Protein AF-A0A0F2M376-F1 (afdb_monomer)

Organism: NCBI:txid1397361

Radius of gyration: 32.99 Å; Cα contacts (8 Å, |Δi|>4): 1024; chains: 1; bounding box: 96×76×88 Å

pLDDT: mean 77.24, std 21.98, range [22.06, 98.31]

Nearest PDB structures (foldseek):
  3h0m-assembly6_Q  TM=8.555E-01  e=2.475E-33  Aquifex aeolicus
  3al0-assembly1_B  TM=8.372E-01  e=6.266E-32  Thermotoga maritima MSB8
  2df4-assembly1_B  TM=8.428E-01  e=8.314E-31  Staphylococcus aureus
  3kfu-assembly1_F  TM=7.538E-01  e=9.041E-30  Thermus thermophilus HB8
  3kfu-assembly1_I  TM=7.671E-01  e=7.296E-29  Thermus thermophilus HB8

InterPro domains:
  IPR004413 Aspartyl/glutamyl-tRNA(Asn/Gln) amidotransferase subunit B [MF_00121] (101-668)
  IPR006075 Aspartyl/Glutamyl-tRNA(Gln) amidotransferase, subunit B/E, catalytic [PF02934] (105-424)
  IPR014746 Glutamine synthetase/guanido kinase, catalytic domain [SSF55931] (103-427)
  IPR017958 Glutamyl-tRNA(Gln) amidotransferase, subunit B, conserved site [PS01234] (254-268)
  IPR017959 Aspartyl/glutamyl-tRNA(Asn/Gln) amidotransferase, subunit B /E [PTHR11659] (98-665)

Foldseek 3Di:
DDADDVVVCVVLVPPPDDDDDDPDDDDDDPDDDDDDPDDQDWDADDDDDDDDDDDDDDDDDDDPPVVVVVVVVVVVVVVVVVVVVPPPDDDFDPLDQDDPQKFKWKKKKKKFFFPDQAFAFDRAGLDDPCVVPDFPDPSLDDCVLQPPPPDFGHGDVSLVLLLLLLCVLQAWDFDQWFFWKWQAADDPQRNNRTKIKGDPGFGTAWGKDKDAVVALVADVVVPGIDIWTWGGKMKIWDTWDWDDDPPRDIDTGSSRTRGIIIMIITARHDGGLRNVLSVQVLSQQSSSRQNTGHDDLQSVSMFMKMKMWMDGDDPPPPDPDSDHDPVVRTAAIEIEGDQSHSVSSSLANSQVRSVLVVQLVVCVVVVNPDSNVSDDHAYWYWDCAPDDPGRIHTGGPDDDPDDPDSPIDTDPSDDMNRHDVVSSVVSSVPGGDRLVRVLCCCCPVLVEDSVLSSQQCPPPVNLLVLLLVLLLVLLQVLLCVVPVDGDDSVLSRLSSCCSRPLVVVQLDVVNVPPPDDPDDDDDDDDPPPPDSDQPRGSNNDGLQDSNQLSVLSNCVVVVQADPVLSSVSSNCSSVVQADPPPPHHHSVRVCVVVVRTQAADDLVVLLVLLLVLCVPVVVLLVVCLDPVCVVPPPVVSLVVSLVSSCVVDDPRRYDSVSNSVSNVVSSVVVSVVVVVVVD

Secondary structure (DSSP, 8-state):
---B-HHHHHHHHT-S------PPP-S--------------PPPPPPPPPPPP-----------HHHHHHHHHHHHHHHHHHHHHSTTSSSS---SS-BTTEEEEEEEEEEEEB--SB-SSSSSB--S-GGGSPTT-TTT--TTTTT-TT------GGGHHHHHHHHHHTTPEEPSEE--EEEE--BTTBTTSEEEE-SSS-SEEEEEEEEETTTT---GGGTTEEEEEEEEEEEEEPPPEEEEETTTEEEEEGGGTT-EEEEEEE-S-B--HHHHHHHHHHHHHHHHHTT-B---TTTTSEEEEEEEEEEE--TT-----SS---GGG----EEEEEE-SHHHHHHHHHHHHHHHHHHHHHHHHTT-S-GGGG----EEEEE--SSBTBPPEEEE----SS------EE-SSS--EEB-HHHHHHHHHHPPPPHHHHHHHHHHTT---HHHHHHHHHGGGGHHHHHHHHHHHHHHHHHHHHHSSPPPHHHHHHHHHIIIIIHHHHTSHHHHTT---S--------------S----TT---SS-HHHHHHHHHHHHTTSS-HHHHHHHHHHHHHTSS-TTTTPPPHHHHHHHTT-S--PPPHHHHHHHHHHHHHT-HHHHHHHTSTTTTTS--HHHHHHHHHHHHHHSPTT---HHHHHHHHHHHHHHHHHHHHHTT-

Structure (mmCIF, N/CA/C/O backbone):
data_AF-A0A0F2M376-F1
#
_entry.id   AF-A0A0F2M376-F1
#
loop_
_atom_site.group_PDB
_atom_site.id
_atom_site.type_symbol
_atom_site.label_atom_id
_atom_site.label_alt_id
_atom_site.label_comp_id
_atom_site.label_asym_id
_atom_site.label_entity_id
_atom_site.label_seq_id
_atom_site.pdbx_PDB_ins_code
_atom_site.Cartn_x
_atom_site.Cartn_y
_atom_site.Cartn_z
_atom_site.occupancy
_atom_site.B_iso_or_equiv
_atom_site.auth_seq_id
_atom_site.auth_comp_id
_atom_site.auth_asym_id
_atom_site.auth_atom_id
_atom_site.pdbx_PDB_model_num
ATOM 1 N N . MET A 1 1 ? 4.614 -34.990 -11.140 1.00 32.25 1 MET A N 1
ATOM 2 C CA . MET A 1 1 ? 5.122 -33.773 -10.477 1.00 32.25 1 MET A CA 1
ATOM 3 C C . MET A 1 1 ? 4.225 -33.508 -9.285 1.00 32.25 1 MET A C 1
ATOM 5 O O . MET A 1 1 ? 3.025 -33.399 -9.486 1.00 32.25 1 MET A O 1
ATOM 9 N N . ALA A 1 2 ? 4.759 -33.521 -8.065 1.00 32.88 2 ALA A N 1
ATOM 10 C CA . ALA A 1 2 ? 3.994 -33.128 -6.885 1.00 32.88 2 ALA A CA 1
ATOM 11 C C . ALA A 1 2 ? 4.082 -31.599 -6.769 1.00 32.88 2 ALA A C 1
ATOM 13 O O . ALA A 1 2 ? 5.190 -31.080 -6.648 1.00 32.88 2 ALA A O 1
ATOM 14 N N . GLY A 1 3 ? 2.953 -30.891 -6.887 1.00 29.53 3 GLY A N 1
ATOM 15 C CA . GLY A 1 3 ? 2.890 -29.444 -6.647 1.00 29.53 3 GLY A CA 1
ATOM 16 C C . GLY A 1 3 ? 3.284 -29.117 -5.207 1.00 29.53 3 GLY A C 1
ATOM 17 O O . GLY A 1 3 ? 3.213 -29.992 -4.343 1.00 29.53 3 GLY A O 1
ATOM 18 N N . LEU A 1 4 ? 3.731 -27.887 -4.944 1.00 43.91 4 LEU A N 1
ATOM 19 C CA . LEU A 1 4 ? 4.092 -27.447 -3.591 1.00 43.91 4 LEU A CA 1
ATOM 20 C C . LEU A 1 4 ? 2.824 -27.402 -2.710 1.00 43.91 4 LEU A C 1
ATOM 22 O O . LEU A 1 4 ? 2.013 -26.490 -2.869 1.00 43.91 4 LEU A O 1
ATOM 26 N N . PRO A 1 5 ? 2.615 -28.354 -1.777 1.00 40.06 5 PRO A N 1
ATOM 27 C CA . PRO A 1 5 ? 1.388 -28.410 -0.994 1.00 40.06 5 PRO A CA 1
ATOM 28 C C . PRO A 1 5 ? 1.414 -27.389 0.154 1.00 40.06 5 PRO A C 1
ATOM 30 O O . PRO A 1 5 ? 2.473 -27.040 0.676 1.00 40.06 5 PRO A O 1
ATOM 33 N N . ALA A 1 6 ? 0.241 -26.982 0.650 1.00 36.16 6 ALA A N 1
ATOM 34 C CA . ALA A 1 6 ? 0.127 -26.051 1.784 1.00 36.16 6 ALA A CA 1
ATOM 35 C C . ALA A 1 6 ? 0.793 -26.562 3.087 1.00 36.16 6 ALA A C 1
ATOM 37 O O . ALA A 1 6 ? 1.250 -25.775 3.915 1.00 36.16 6 ALA A O 1
ATOM 38 N N . ARG A 1 7 ? 0.892 -27.889 3.276 1.00 37.53 7 ARG A N 1
ATOM 39 C CA . ARG A 1 7 ? 1.445 -28.520 4.494 1.00 37.53 7 ARG A CA 1
ATOM 40 C C . ARG A 1 7 ? 2.921 -28.167 4.779 1.00 37.53 7 ARG A C 1
ATOM 42 O O . ARG A 1 7 ? 3.190 -27.729 5.896 1.00 37.53 7 ARG A O 1
ATOM 49 N N . PRO A 1 8 ? 3.882 -28.333 3.847 1.00 37.00 8 PRO A N 1
ATOM 50 C CA . PRO A 1 8 ? 5.279 -27.938 4.074 1.00 37.00 8 PRO A CA 1
ATOM 51 C C . PRO A 1 8 ? 5.488 -26.424 4.244 1.00 37.00 8 PRO A C 1
ATOM 53 O O . PRO A 1 8 ? 6.428 -26.026 4.930 1.00 37.00 8 PRO A O 1
ATOM 56 N N . LEU A 1 9 ? 4.591 -25.584 3.713 1.00 41.12 9 LEU A N 1
ATOM 57 C CA . LEU A 1 9 ? 4.622 -24.124 3.892 1.00 41.12 9 LEU A CA 1
ATOM 58 C C . LEU A 1 9 ? 3.974 -23.653 5.206 1.00 41.12 9 LEU A C 1
ATOM 60 O O . LEU A 1 9 ? 4.101 -22.485 5.567 1.00 41.12 9 LEU A O 1
ATOM 64 N N . GLY A 1 10 ? 3.357 -24.553 5.981 1.00 31.70 10 GLY A N 1
ATOM 65 C CA . GLY A 1 10 ? 2.715 -24.239 7.263 1.00 31.70 10 GLY A CA 1
ATOM 66 C C . GLY A 1 10 ? 3.615 -23.499 8.259 1.00 31.70 10 GLY A C 1
ATOM 67 O O . GLY A 1 10 ? 3.139 -22.666 9.018 1.00 31.70 10 GLY A O 1
ATOM 68 N N . ARG A 1 11 ? 4.935 -23.725 8.234 1.00 32.09 11 ARG A N 1
ATOM 69 C CA . ARG A 1 11 ? 5.882 -22.992 9.100 1.00 32.09 11 ARG A CA 1
ATOM 70 C C . ARG A 1 11 ? 6.089 -21.531 8.686 1.00 32.09 11 ARG A C 1
ATOM 72 O O . ARG A 1 11 ? 6.452 -20.722 9.535 1.00 32.09 11 ARG A O 1
ATOM 79 N N . CYS A 1 12 ? 5.865 -21.210 7.414 1.00 38.41 12 CYS A N 1
ATOM 80 C CA . CYS A 1 12 ? 5.952 -19.861 6.852 1.00 38.41 12 CYS A CA 1
ATOM 81 C C . CYS A 1 12 ? 4.617 -19.113 6.970 1.00 38.41 12 CYS A C 1
ATOM 83 O O . CYS A 1 12 ? 4.620 -17.899 7.102 1.00 38.41 12 CYS A O 1
ATOM 85 N N . LEU A 1 13 ? 3.495 -19.841 7.003 1.00 42.78 13 LEU A N 1
ATOM 86 C CA . LEU A 1 13 ? 2.147 -19.285 7.165 1.00 42.78 13 LEU A CA 1
ATOM 87 C C . LEU A 1 13 ? 1.860 -18.728 8.577 1.00 42.78 13 LEU A C 1
ATOM 89 O O . LEU A 1 13 ? 0.935 -17.940 8.729 1.00 42.78 13 LEU A O 1
ATOM 93 N N . PHE A 1 14 ? 2.632 -19.119 9.604 1.00 37.53 14 PHE A N 1
ATOM 94 C CA . PHE A 1 14 ? 2.336 -18.816 11.020 1.00 37.53 14 PHE A CA 1
ATOM 95 C C . PHE A 1 14 ? 3.455 -18.096 11.798 1.00 37.53 14 PHE A C 1
ATOM 97 O O . PHE A 1 14 ? 3.454 -18.101 13.034 1.00 37.53 14 PHE A O 1
ATOM 104 N N . ARG A 1 15 ? 4.437 -17.467 11.139 1.00 30.20 15 ARG A N 1
ATOM 105 C CA . ARG A 1 15 ? 5.463 -16.688 11.860 1.00 30.20 15 ARG A CA 1
ATOM 106 C C . ARG A 1 15 ? 5.004 -15.255 12.140 1.00 30.20 15 ARG A C 1
ATOM 108 O O . ARG A 1 15 ? 5.454 -14.314 11.512 1.00 30.20 15 ARG A O 1
ATOM 115 N N . GLY A 1 16 ? 4.164 -15.147 13.169 1.00 30.36 16 GLY A N 1
ATOM 116 C CA . GLY A 1 16 ? 3.737 -13.904 13.816 1.00 30.36 16 GLY A CA 1
ATOM 117 C C . GLY A 1 16 ? 2.827 -14.169 15.026 1.00 30.36 16 GLY A C 1
ATOM 118 O O . GLY A 1 16 ? 1.702 -13.717 15.006 1.00 30.36 16 GLY A O 1
ATOM 119 N N . ARG A 1 17 ? 3.298 -14.971 16.012 1.00 32.41 17 ARG A N 1
ATOM 120 C CA . ARG A 1 17 ? 2.766 -15.273 17.386 1.00 32.41 17 ARG A CA 1
ATOM 121 C C . ARG A 1 17 ? 1.228 -15.329 17.594 1.00 32.41 17 ARG A C 1
ATOM 123 O O . ARG A 1 17 ? 0.529 -14.369 17.359 1.00 32.41 17 ARG A O 1
ATOM 130 N N . SER A 1 18 ? 0.608 -16.294 18.279 1.00 25.66 18 SER A N 1
ATOM 131 C CA . SER A 1 18 ? 0.994 -17.509 19.003 1.00 25.66 18 SER A CA 1
ATOM 132 C C . SER A 1 18 ? -0.296 -18.291 19.320 1.00 25.66 18 SER A C 1
ATOM 134 O O . SER A 1 18 ? -1.383 -17.726 19.412 1.00 25.66 18 SER A O 1
ATOM 136 N N . ALA A 1 19 ? -0.145 -19.593 19.533 1.00 27.50 19 ALA A N 1
ATOM 137 C CA . ALA A 1 19 ? -1.163 -20.573 19.880 1.00 27.50 19 ALA A CA 1
ATOM 138 C C . ALA A 1 19 ? -2.209 -20.125 20.922 1.00 27.50 19 ALA A C 1
ATOM 140 O O . ALA A 1 19 ? -1.861 -19.884 22.075 1.00 27.50 19 ALA A O 1
ATOM 141 N N . ARG A 1 20 ? -3.500 -20.234 20.574 1.00 26.28 20 ARG A N 1
ATOM 142 C CA . ARG A 1 20 ? -4.551 -20.718 21.489 1.00 26.28 20 ARG A CA 1
ATOM 143 C C . ARG A 1 20 ? -5.572 -21.577 20.732 1.00 26.28 20 ARG A C 1
ATOM 145 O O . ARG A 1 20 ? -6.373 -21.078 19.961 1.00 26.28 20 ARG A O 1
ATOM 152 N N . ARG A 1 21 ? -5.475 -22.889 20.992 1.00 26.80 21 ARG A N 1
ATOM 153 C CA . ARG A 1 21 ? -6.465 -23.970 20.821 1.00 26.80 21 ARG A CA 1
ATOM 154 C C . ARG A 1 21 ? -7.555 -23.760 19.757 1.00 26.80 21 ARG A C 1
ATOM 156 O O . ARG A 1 21 ? -8.667 -23.362 20.079 1.00 26.80 21 ARG A O 1
ATOM 163 N N . THR A 1 22 ? -7.313 -24.282 18.564 1.00 23.16 22 THR A N 1
ATOM 164 C CA . THR A 1 22 ? -8.368 -24.944 17.790 1.00 23.16 22 THR A CA 1
ATOM 165 C C . THR A 1 22 ? -7.982 -26.406 17.644 1.00 23.16 22 THR A C 1
ATOM 167 O O . THR A 1 22 ? -6.973 -26.767 17.040 1.00 23.16 22 THR A O 1
ATOM 170 N N . LEU A 1 23 ? -8.752 -27.251 18.329 1.00 23.67 23 LEU A N 1
ATOM 171 C CA . LEU A 1 23 ? -8.726 -28.694 18.156 1.00 23.67 23 LEU A CA 1
ATOM 172 C C . LEU A 1 23 ? -8.927 -29.000 16.671 1.00 23.67 23 LEU A C 1
ATOM 174 O O . LEU A 1 23 ? -9.874 -28.521 16.050 1.00 23.67 23 LEU A O 1
ATOM 178 N N . LEU A 1 24 ? -8.006 -29.791 16.128 1.00 25.38 24 LEU A N 1
ATOM 179 C CA . LEU A 1 24 ? -8.124 -30.413 14.820 1.00 25.38 24 LEU A CA 1
ATOM 180 C C . LEU A 1 24 ? -9.473 -31.130 14.723 1.00 25.38 24 LEU A C 1
ATOM 182 O O . LEU A 1 24 ? -9.836 -31.941 15.574 1.00 25.38 24 LEU A O 1
ATOM 186 N N . TRP A 1 25 ? -10.199 -30.790 13.667 1.00 24.20 25 TRP A N 1
ATOM 187 C CA . TRP A 1 25 ? -11.485 -31.355 13.305 1.00 24.20 25 TRP A CA 1
ATOM 188 C C . TRP A 1 25 ? -11.323 -32.846 12.978 1.00 24.20 25 TRP A C 1
ATOM 190 O O . TRP A 1 25 ? -10.594 -33.214 12.055 1.00 24.20 25 TRP A O 1
ATOM 200 N N . ALA A 1 26 ? -12.016 -33.698 13.729 1.00 25.00 26 ALA A N 1
ATOM 201 C CA . ALA A 1 26 ? -12.330 -35.065 13.343 1.00 25.00 26 ALA A CA 1
ATOM 202 C C . ALA A 1 26 ? -13.858 -35.206 13.324 1.00 25.00 26 ALA A C 1
ATOM 204 O O . ALA A 1 26 ? -14.499 -35.018 14.350 1.00 25.00 26 ALA A O 1
ATOM 205 N N . GLY A 1 27 ? -14.405 -35.538 12.152 1.00 25.78 27 GLY A N 1
ATOM 206 C CA . GLY A 1 27 ? -15.657 -36.283 11.987 1.00 25.78 27 GLY A CA 1
ATOM 207 C C . GLY A 1 27 ? -16.980 -35.604 12.366 1.00 25.78 27 GLY A C 1
ATOM 208 O O . GLY A 1 27 ? -17.357 -35.564 13.526 1.00 25.78 27 GLY A O 1
ATOM 209 N N . GLY A 1 28 ? -17.734 -35.210 11.334 1.00 32.03 28 GLY A N 1
ATOM 210 C CA . GLY A 1 28 ? -19.185 -35.413 11.192 1.00 32.03 28 GLY A CA 1
ATOM 211 C C . GLY A 1 28 ? -20.125 -35.068 12.355 1.00 32.03 28 GLY A C 1
ATOM 212 O O . GLY A 1 28 ? -20.374 -35.897 13.221 1.00 32.03 28 GLY A O 1
ATOM 213 N N . CYS A 1 29 ? -20.809 -33.924 12.253 1.00 23.38 29 CYS A N 1
ATOM 214 C CA . CYS A 1 29 ? -22.156 -33.750 12.808 1.00 23.38 29 CYS A CA 1
ATOM 215 C C . CYS A 1 29 ? -22.913 -32.651 12.028 1.00 23.38 29 CYS A C 1
ATOM 217 O O . CYS A 1 29 ? -22.402 -31.532 11.936 1.00 23.38 29 CYS A O 1
ATOM 219 N N . PRO A 1 30 ? -24.098 -32.918 11.445 1.00 29.55 30 PRO A N 1
ATOM 220 C CA . PRO A 1 30 ? -24.852 -31.934 10.681 1.00 29.55 30 PRO A CA 1
ATOM 221 C C . PRO A 1 30 ? -25.911 -31.277 11.573 1.00 29.55 30 PRO A C 1
ATOM 223 O O . PRO A 1 30 ? -27.082 -31.610 11.460 1.00 29.55 30 PRO A O 1
ATOM 226 N N . GLN A 1 31 ? -25.515 -30.385 12.488 1.00 29.27 31 GLN A N 1
ATOM 227 C CA . GLN A 1 31 ? -26.435 -29.459 13.176 1.00 29.27 31 GLN A CA 1
ATOM 228 C C . GLN A 1 31 ? -25.661 -28.465 14.058 1.00 29.27 31 GLN A C 1
ATOM 230 O O . GLN A 1 31 ? -25.578 -28.629 15.266 1.00 29.27 31 GLN A O 1
ATOM 235 N N . CYS A 1 32 ? -25.116 -27.407 13.454 1.00 24.16 32 CYS A N 1
ATOM 236 C CA . CYS A 1 32 ? -24.774 -26.162 14.151 1.00 24.16 32 CYS A CA 1
ATOM 237 C C . CYS A 1 32 ? -24.964 -24.997 13.170 1.00 24.16 32 CYS A C 1
ATOM 239 O O . CYS A 1 32 ? -24.342 -24.962 12.110 1.00 24.16 32 CYS A O 1
ATOM 241 N N . ARG A 1 33 ? -25.862 -24.065 13.509 1.00 23.19 33 ARG A N 1
ATOM 242 C CA . ARG A 1 33 ? -26.045 -22.781 12.811 1.00 23.19 33 ARG A CA 1
ATOM 243 C C . ARG A 1 33 ? -24.772 -21.925 12.940 1.00 23.19 33 ARG A C 1
ATOM 245 O O . ARG A 1 33 ? -24.124 -22.009 13.983 1.00 23.19 33 ARG A O 1
ATOM 252 N N . PRO A 1 34 ? -24.432 -21.071 11.958 1.00 25.67 34 PRO A N 1
ATOM 253 C CA . PRO A 1 34 ? -23.290 -20.180 12.086 1.00 25.67 34 PRO A CA 1
ATOM 254 C C . PRO A 1 34 ? -23.677 -18.975 12.955 1.00 25.67 34 PRO A C 1
ATOM 256 O O . PRO A 1 34 ? -24.588 -18.223 12.618 1.00 25.67 34 PRO A O 1
ATOM 259 N N . LEU A 1 35 ? -22.982 -18.792 14.077 1.00 24.00 35 LEU A N 1
ATOM 260 C CA . LEU A 1 35 ? -22.804 -17.470 14.672 1.00 24.00 35 LEU A CA 1
ATOM 261 C C . LEU A 1 35 ? -21.646 -16.820 13.907 1.00 24.00 35 LEU A C 1
ATOM 263 O O . LEU A 1 35 ? -20.521 -17.317 13.951 1.00 24.00 35 LEU A O 1
ATOM 267 N N . LEU A 1 36 ? -21.949 -15.765 13.150 1.00 26.77 36 LEU A N 1
ATOM 268 C CA . LEU A 1 36 ? -20.971 -14.913 12.474 1.00 26.77 36 LEU A CA 1
ATOM 269 C C . LEU A 1 36 ? -20.134 -14.189 13.537 1.00 26.77 36 LEU A C 1
ATOM 271 O O . LEU A 1 36 ? -20.536 -13.151 14.051 1.00 26.77 36 LEU A O 1
ATOM 275 N N . ALA A 1 37 ? -18.986 -14.761 13.894 1.00 26.88 37 ALA A N 1
ATOM 276 C CA . ALA A 1 37 ? -17.930 -14.033 14.579 1.00 26.88 37 ALA A CA 1
ATOM 277 C C . ALA A 1 37 ? -17.124 -13.288 13.507 1.00 26.88 37 ALA A C 1
ATOM 279 O O . ALA A 1 37 ? -16.341 -13.902 12.781 1.00 26.88 37 ALA A O 1
ATOM 280 N N . PHE A 1 38 ? -17.360 -11.983 13.374 1.00 33.12 38 PHE A N 1
ATOM 281 C CA . PHE A 1 38 ? -16.529 -11.102 12.559 1.00 33.12 38 PHE A CA 1
ATOM 282 C C . PHE A 1 38 ? -15.173 -10.951 13.253 1.00 33.12 38 PHE A C 1
ATOM 284 O O . PHE A 1 38 ? -15.037 -10.206 14.216 1.00 33.12 38 PHE A O 1
ATOM 291 N N . ARG A 1 39 ? -14.169 -11.703 12.798 1.00 33.88 39 ARG A N 1
ATOM 292 C CA . ARG A 1 39 ? -12.764 -11.429 13.111 1.00 33.88 39 ARG A CA 1
ATOM 293 C C . ARG A 1 39 ? -12.077 -10.969 11.838 1.00 33.88 39 ARG A C 1
ATOM 295 O O . ARG A 1 39 ? -11.792 -11.782 10.962 1.00 33.88 39 ARG A O 1
ATOM 302 N N . HIS A 1 40 ? -11.845 -9.665 11.744 1.00 42.78 40 HIS A N 1
ATOM 303 C CA . HIS A 1 40 ? -10.969 -9.079 10.740 1.00 42.78 40 HIS A CA 1
ATOM 304 C C . HIS A 1 40 ? -9.528 -9.207 11.240 1.00 42.78 40 HIS A C 1
ATOM 306 O O . HIS A 1 40 ? -9.008 -8.314 11.898 1.00 42.78 40 HIS A O 1
ATOM 312 N N . ASP A 1 41 ? -8.892 -10.351 10.980 1.00 37.88 41 ASP A N 1
ATOM 313 C CA . ASP A 1 41 ? -7.467 -10.514 11.269 1.00 37.88 41 ASP A CA 1
ATOM 314 C C . ASP A 1 41 ? -6.666 -9.711 10.227 1.00 37.88 41 ASP A C 1
ATOM 316 O O . ASP A 1 41 ? -6.571 -10.098 9.059 1.00 37.88 41 ASP A O 1
ATOM 320 N N . ARG A 1 42 ? -6.101 -8.568 10.638 1.00 43.66 42 ARG A N 1
ATOM 321 C CA . ARG A 1 42 ? -5.106 -7.838 9.836 1.00 43.66 42 ARG A CA 1
ATOM 322 C C . ARG A 1 42 ? -3.747 -8.518 9.941 1.00 43.66 42 ARG A C 1
ATOM 324 O O . ARG A 1 42 ? -3.328 -8.924 11.026 1.00 43.66 42 ARG A O 1
ATOM 331 N N . PHE A 1 43 ? -3.022 -8.585 8.828 1.00 39.38 43 PHE A N 1
ATOM 332 C CA . PHE A 1 43 ? -1.613 -8.959 8.863 1.00 39.38 43 PHE A CA 1
ATOM 333 C C . PHE A 1 43 ? -0.755 -7.747 9.273 1.00 39.38 43 PHE A C 1
ATOM 335 O O . PHE A 1 43 ? -0.961 -6.632 8.800 1.00 39.38 43 PHE A O 1
ATOM 342 N N . SER A 1 44 ? 0.161 -7.967 10.219 1.00 32.28 44 SER A N 1
ATOM 343 C CA . SER A 1 44 ? 0.931 -6.927 10.915 1.00 32.28 44 SER A CA 1
ATOM 344 C C . SER A 1 44 ? 2.247 -6.618 10.200 1.00 32.28 44 SER A C 1
ATOM 346 O O . SER A 1 44 ? 3.026 -7.527 9.926 1.00 32.28 44 SER A O 1
ATOM 348 N N . SER A 1 45 ? 2.532 -5.330 9.980 1.00 31.89 45 SER A N 1
ATOM 349 C CA . SER A 1 45 ? 3.858 -4.841 9.588 1.00 31.89 45 SER A CA 1
ATOM 350 C C . SER A 1 45 ? 4.575 -4.202 10.780 1.00 31.89 45 SER A C 1
ATOM 352 O O . SER A 1 45 ? 4.008 -3.363 11.482 1.00 31.89 45 SER A O 1
ATOM 354 N N . THR A 1 46 ? 5.848 -4.538 10.972 1.00 28.09 46 THR A N 1
ATOM 355 C CA . THR A 1 46 ? 6.726 -3.940 11.987 1.00 28.09 46 THR A CA 1
ATOM 356 C C . THR A 1 46 ? 7.011 -2.463 11.703 1.00 28.09 46 THR A C 1
ATOM 358 O O . THR A 1 46 ? 7.482 -2.115 10.621 1.00 28.09 46 THR A O 1
ATOM 361 N N . SER A 1 47 ? 6.786 -1.600 12.696 1.00 26.80 47 SER A N 1
ATOM 362 C CA . SER A 1 47 ? 7.153 -0.180 12.669 1.00 26.80 47 SER A CA 1
ATOM 363 C C . SER A 1 47 ? 8.627 0.037 13.036 1.00 26.80 47 SER A C 1
ATOM 365 O O . SER A 1 47 ? 9.070 -0.431 14.087 1.00 26.80 47 SER A O 1
ATOM 367 N N . THR A 1 48 ? 9.358 0.810 12.230 1.00 27.70 48 THR A N 1
ATOM 368 C CA . THR A 1 48 ? 10.708 1.307 12.547 1.00 27.70 48 THR A CA 1
ATOM 369 C C . THR A 1 48 ? 10.626 2.743 13.065 1.00 27.70 48 THR A C 1
ATOM 371 O O . THR A 1 48 ? 10.039 3.617 12.431 1.00 27.70 48 THR A O 1
ATOM 374 N N . THR A 1 49 ? 11.215 2.981 14.234 1.00 23.95 49 THR A N 1
ATOM 375 C CA . THR A 1 49 ? 11.387 4.294 14.868 1.00 23.95 49 THR A CA 1
ATOM 376 C C . THR A 1 49 ? 12.441 5.139 14.153 1.00 23.95 49 THR A C 1
ATOM 378 O O . THR A 1 49 ? 13.553 4.677 13.909 1.00 23.95 49 THR A O 1
ATOM 381 N N . SER A 1 50 ? 12.112 6.398 13.868 1.00 23.67 50 SER A N 1
ATOM 382 C CA . SER A 1 50 ? 13.012 7.391 13.270 1.00 23.67 50 SER A CA 1
ATOM 383 C C . SER A 1 50 ? 14.132 7.814 14.241 1.00 23.67 50 SER A C 1
ATOM 385 O O . SER A 1 50 ? 13.842 8.033 15.420 1.00 23.67 50 SER A O 1
ATOM 387 N N . PRO A 1 51 ? 15.387 8.008 13.790 1.00 24.98 51 PRO A N 1
ATOM 388 C CA . PRO A 1 51 ? 16.459 8.504 14.647 1.00 24.98 51 PRO A CA 1
ATOM 389 C C . PRO A 1 51 ? 16.432 10.037 14.773 1.00 24.98 51 PRO A C 1
ATOM 391 O O . PRO A 1 51 ? 16.333 10.766 13.785 1.00 24.98 51 PRO A O 1
ATOM 394 N N . THR A 1 52 ? 16.562 10.525 16.006 1.00 22.06 52 THR A N 1
ATOM 395 C CA . THR A 1 52 ? 16.681 11.948 16.355 1.00 22.06 52 THR A CA 1
ATOM 396 C C . THR A 1 52 ? 18.158 12.342 16.437 1.00 22.06 52 THR A C 1
ATOM 398 O O . THR A 1 52 ? 18.906 11.770 17.228 1.00 22.06 52 TH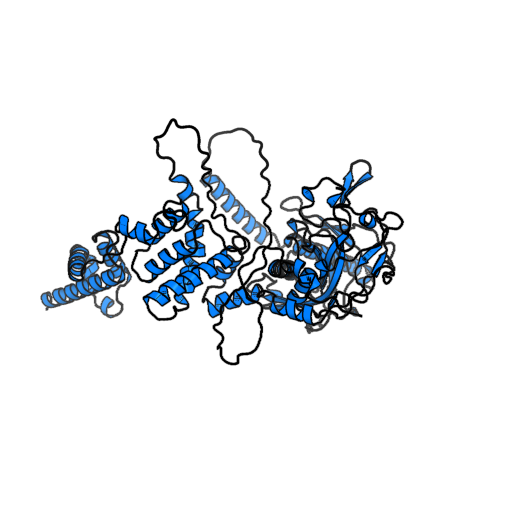R A O 1
ATOM 401 N N . THR A 1 53 ? 18.584 13.345 15.665 1.00 24.92 53 THR A N 1
ATOM 402 C CA . THR A 1 53 ? 19.955 13.883 15.710 1.00 24.92 53 THR A CA 1
ATOM 403 C C . THR A 1 53 ? 19.990 15.200 16.489 1.00 24.92 53 THR A C 1
ATOM 405 O O . THR A 1 53 ? 19.231 16.123 16.195 1.00 24.92 53 THR A O 1
ATOM 408 N N . THR A 1 54 ? 20.894 15.303 17.467 1.00 25.03 54 THR A N 1
ATOM 409 C CA . THR A 1 54 ? 21.027 16.438 18.398 1.00 25.03 54 THR A CA 1
ATOM 410 C C . THR A 1 54 ? 22.356 17.169 18.189 1.00 25.03 54 THR A C 1
ATOM 412 O O . THR A 1 54 ? 23.402 16.541 18.328 1.00 25.03 54 THR A O 1
ATOM 415 N N . THR A 1 55 ? 22.357 18.490 17.950 1.00 26.59 55 THR A N 1
ATOM 416 C CA . THR A 1 55 ? 23.332 19.465 18.523 1.00 26.59 55 THR A CA 1
ATOM 417 C C . THR A 1 55 ? 22.872 20.925 18.279 1.00 26.59 55 THR A C 1
ATOM 419 O O . THR A 1 55 ? 22.178 21.174 17.295 1.00 26.59 55 THR A O 1
ATOM 422 N N . PRO A 1 56 ? 23.182 21.895 19.173 1.00 36.56 56 PRO A N 1
ATOM 423 C CA . PRO A 1 56 ? 22.443 23.160 19.297 1.00 36.56 56 PRO A CA 1
ATOM 424 C C . PRO A 1 56 ? 23.116 24.352 18.585 1.00 36.56 56 PRO A C 1
ATOM 426 O O . PRO A 1 56 ? 24.300 24.289 18.249 1.00 36.56 56 PRO A O 1
ATOM 429 N N . PRO A 1 57 ? 22.413 25.499 18.481 1.00 29.62 57 PRO A N 1
ATOM 430 C CA . PRO A 1 57 ? 23.053 26.722 18.967 1.00 29.62 57 PRO A CA 1
ATOM 431 C C . PRO A 1 57 ? 22.148 27.681 19.768 1.00 29.62 57 PRO A C 1
ATOM 433 O O . PRO A 1 57 ? 20.968 27.881 19.503 1.00 29.62 57 PRO A O 1
ATOM 436 N N . THR A 1 58 ? 22.807 28.260 20.770 1.00 27.59 58 THR A N 1
ATOM 437 C CA . THR A 1 58 ? 22.727 29.573 21.432 1.00 27.59 58 THR A CA 1
ATOM 438 C C . THR A 1 58 ? 21.454 30.436 21.344 1.00 27.59 58 THR A C 1
ATOM 440 O O . THR A 1 58 ? 20.985 30.861 20.295 1.00 27.59 58 THR A O 1
ATOM 443 N N . ARG A 1 59 ? 20.994 30.796 22.547 1.00 28.31 59 ARG A N 1
ATOM 444 C CA . ARG A 1 59 ? 19.815 31.581 22.938 1.00 28.31 59 ARG A CA 1
ATOM 445 C C . ARG A 1 59 ? 19.972 33.097 22.717 1.00 28.31 59 ARG A C 1
ATOM 447 O O . ARG A 1 59 ? 20.947 33.685 23.174 1.00 28.31 59 ARG A O 1
ATOM 454 N N . ALA A 1 60 ? 18.923 33.733 22.186 1.00 30.03 60 ALA A N 1
ATOM 455 C CA . ALA A 1 60 ? 18.599 35.153 22.377 1.00 30.03 60 ALA A CA 1
ATOM 456 C C . ALA A 1 60 ? 17.081 35.311 22.650 1.00 30.03 60 ALA A C 1
ATOM 458 O O . ALA A 1 60 ? 16.267 34.598 22.068 1.00 30.03 60 ALA A O 1
ATOM 459 N N . LEU A 1 61 ? 16.708 36.189 23.590 1.00 33.56 61 LEU A N 1
ATOM 460 C CA . LEU A 1 61 ? 15.336 36.450 24.084 1.00 33.56 61 LEU A CA 1
ATOM 461 C C . LEU A 1 61 ? 14.667 37.629 23.312 1.00 33.56 61 LEU A C 1
ATOM 463 O O . LEU A 1 61 ? 15.343 38.290 22.530 1.00 33.56 61 LEU A O 1
ATOM 467 N N . PRO A 1 62 ? 13.378 37.968 23.527 1.00 40.66 62 PRO A N 1
ATOM 468 C CA . PRO A 1 62 ? 12.231 37.346 22.874 1.00 40.66 62 PRO A CA 1
ATOM 469 C C . PRO A 1 62 ? 11.370 38.386 22.125 1.00 40.66 62 PRO A C 1
ATOM 471 O O . PRO A 1 62 ? 10.996 39.425 22.665 1.00 40.66 62 PRO A O 1
ATOM 474 N N . VAL A 1 63 ? 10.948 38.076 20.900 1.00 44.97 63 VAL A N 1
ATOM 475 C CA . VAL A 1 63 ? 9.839 38.786 20.240 1.00 44.97 63 VAL A CA 1
ATOM 476 C C . VAL A 1 63 ? 8.672 37.810 20.151 1.00 44.97 63 VAL A C 1
ATOM 478 O O . VAL A 1 63 ? 8.861 36.635 19.857 1.00 44.97 63 VAL A O 1
ATOM 481 N N . SER A 1 64 ? 7.461 38.264 20.474 1.00 42.44 64 SER A N 1
ATOM 482 C CA . SER A 1 64 ? 6.287 37.403 20.642 1.00 42.44 64 SER A CA 1
ATOM 483 C C . SER A 1 64 ? 5.989 36.555 19.391 1.00 42.44 64 SER A C 1
ATOM 485 O O . SER A 1 64 ? 5.474 37.073 18.394 1.00 42.44 64 SER A O 1
ATOM 487 N N . LEU A 1 65 ? 6.240 35.244 19.491 1.00 45.66 65 LEU A N 1
ATOM 488 C CA . LEU A 1 65 ? 6.076 34.206 18.457 1.00 45.66 65 LEU A CA 1
ATOM 489 C C . LEU A 1 65 ? 4.713 34.256 17.729 1.00 45.66 65 LEU A C 1
ATOM 491 O O . LEU A 1 65 ? 4.602 33.956 16.544 1.00 45.66 65 LEU A O 1
ATOM 495 N N . ARG A 1 66 ? 3.654 34.711 18.415 1.00 43.62 66 ARG A N 1
ATOM 496 C CA . ARG A 1 66 ? 2.300 34.851 17.847 1.00 43.62 66 ARG A CA 1
ATOM 497 C C . ARG A 1 66 ? 2.186 35.903 16.742 1.00 43.62 66 ARG A C 1
ATOM 499 O O . ARG A 1 66 ? 1.334 35.756 15.869 1.00 43.62 66 ARG A O 1
ATOM 506 N N . LYS A 1 67 ? 3.001 36.962 16.774 1.00 46.59 67 LYS A N 1
ATOM 507 C CA . LYS A 1 67 ? 2.970 38.017 15.748 1.00 46.59 67 LYS A CA 1
ATOM 508 C C . LYS A 1 67 ? 3.683 37.554 14.475 1.00 46.59 67 LYS A C 1
ATOM 510 O O . LYS A 1 67 ? 3.141 37.722 13.393 1.00 46.59 67 LYS A O 1
ATOM 515 N N . GLN A 1 68 ? 4.805 36.851 14.627 1.00 52.22 68 GLN A N 1
ATOM 516 C CA . GLN A 1 68 ? 5.562 36.269 13.515 1.00 52.22 68 GLN A CA 1
ATOM 517 C C . GLN A 1 68 ? 4.751 35.209 12.763 1.00 52.22 68 GLN A C 1
ATOM 519 O O . GLN A 1 68 ? 4.601 35.320 11.555 1.00 52.22 68 GLN A O 1
ATOM 524 N N . ILE A 1 69 ? 4.103 34.275 13.469 1.00 58.16 69 ILE A N 1
ATOM 525 C CA . ILE A 1 69 ? 3.276 33.234 12.831 1.00 58.16 69 ILE A CA 1
ATOM 526 C C . ILE A 1 69 ? 2.092 33.847 12.061 1.00 58.16 69 ILE A C 1
ATOM 528 O O . ILE A 1 69 ? 1.727 33.377 10.980 1.00 58.16 69 ILE A O 1
ATOM 532 N N . LYS A 1 70 ? 1.492 34.922 12.592 1.00 55.03 70 LYS A N 1
ATOM 533 C CA . LYS A 1 70 ? 0.378 35.639 11.953 1.00 55.03 70 LYS A CA 1
ATOM 534 C C . LYS A 1 70 ? 0.832 36.436 10.728 1.00 55.03 70 LYS A C 1
ATOM 536 O O . LYS A 1 70 ? 0.128 36.452 9.719 1.00 55.03 70 LYS A O 1
ATOM 541 N N . ASP A 1 71 ? 2.001 37.063 10.796 1.00 57.09 71 ASP A N 1
ATOM 542 C CA . ASP A 1 71 ? 2.571 37.823 9.684 1.00 57.09 71 ASP A CA 1
ATOM 543 C C . ASP A 1 71 ? 3.093 36.883 8.581 1.00 57.09 71 ASP A C 1
ATOM 545 O O . ASP A 1 71 ? 2.882 37.152 7.399 1.00 57.09 71 ASP A O 1
ATOM 549 N N . GLU A 1 72 ? 3.629 35.711 8.937 1.00 60.38 72 GLU A N 1
ATOM 550 C CA . GLU A 1 72 ? 4.038 34.653 8.002 1.00 60.38 72 GLU A CA 1
ATOM 551 C C . GLU A 1 72 ? 2.849 33.994 7.293 1.00 60.38 72 GLU A C 1
ATOM 553 O O . GLU A 1 72 ? 2.897 33.764 6.082 1.00 60.38 72 GLU A O 1
ATOM 558 N N . THR A 1 73 ? 1.739 33.741 7.997 1.00 61.28 73 THR A N 1
ATOM 559 C CA . THR A 1 73 ? 0.507 33.238 7.357 1.00 61.28 73 THR A CA 1
ATOM 560 C C . THR A 1 73 ? -0.130 34.284 6.445 1.00 61.28 73 THR A C 1
ATOM 562 O O . THR A 1 73 ? -0.640 33.938 5.374 1.00 61.28 73 THR A O 1
ATOM 565 N N . LYS A 1 74 ? -0.067 35.569 6.812 1.00 58.47 74 LYS A N 1
ATOM 566 C CA . LYS A 1 74 ? -0.563 36.672 5.976 1.00 58.47 74 LYS A CA 1
ATOM 567 C C . LYS A 1 74 ? 0.327 36.894 4.747 1.00 58.47 74 LYS A C 1
ATOM 569 O O . LYS A 1 74 ? -0.201 37.088 3.654 1.00 58.47 74 LYS A O 1
ATOM 574 N N . ALA A 1 75 ? 1.646 36.755 4.891 1.00 57.66 75 ALA A N 1
ATOM 575 C CA . ALA A 1 75 ? 2.605 36.789 3.788 1.00 57.66 75 ALA A CA 1
ATOM 576 C C . ALA A 1 75 ? 2.458 35.579 2.846 1.00 57.66 75 ALA A C 1
ATOM 578 O O . ALA A 1 75 ? 2.503 35.749 1.628 1.00 57.66 75 ALA A O 1
ATOM 579 N N . ARG A 1 76 ? 2.199 34.370 3.373 1.00 57.72 76 ARG A N 1
ATOM 580 C CA . ARG A 1 76 ? 1.881 33.176 2.562 1.00 57.72 76 ARG A CA 1
ATOM 581 C C . ARG A 1 76 ? 0.591 33.349 1.760 1.00 57.72 76 ARG A C 1
ATOM 583 O O . ARG A 1 76 ? 0.576 33.029 0.574 1.00 57.72 76 ARG A O 1
ATOM 590 N N . LYS A 1 77 ? -0.468 33.908 2.359 1.00 50.78 77 LYS A N 1
ATOM 591 C CA . LYS A 1 77 ? -1.723 34.210 1.643 1.00 50.78 77 LYS A CA 1
ATOM 592 C C . LYS A 1 77 ? -1.556 35.313 0.592 1.00 50.78 77 LYS A C 1
ATOM 594 O O . LYS A 1 77 ? -2.117 35.190 -0.491 1.00 50.78 77 LYS A O 1
ATOM 599 N N . ALA A 1 78 ? -0.756 36.344 0.870 1.00 52.03 78 ALA A N 1
ATOM 600 C CA . ALA A 1 78 ? -0.459 37.406 -0.094 1.00 52.03 78 ALA A CA 1
ATOM 601 C C . ALA A 1 78 ? 0.347 36.888 -1.302 1.00 52.03 78 ALA A C 1
ATOM 603 O O . ALA A 1 78 ? 0.007 37.203 -2.440 1.00 52.03 78 ALA A O 1
ATOM 604 N N . LYS A 1 79 ? 1.345 36.020 -1.075 1.00 51.53 79 LYS A N 1
ATOM 605 C CA . LYS A 1 79 ? 2.112 35.366 -2.152 1.00 51.53 79 LYS A CA 1
ATOM 606 C C . LYS A 1 79 ? 1.259 34.400 -2.985 1.00 51.53 79 LYS A C 1
ATOM 608 O O . LYS A 1 79 ? 1.384 34.390 -4.206 1.00 51.53 79 LYS A O 1
ATOM 613 N N . ALA A 1 80 ? 0.345 33.654 -2.358 1.00 44.97 80 ALA A N 1
ATOM 614 C CA . ALA A 1 80 ? -0.598 32.781 -3.065 1.00 44.97 80 ALA A CA 1
ATOM 615 C C . ALA A 1 80 ? -1.607 33.564 -3.932 1.00 44.97 80 ALA A C 1
ATOM 617 O O . ALA A 1 80 ? -1.994 33.102 -5.003 1.00 44.97 80 ALA A O 1
ATOM 618 N N . ALA A 1 81 ? -2.008 34.766 -3.501 1.00 41.62 81 ALA A N 1
ATOM 619 C CA . ALA A 1 81 ? -2.856 35.659 -4.292 1.00 41.62 81 ALA A CA 1
ATOM 620 C C . ALA A 1 81 ? -2.092 36.304 -5.466 1.00 41.62 81 ALA A C 1
ATOM 622 O O . ALA A 1 81 ? -2.648 36.429 -6.554 1.00 41.62 81 ALA A O 1
ATOM 623 N N . GLN A 1 82 ? -0.809 36.644 -5.282 1.00 41.91 82 GLN A N 1
ATOM 624 C CA . GLN A 1 82 ? 0.054 37.160 -6.355 1.00 41.91 82 GLN A CA 1
ATOM 625 C C . GLN A 1 82 ? 0.365 36.102 -7.428 1.00 41.91 82 GLN A C 1
ATOM 627 O O . GLN A 1 82 ? 0.334 36.424 -8.612 1.00 41.91 82 GLN A O 1
ATOM 632 N N . GLN A 1 83 ? 0.570 34.834 -7.045 1.00 44.28 83 GLN A N 1
ATOM 633 C CA . GLN A 1 83 ? 0.808 33.733 -7.994 1.00 44.28 83 GLN A CA 1
ATOM 634 C C . GLN A 1 83 ? -0.417 33.381 -8.855 1.00 44.28 83 GLN A C 1
ATOM 636 O O . GLN A 1 83 ? -0.250 32.925 -9.983 1.00 44.28 83 GLN A O 1
ATOM 641 N N . LYS A 1 84 ? -1.646 33.640 -8.380 1.00 39.34 84 LYS A N 1
ATOM 642 C CA . LYS A 1 84 ? -2.864 33.493 -9.202 1.00 39.34 84 LYS A CA 1
ATOM 643 C C . LYS A 1 84 ? -3.038 34.612 -10.238 1.00 39.34 84 LYS A C 1
ATOM 645 O O . LYS A 1 84 ? -3.739 34.404 -11.219 1.00 39.34 84 LYS A O 1
ATOM 650 N N . GLY A 1 85 ? -2.408 35.774 -10.038 1.00 30.06 85 GLY A N 1
ATOM 651 C CA . GLY A 1 85 ? -2.499 36.921 -10.951 1.00 30.06 85 GLY A CA 1
ATOM 652 C C . GLY A 1 85 ? -1.424 36.971 -12.042 1.00 30.06 85 GLY A C 1
ATOM 653 O O . GLY A 1 85 ? -1.635 37.624 -13.058 1.00 30.06 85 GLY A O 1
ATOM 654 N N . SER 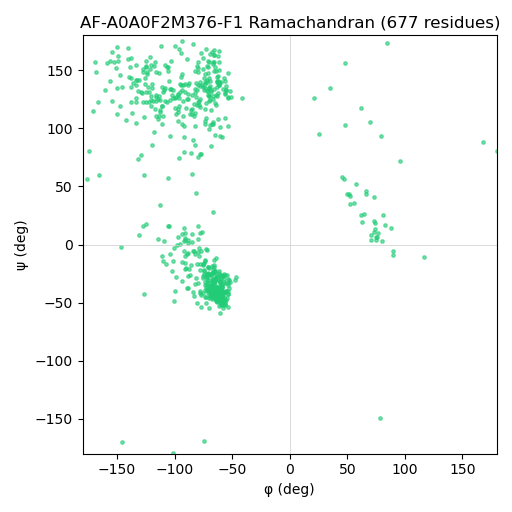A 1 86 ? -0.286 36.286 -11.870 1.00 31.77 86 SER A N 1
ATOM 655 C CA . SER A 1 86 ? 0.863 36.377 -12.791 1.00 31.77 86 SER A CA 1
ATOM 656 C C . SER A 1 86 ? 0.992 35.222 -13.795 1.00 31.77 86 SER A C 1
ATOM 658 O O . SER A 1 86 ? 1.881 35.255 -14.638 1.00 31.77 86 SER A O 1
ATOM 660 N N . ALA A 1 87 ? 0.121 34.209 -13.746 1.00 32.03 87 ALA A N 1
ATOM 661 C CA . ALA A 1 87 ? 0.173 33.043 -14.643 1.00 32.03 87 ALA A CA 1
ATOM 662 C C . ALA A 1 87 ? -0.412 33.293 -16.053 1.00 32.03 87 ALA A C 1
ATOM 664 O O . ALA A 1 87 ? -0.495 32.369 -16.856 1.00 32.03 87 ALA A O 1
ATOM 665 N N . ALA A 1 88 ? -0.810 34.528 -16.374 1.00 29.72 88 ALA A N 1
ATOM 666 C CA . ALA A 1 88 ? -1.375 34.893 -17.676 1.00 29.72 88 ALA A CA 1
ATOM 667 C C . ALA A 1 88 ? -0.327 35.368 -18.708 1.00 29.72 88 ALA A C 1
ATOM 669 O O . ALA A 1 88 ? -0.699 35.878 -19.761 1.00 29.72 88 ALA A O 1
ATOM 670 N N . GLY A 1 89 ? 0.977 35.220 -18.440 1.00 31.14 89 GLY A N 1
ATOM 671 C CA . GLY A 1 89 ? 2.003 35.757 -19.337 1.00 31.14 89 GLY A CA 1
ATOM 672 C C . GLY A 1 89 ? 3.425 35.249 -19.112 1.00 31.14 89 GLY A C 1
ATOM 673 O O . GLY A 1 89 ? 4.316 36.055 -18.879 1.00 31.14 89 GLY A O 1
ATOM 674 N N . SER A 1 90 ? 3.664 33.940 -19.215 1.00 29.31 90 SER A N 1
ATOM 675 C CA . SER A 1 90 ? 4.970 33.399 -19.635 1.00 29.31 90 SER A CA 1
ATOM 676 C C . SER A 1 90 ? 4.812 31.954 -20.110 1.00 29.31 90 SER A C 1
ATOM 678 O O . SER A 1 90 ? 4.134 31.159 -19.463 1.00 29.31 90 SER A O 1
ATOM 680 N N . GLY A 1 91 ? 5.406 31.626 -21.256 1.00 36.41 91 GLY A N 1
ATOM 681 C CA . GLY A 1 91 ? 5.243 30.340 -21.929 1.00 36.41 91 GLY A CA 1
ATOM 682 C C . GLY A 1 91 ? 5.671 29.127 -21.096 1.00 36.41 91 GLY A C 1
ATOM 683 O O . GLY A 1 91 ? 6.704 29.143 -20.440 1.00 36.41 91 GLY A O 1
ATOM 684 N N . LEU A 1 92 ? 4.864 28.069 -21.216 1.00 39.84 92 LEU A N 1
ATOM 685 C CA . LEU A 1 92 ? 5.204 26.658 -21.006 1.00 39.84 92 LEU A CA 1
ATOM 686 C C . LEU A 1 92 ? 5.589 26.173 -19.590 1.00 39.84 92 LEU A C 1
ATOM 688 O O . LEU A 1 92 ? 6.480 25.348 -19.443 1.00 39.84 92 LEU A O 1
ATOM 692 N N . ALA A 1 93 ? 4.835 26.558 -18.557 1.00 43.81 93 ALA A N 1
ATOM 693 C CA . ALA A 1 93 ? 4.860 25.864 -17.259 1.00 43.81 93 ALA A CA 1
ATOM 694 C C . ALA A 1 93 ? 3.443 25.457 -16.813 1.00 43.81 93 ALA A C 1
ATOM 696 O O . ALA A 1 93 ? 2.935 25.882 -15.774 1.00 43.81 93 ALA A O 1
ATOM 697 N N . HIS A 1 94 ? 2.756 24.640 -17.619 1.00 54.44 94 HIS A N 1
ATOM 698 C CA . HIS A 1 94 ? 1.477 24.063 -17.204 1.00 54.44 94 HIS A CA 1
ATOM 699 C C . HIS A 1 94 ? 1.720 22.961 -16.163 1.00 54.44 94 HIS A C 1
ATOM 701 O O . HIS A 1 94 ? 2.085 21.838 -16.506 1.00 54.44 94 HIS A O 1
ATOM 707 N N . ARG A 1 95 ? 1.458 23.277 -14.886 1.00 66.00 95 ARG A N 1
ATOM 708 C CA . ARG A 1 95 ? 1.244 22.295 -13.800 1.00 66.00 95 ARG A CA 1
ATOM 709 C C . ARG A 1 95 ? -0.148 21.637 -13.843 1.00 66.00 95 ARG A C 1
ATOM 711 O O . ARG A 1 95 ? -0.568 21.026 -12.871 1.00 66.00 95 ARG A O 1
ATOM 718 N N . GLY A 1 96 ? -0.902 21.828 -14.926 1.00 80.94 96 GLY A N 1
ATOM 719 C CA . GLY A 1 96 ? -2.232 21.237 -15.091 1.00 80.94 96 GLY A CA 1
ATOM 720 C C . GLY A 1 96 ? -2.163 19.728 -15.326 1.00 80.94 96 GLY A C 1
ATOM 721 O O . GLY A 1 96 ? -1.139 19.220 -15.795 1.00 80.94 96 GLY A O 1
ATOM 722 N N . GLN A 1 97 ? -3.263 19.028 -15.038 1.00 88.75 97 GLN A N 1
ATOM 723 C CA . GLN A 1 97 ? -3.404 17.590 -15.294 1.00 88.75 97 GLN A CA 1
ATOM 724 C C . GLN A 1 97 ? -3.435 17.284 -16.801 1.00 88.75 97 GLN A C 1
ATOM 726 O O . GLN A 1 97 ? -2.878 16.281 -17.238 1.00 88.75 97 GLN A O 1
ATOM 731 N N . THR A 1 98 ? -3.950 18.212 -17.612 1.00 89.25 98 THR A N 1
ATOM 732 C CA . THR A 1 98 ? -4.036 18.107 -19.076 1.00 89.25 98 THR A CA 1
ATOM 733 C C . THR A 1 98 ? -3.294 19.243 -19.787 1.00 89.25 98 THR A C 1
ATOM 735 O O . THR A 1 98 ? -2.999 20.290 -19.201 1.00 89.25 98 THR A O 1
ATOM 738 N N . VAL A 1 99 ? -2.980 19.037 -21.072 1.00 89.50 99 VAL A N 1
ATOM 739 C CA . VAL A 1 99 ? -2.474 20.080 -21.979 1.00 89.50 99 VAL A CA 1
ATOM 740 C C . VAL A 1 99 ? -3.352 20.082 -23.236 1.00 89.50 99 VAL A C 1
ATOM 742 O O . VAL A 1 99 ? -3.457 19.044 -23.886 1.00 89.50 99 VAL A O 1
ATOM 745 N N . PRO A 1 100 ? -3.990 21.209 -23.610 1.00 88.25 100 PRO A N 1
ATOM 746 C CA . PRO A 1 100 ? -4.894 21.249 -24.759 1.00 88.25 100 PRO A CA 1
ATOM 747 C C . PRO A 1 100 ? -4.239 20.763 -26.059 1.00 88.25 100 PRO A C 1
ATOM 749 O O . PRO A 1 100 ? -3.140 21.195 -26.406 1.00 88.25 100 PRO A O 1
ATOM 752 N N . GLY A 1 101 ? -4.931 19.887 -26.792 1.00 86.19 101 GLY A N 1
ATOM 753 C CA . GLY A 1 101 ? -4.448 19.309 -28.053 1.00 86.19 101 GLY A CA 1
ATOM 754 C C . GLY A 1 101 ? -3.454 18.151 -27.899 1.00 86.19 101 GLY A C 1
ATOM 755 O O . GLY A 1 101 ? -2.981 17.633 -28.912 1.00 86.19 101 GLY A O 1
ATOM 756 N N . TRP A 1 102 ? -3.161 17.736 -26.664 1.00 88.62 102 TRP A N 1
ATOM 757 C CA . TRP A 1 102 ? -2.260 16.632 -26.346 1.00 88.62 102 TRP A CA 1
ATOM 758 C C . TRP A 1 102 ? -2.931 15.604 -25.450 1.00 88.62 102 TRP A C 1
ATOM 760 O O . TRP A 1 102 ? -3.669 15.947 -24.529 1.00 88.62 102 TRP A O 1
ATOM 770 N N . GLU A 1 103 ? -2.610 14.344 -25.699 1.00 89.81 103 GLU A N 1
ATOM 771 C CA . GLU A 1 103 ? -2.938 13.229 -24.827 1.00 89.81 103 GLU A CA 1
ATOM 772 C C . GLU A 1 103 ? -1.653 12.702 -24.197 1.00 89.81 103 GLU A C 1
ATOM 774 O O . GLU A 1 103 ? -0.650 12.481 -24.882 1.00 89.81 103 GLU A O 1
ATOM 779 N N . LEU A 1 104 ? -1.700 12.534 -22.880 1.00 93.12 104 LEU A N 1
ATOM 780 C CA . LEU A 1 104 ? -0.681 11.863 -22.092 1.00 93.12 104 LEU A CA 1
ATOM 781 C C . LEU A 1 104 ? -1.102 10.404 -21.918 1.00 93.12 104 LEU A C 1
ATOM 783 O O . LEU A 1 104 ? -2.255 10.134 -21.601 1.00 93.12 104 LEU A O 1
ATOM 787 N N . THR A 1 105 ? -0.157 9.485 -22.064 1.00 93.94 105 THR A N 1
ATOM 788 C CA . THR A 1 105 ? -0.328 8.080 -21.704 1.00 93.94 105 THR A CA 1
ATOM 789 C C . THR A 1 105 ? 0.823 7.652 -20.809 1.00 93.94 105 THR A C 1
ATOM 791 O O . THR A 1 105 ? 1.996 7.876 -21.126 1.00 93.94 105 THR A O 1
ATOM 794 N N . VAL A 1 106 ? 0.480 7.029 -19.687 1.00 95.56 106 VAL A N 1
ATOM 795 C CA . VAL A 1 106 ? 1.416 6.563 -18.672 1.00 95.56 106 VAL A CA 1
ATOM 796 C C . VAL A 1 106 ? 1.210 5.073 -18.420 1.00 95.56 106 VAL A C 1
ATOM 798 O O . VAL A 1 106 ? 0.087 4.611 -18.215 1.00 95.56 106 VAL A O 1
ATOM 801 N N . GLY A 1 107 ? 2.313 4.329 -18.433 1.00 95.75 107 GLY A N 1
ATOM 802 C CA . GLY A 1 107 ? 2.412 2.981 -17.875 1.00 95.75 107 GLY A CA 1
ATOM 803 C C . GLY A 1 107 ? 3.356 2.992 -16.678 1.00 95.75 107 GLY A C 1
ATOM 804 O O . GLY A 1 107 ? 4.298 3.786 -16.642 1.00 95.75 107 GLY A O 1
ATOM 805 N N . ILE A 1 108 ? 3.109 2.139 -15.691 1.00 96.62 108 ILE A N 1
ATOM 806 C CA . ILE A 1 108 ? 3.881 2.105 -14.449 1.00 96.62 108 ILE A CA 1
ATOM 807 C C . ILE A 1 108 ? 4.397 0.687 -14.219 1.00 96.62 108 ILE A C 1
ATOM 809 O O . ILE A 1 108 ? 3.682 -0.293 -14.422 1.00 96.62 108 ILE A O 1
ATOM 813 N N . GLU A 1 109 ? 5.648 0.604 -13.789 1.00 96.38 109 GLU A N 1
ATOM 814 C CA . GLU A 1 109 ? 6.315 -0.615 -13.353 1.00 96.38 109 GLU A CA 1
ATOM 815 C C . GLU A 1 109 ? 6.678 -0.441 -11.877 1.00 96.38 109 GLU A C 1
ATOM 817 O O . GLU A 1 109 ? 7.412 0.479 -11.507 1.00 96.38 109 GLU A O 1
ATOM 822 N N . ILE A 1 110 ? 6.098 -1.268 -11.009 1.00 95.75 110 ILE A N 1
ATOM 823 C CA . ILE A 1 110 ? 6.300 -1.185 -9.561 1.00 95.75 110 ILE A CA 1
ATOM 824 C C . ILE A 1 110 ? 7.108 -2.388 -9.098 1.00 95.75 110 ILE A C 1
ATOM 826 O O . ILE A 1 110 ? 6.632 -3.514 -9.183 1.00 95.75 110 ILE A O 1
ATOM 830 N N . HIS A 1 111 ? 8.279 -2.141 -8.520 1.00 95.00 111 HIS A N 1
ATOM 831 C CA . HIS A 1 111 ? 9.070 -3.158 -7.835 1.00 95.00 111 HIS A CA 1
ATOM 832 C C . HIS A 1 111 ? 8.800 -3.084 -6.335 1.00 95.00 111 HIS A C 1
ATOM 834 O O . HIS A 1 111 ? 9.135 -2.084 -5.695 1.00 95.00 111 HIS A O 1
ATOM 840 N N . ALA A 1 112 ? 8.240 -4.140 -5.757 1.00 94.38 112 ALA A N 1
ATOM 841 C CA . ALA A 1 112 ? 7.987 -4.243 -4.325 1.00 94.38 112 ALA A CA 1
ATOM 842 C C . ALA A 1 112 ? 8.813 -5.378 -3.713 1.00 94.38 112 ALA A C 1
ATOM 844 O O . ALA A 1 112 ? 8.791 -6.509 -4.193 1.00 94.38 112 ALA A O 1
ATOM 845 N N . GLN A 1 113 ? 9.543 -5.082 -2.642 1.00 94.00 113 GLN A N 1
ATOM 846 C CA . GLN A 1 113 ? 10.374 -6.053 -1.940 1.00 94.00 113 GLN A CA 1
ATOM 847 C C . GLN A 1 113 ? 9.529 -6.920 -1.009 1.00 94.00 113 GLN A C 1
ATOM 849 O O . GLN A 1 113 ? 8.882 -6.401 -0.101 1.00 94.00 113 GLN A O 1
ATOM 854 N N . LEU A 1 114 ? 9.567 -8.238 -1.199 1.00 93.56 114 LEU A N 1
ATOM 855 C CA . LEU A 1 114 ? 8.809 -9.197 -0.401 1.00 93.56 114 LEU A CA 1
ATOM 856 C C . LEU A 1 114 ? 9.352 -9.302 1.034 1.00 93.56 114 LEU A C 1
ATOM 858 O O . LEU A 1 114 ? 10.558 -9.257 1.281 1.00 93.56 114 LEU A O 1
ATOM 862 N N . ASN A 1 115 ? 8.448 -9.473 1.994 1.00 90.38 115 ASN A N 1
ATOM 863 C CA . ASN A 1 115 ? 8.726 -9.542 3.434 1.00 90.38 115 ASN A CA 1
ATOM 864 C C . ASN A 1 115 ? 9.117 -10.960 3.906 1.00 90.38 115 ASN A C 1
ATOM 866 O O . ASN A 1 115 ? 8.463 -11.578 4.747 1.00 90.38 115 ASN A O 1
ATOM 870 N N . THR A 1 116 ? 10.206 -11.508 3.371 1.00 90.69 116 THR A N 1
ATOM 871 C CA . THR A 1 116 ? 10.616 -12.895 3.650 1.00 90.69 116 THR A CA 1
ATOM 872 C C . THR A 1 116 ? 11.858 -12.966 4.532 1.00 90.69 116 THR A C 1
ATOM 874 O O . THR A 1 116 ? 12.692 -12.069 4.561 1.00 90.69 116 THR A O 1
ATOM 877 N N . ALA A 1 117 ? 12.015 -14.076 5.259 1.00 90.31 117 ALA A N 1
ATOM 878 C CA . ALA A 1 117 ? 13.180 -14.281 6.126 1.00 90.31 117 ALA A CA 1
ATOM 879 C C . ALA A 1 117 ? 14.482 -14.540 5.344 1.00 90.31 117 ALA A C 1
ATOM 881 O O . ALA A 1 117 ? 15.569 -14.218 5.823 1.00 90.31 117 ALA A O 1
ATOM 882 N N . HIS A 1 118 ? 14.372 -15.133 4.153 1.00 93.50 118 HIS A N 1
ATOM 883 C CA . HIS A 1 118 ? 15.495 -15.485 3.284 1.00 93.50 118 HIS A CA 1
ATOM 884 C C . HIS A 1 118 ? 15.327 -14.865 1.896 1.00 93.50 118 HIS A C 1
ATOM 886 O O . HIS A 1 118 ? 14.205 -14.534 1.495 1.00 93.50 118 HIS A O 1
ATOM 892 N N . LYS A 1 119 ? 16.449 -14.722 1.187 1.00 95.38 119 LYS A N 1
ATOM 893 C CA . LYS A 1 119 ? 16.528 -14.224 -0.193 1.00 95.38 119 LYS A CA 1
ATOM 894 C C . LYS A 1 119 ? 15.850 -15.159 -1.196 1.00 95.38 119 LYS A C 1
ATOM 896 O O . LYS A 1 119 ? 15.529 -16.293 -0.869 1.00 95.38 119 LYS A O 1
ATOM 901 N N . LEU A 1 120 ? 15.633 -14.707 -2.433 1.00 96.62 120 LEU A N 1
ATOM 902 C CA . LEU A 1 120 ? 14.839 -15.466 -3.410 1.00 96.62 120 LEU A CA 1
ATOM 903 C C . LEU A 1 120 ? 15.482 -16.801 -3.819 1.00 96.62 120 LEU A C 1
ATOM 905 O O . LEU A 1 120 ? 14.794 -17.816 -3.934 1.00 96.62 120 LEU A O 1
ATOM 909 N N . PHE A 1 121 ? 16.805 -16.793 -4.001 1.00 97.19 121 PHE A N 1
ATOM 910 C CA . PHE A 1 121 ? 17.575 -17.921 -4.536 1.00 97.19 121 PHE A CA 1
ATOM 911 C C . PHE A 1 121 ? 18.766 -18.332 -3.660 1.00 97.19 121 PHE A C 1
ATOM 913 O O . PHE A 1 121 ? 19.670 -19.029 -4.121 1.00 97.19 121 PHE A O 1
ATOM 920 N N . SER A 1 122 ? 18.804 -17.898 -2.401 1.00 94.81 122 SER A N 1
ATOM 921 C CA . SER A 1 122 ? 19.866 -18.271 -1.468 1.00 94.81 122 SER A CA 1
ATOM 922 C C . SER A 1 122 ? 19.360 -18.323 -0.027 1.00 94.81 122 SER A C 1
ATOM 924 O O . SER A 1 122 ? 18.301 -17.795 0.305 1.00 94.81 122 SER A O 1
ATOM 926 N N . SER A 1 123 ? 20.114 -18.990 0.849 1.00 92.44 123 SER A N 1
ATOM 927 C CA . SER A 1 123 ? 19.782 -19.105 2.274 1.00 92.44 123 SER A CA 1
ATOM 928 C C . SER A 1 123 ? 20.133 -17.856 3.090 1.00 92.44 123 SER A C 1
ATOM 930 O O . SER A 1 123 ? 19.874 -17.833 4.296 1.00 92.44 123 SER A O 1
ATOM 932 N N . ALA A 1 124 ? 20.746 -16.842 2.469 1.00 94.19 124 ALA A N 1
ATOM 933 C CA . ALA A 1 124 ? 21.089 -15.593 3.135 1.00 94.19 124 ALA A CA 1
ATOM 934 C C . ALA A 1 124 ? 19.830 -14.886 3.653 1.00 94.19 124 ALA A C 1
ATOM 936 O O . ALA A 1 124 ? 18.734 -15.036 3.104 1.00 94.19 124 ALA A O 1
ATOM 937 N N . GLN A 1 125 ? 19.986 -14.143 4.745 1.00 92.44 125 GLN A N 1
ATOM 938 C CA . GLN A 1 125 ? 18.886 -13.438 5.385 1.00 92.44 125 GLN A CA 1
ATOM 939 C C . GLN A 1 125 ? 18.418 -12.265 4.524 1.00 92.44 125 GLN A C 1
ATOM 941 O O . GLN A 1 125 ? 19.227 -11.470 4.043 1.00 92.44 125 GLN A O 1
ATOM 946 N N . ALA A 1 126 ? 17.098 -12.148 4.393 1.00 85.38 126 ALA A N 1
ATOM 947 C CA . ALA A 1 126 ? 16.418 -11.026 3.746 1.00 85.38 126 ALA A CA 1
ATOM 948 C C . ALA A 1 126 ? 15.760 -10.073 4.765 1.00 85.38 126 ALA A C 1
ATOM 950 O O . ALA A 1 126 ? 14.905 -9.263 4.418 1.00 85.38 126 ALA A O 1
ATOM 951 N N . THR A 1 127 ? 16.144 -10.161 6.042 1.00 74.62 127 THR A N 1
ATOM 952 C CA . THR A 1 127 ? 15.609 -9.285 7.090 1.00 74.62 127 THR A CA 1
ATOM 953 C C . THR A 1 127 ? 15.999 -7.826 6.828 1.00 74.62 127 THR A C 1
ATOM 955 O O . THR A 1 127 ? 17.173 -7.518 6.638 1.00 74.62 127 THR A O 1
ATOM 958 N N . SER A 1 128 ? 15.004 -6.941 6.845 1.00 66.19 128 SER A N 1
ATOM 959 C CA . SER A 1 128 ? 15.120 -5.484 6.687 1.00 66.19 128 SER A CA 1
ATOM 960 C C . SER A 1 128 ? 14.920 -4.797 8.057 1.00 66.19 128 SER A C 1
ATOM 962 O O . SER A 1 128 ? 14.209 -5.374 8.885 1.00 66.19 128 SER A O 1
ATOM 964 N N . PRO A 1 129 ? 15.484 -3.601 8.330 1.00 65.50 129 PRO A N 1
ATOM 965 C CA . PRO A 1 129 ? 16.268 -2.748 7.436 1.00 65.50 129 PRO A CA 1
ATOM 966 C C . PRO A 1 129 ? 17.735 -3.175 7.310 1.00 65.50 129 PRO A C 1
ATOM 968 O O . PRO A 1 129 ? 18.473 -3.242 8.287 1.00 65.50 129 PRO A O 1
ATOM 971 N N . LEU A 1 130 ? 18.195 -3.361 6.067 1.00 69.69 130 LEU A N 1
ATOM 972 C CA . LEU A 1 130 ? 19.607 -3.651 5.766 1.00 69.69 130 LEU A CA 1
ATOM 973 C C . LEU A 1 130 ? 20.544 -2.476 6.103 1.00 69.69 130 LEU A C 1
ATOM 975 O O . LEU A 1 130 ? 21.759 -2.646 6.126 1.00 69.69 130 LEU A O 1
ATOM 979 N N . SER A 1 131 ? 20.004 -1.275 6.348 1.00 66.38 131 SER A N 1
ATOM 980 C CA . SER A 1 131 ? 20.789 -0.087 6.710 1.00 66.38 131 SER A CA 1
ATOM 981 C C . SER A 1 131 ? 21.493 -0.203 8.060 1.00 66.38 131 SER A C 1
ATOM 983 O O . SER A 1 131 ? 22.415 0.563 8.320 1.00 66.38 131 SER A O 1
ATOM 985 N N . GLU A 1 132 ? 21.044 -1.119 8.917 1.00 71.69 132 GLU A N 1
ATOM 986 C CA . GLU A 1 132 ? 21.634 -1.366 10.236 1.00 71.69 132 GLU A CA 1
ATOM 987 C C . GLU A 1 132 ? 22.719 -2.454 10.198 1.00 71.69 132 GLU A C 1
ATOM 989 O O . GLU A 1 132 ? 23.395 -2.698 11.197 1.00 71.69 132 GLU A O 1
ATOM 994 N N . SER A 1 133 ? 22.907 -3.105 9.048 1.00 80.94 133 SER A N 1
ATOM 995 C CA . SER A 1 133 ? 23.880 -4.177 8.855 1.00 80.94 133 SER A CA 1
ATOM 996 C C . SER A 1 133 ? 25.207 -3.643 8.314 1.00 80.94 133 SER A C 1
ATOM 998 O O . SER A 1 133 ? 25.242 -2.711 7.509 1.00 80.94 133 SER A O 1
ATOM 1000 N N . GLU A 1 134 ? 26.318 -4.270 8.707 1.00 89.00 134 GLU A N 1
ATOM 1001 C CA . GLU A 1 134 ? 27.617 -4.000 8.081 1.00 89.00 134 GLU A CA 1
ATOM 1002 C C . GLU A 1 134 ? 27.583 -4.373 6.586 1.00 89.00 134 GLU A C 1
ATOM 1004 O O . GLU A 1 134 ? 26.984 -5.397 6.233 1.00 89.00 134 GLU A O 1
ATOM 1009 N N . PRO A 1 135 ? 28.211 -3.588 5.688 1.00 89.44 135 PRO A N 1
ATOM 1010 C CA . PRO A 1 135 ? 28.273 -3.919 4.266 1.00 89.44 135 PRO A CA 1
ATOM 1011 C C . PRO A 1 135 ? 28.862 -5.311 4.027 1.00 89.44 135 PRO A C 1
ATOM 1013 O O . PRO A 1 135 ? 29.894 -5.657 4.603 1.00 89.44 135 PRO A O 1
ATOM 1016 N N . ASN A 1 136 ? 28.245 -6.082 3.130 1.00 91.94 136 ASN A N 1
ATOM 1017 C CA . ASN A 1 136 ? 28.655 -7.454 2.803 1.00 91.94 136 ASN A CA 1
ATOM 1018 C C . ASN A 1 136 ? 28.723 -8.407 4.017 1.00 91.94 136 ASN A C 1
ATOM 1020 O O . ASN A 1 136 ? 29.596 -9.277 4.090 1.00 91.94 136 ASN A O 1
ATOM 1024 N N . ALA A 1 137 ? 27.815 -8.249 4.982 1.00 90.38 137 ALA A N 1
ATOM 1025 C CA . ALA A 1 137 ? 27.772 -9.082 6.175 1.00 90.38 137 ALA A CA 1
ATOM 1026 C C . ALA A 1 137 ? 27.527 -10.566 5.814 1.00 90.38 137 ALA A C 1
ATOM 1028 O O . ALA A 1 137 ? 26.622 -10.864 5.029 1.00 90.38 137 ALA A O 1
ATOM 1029 N N . PRO A 1 138 ? 28.234 -11.531 6.440 1.00 88.69 138 PRO A N 1
ATOM 1030 C CA . PRO A 1 138 ? 28.092 -12.959 6.124 1.00 88.69 138 PRO A CA 1
ATOM 1031 C C . PRO A 1 138 ? 26.669 -13.516 6.281 1.00 88.69 138 PRO A C 1
ATOM 1033 O O . PRO A 1 138 ? 26.302 -14.478 5.613 1.00 88.69 138 PRO A O 1
ATOM 1036 N N . ALA A 1 139 ? 25.849 -12.916 7.152 1.00 90.38 139 ALA A N 1
ATOM 1037 C CA . ALA A 1 139 ? 24.446 -13.299 7.322 1.00 90.38 139 ALA A CA 1
ATOM 1038 C C . ALA A 1 139 ? 23.576 -12.947 6.099 1.00 90.38 139 ALA A C 1
ATOM 1040 O O . ALA A 1 139 ? 22.565 -13.606 5.851 1.00 90.38 139 ALA A O 1
ATOM 1041 N N . HIS A 1 140 ? 23.983 -11.934 5.333 1.00 92.31 140 HIS A N 1
ATOM 1042 C CA . HIS A 1 140 ? 23.251 -11.370 4.204 1.00 92.31 140 HIS A CA 1
ATOM 1043 C C . HIS A 1 140 ? 23.890 -11.687 2.854 1.00 92.31 140 HIS A C 1
ATOM 1045 O O . HIS A 1 140 ? 23.385 -11.207 1.850 1.00 92.31 140 HIS A O 1
ATOM 1051 N N . VAL A 1 141 ? 24.968 -12.470 2.779 1.00 94.12 141 VAL A N 1
ATOM 1052 C CA . VAL A 1 141 ? 25.639 -12.771 1.505 1.00 94.12 141 VAL A CA 1
ATOM 1053 C C . VAL A 1 141 ? 26.007 -14.251 1.428 1.00 94.12 141 VAL A C 1
ATOM 1055 O O . VAL A 1 141 ? 26.864 -14.734 2.162 1.00 94.12 141 VAL A O 1
ATOM 1058 N N . ALA A 1 142 ? 25.364 -14.977 0.514 1.00 95.06 142 ALA A N 1
ATOM 1059 C CA . ALA A 1 142 ? 25.689 -16.364 0.182 1.00 95.06 142 ALA A CA 1
ATOM 1060 C C . ALA A 1 142 ? 26.617 -16.465 -1.043 1.00 95.06 142 ALA A C 1
ATOM 1062 O O . ALA A 1 142 ? 26.785 -15.515 -1.800 1.00 95.06 142 ALA A O 1
ATOM 1063 N N . PHE A 1 143 ? 27.177 -17.651 -1.303 1.00 95.88 143 PHE A N 1
ATOM 1064 C CA . PHE A 1 143 ? 28.060 -17.872 -2.459 1.00 95.88 143 PHE A CA 1
ATOM 1065 C C . PHE A 1 143 ? 27.402 -17.566 -3.811 1.00 95.88 143 PHE A C 1
ATOM 1067 O O . PHE A 1 143 ? 28.062 -17.044 -4.707 1.00 95.88 143 PHE A O 1
ATOM 1074 N N . PHE A 1 144 ? 26.108 -17.863 -3.946 1.00 95.62 144 PHE A N 1
ATOM 1075 C CA . PHE A 1 144 ? 25.344 -17.537 -5.149 1.00 95.62 144 PHE A CA 1
ATOM 1076 C C . PHE A 1 144 ? 25.160 -16.022 -5.328 1.00 95.62 144 PHE A C 1
ATOM 1078 O O . PHE A 1 144 ? 25.291 -15.520 -6.440 1.00 95.62 144 PHE A O 1
ATOM 1085 N N . ASP A 1 145 ? 24.946 -15.286 -4.233 1.00 94.94 145 ASP A N 1
ATOM 1086 C CA . ASP A 1 145 ? 24.704 -13.837 -4.241 1.00 94.94 145 ASP A CA 1
ATOM 1087 C C . ASP A 1 145 ? 25.882 -13.051 -4.842 1.00 94.94 145 ASP A C 1
ATOM 1089 O O . ASP A 1 145 ? 25.679 -12.021 -5.475 1.00 94.94 145 ASP A O 1
ATOM 1093 N N . VAL A 1 146 ? 27.108 -13.556 -4.677 1.00 94.56 146 VAL A N 1
ATOM 1094 C CA . VAL A 1 146 ? 28.349 -12.975 -5.226 1.00 94.56 146 VAL A CA 1
ATOM 1095 C C . VAL A 1 146 ? 28.900 -13.755 -6.424 1.00 94.56 146 VAL A C 1
ATOM 1097 O O . VAL A 1 146 ? 30.057 -13.577 -6.795 1.00 94.56 146 VAL A O 1
ATOM 1100 N N . ALA A 1 147 ? 28.080 -14.621 -7.030 1.00 94.81 147 ALA A N 1
ATOM 1101 C CA . ALA A 1 147 ? 28.405 -15.391 -8.230 1.00 94.81 147 ALA A CA 1
ATOM 1102 C C . ALA A 1 147 ? 29.726 -16.186 -8.144 1.00 94.81 147 ALA A C 1
ATOM 1104 O O . ALA A 1 147 ? 30.499 -16.238 -9.105 1.00 94.81 147 ALA A O 1
ATOM 1105 N N . LEU A 1 148 ? 30.003 -16.827 -6.999 1.00 95.44 148 LEU A N 1
ATOM 1106 C CA . LEU A 1 148 ? 31.178 -17.693 -6.888 1.00 95.44 148 LEU A CA 1
ATOM 1107 C C . LEU A 1 148 ? 31.084 -18.868 -7.878 1.00 95.44 148 LEU A C 1
ATOM 1109 O O . LEU A 1 148 ? 30.022 -19.490 -7.983 1.00 95.44 148 LEU A O 1
ATOM 1113 N N . PRO A 1 149 ? 32.181 -19.221 -8.578 1.00 96.25 149 PRO A N 1
ATOM 1114 C CA . PRO A 1 149 ? 32.173 -20.328 -9.527 1.00 96.25 149 PRO A CA 1
ATOM 1115 C C . PRO A 1 149 ? 31.666 -21.632 -8.899 1.00 96.25 149 PRO A C 1
ATOM 1117 O O . PRO A 1 149 ? 32.176 -22.078 -7.872 1.00 96.25 149 PRO A O 1
ATOM 1120 N N . GLY A 1 150 ? 30.664 -22.244 -9.533 1.00 93.94 150 GLY A N 1
ATOM 1121 C CA . GLY A 1 150 ? 30.017 -23.473 -9.061 1.00 93.94 150 GLY A CA 1
ATOM 1122 C C . GLY A 1 150 ? 28.813 -23.265 -8.134 1.00 93.94 150 GLY A C 1
ATOM 1123 O O . GLY A 1 150 ? 28.148 -24.243 -7.802 1.00 93.94 150 GLY A O 1
ATOM 1124 N N . ALA A 1 151 ? 28.496 -22.030 -7.732 1.00 95.00 151 ALA A N 1
ATOM 1125 C CA . ALA A 1 151 ? 27.263 -21.743 -7.005 1.00 95.00 151 ALA A CA 1
ATOM 1126 C C . ALA A 1 151 ? 26.033 -21.857 -7.927 1.00 95.00 151 ALA A C 1
ATOM 1128 O O . ALA A 1 151 ? 26.075 -21.439 -9.082 1.00 95.00 151 ALA A O 1
ATOM 1129 N N . GLN A 1 152 ? 24.931 -22.393 -7.397 1.00 95.31 152 GLN A N 1
ATOM 1130 C CA . GLN A 1 152 ? 23.650 -22.541 -8.098 1.00 95.31 152 GLN A CA 1
ATOM 1131 C C . GLN A 1 152 ? 22.525 -21.813 -7.347 1.00 95.31 152 GLN A C 1
ATOM 1133 O O . GLN A 1 152 ? 22.592 -21.716 -6.115 1.00 95.31 152 GLN A O 1
ATOM 1138 N N . PRO A 1 153 ? 21.488 -21.325 -8.054 1.00 96.06 153 PRO A N 1
ATOM 1139 C CA . PRO A 1 153 ? 20.321 -20.725 -7.419 1.00 96.06 153 PRO A CA 1
ATOM 1140 C C . PRO A 1 153 ? 19.498 -21.781 -6.669 1.00 96.06 153 PRO A C 1
ATOM 1142 O O . PRO A 1 153 ? 19.163 -22.833 -7.207 1.00 96.06 153 PRO A O 1
ATOM 1145 N N . ILE A 1 154 ? 19.113 -21.481 -5.428 1.00 94.75 154 ILE A N 1
ATOM 1146 C CA . ILE A 1 154 ? 18.236 -22.328 -4.608 1.00 94.75 154 ILE A CA 1
ATOM 1147 C C . ILE A 1 154 ? 16.964 -21.553 -4.286 1.00 94.75 154 ILE A C 1
ATOM 1149 O O . ILE A 1 154 ? 16.930 -20.766 -3.336 1.00 94.75 154 ILE A O 1
ATOM 1153 N N . PHE A 1 155 ? 15.914 -21.790 -5.074 1.00 96.06 155 PHE A N 1
ATOM 1154 C CA . PHE A 1 155 ? 14.617 -21.141 -4.894 1.00 96.06 155 PHE A CA 1
ATOM 1155 C C . PHE A 1 155 ? 14.054 -21.368 -3.486 1.00 96.06 155 PHE A C 1
ATOM 1157 O O . PHE A 1 155 ? 13.993 -22.505 -3.016 1.00 96.06 155 PHE A O 1
ATOM 1164 N N . GLN A 1 156 ? 13.618 -20.292 -2.825 1.00 95.56 156 GLN A N 1
ATOM 1165 C CA . GLN A 1 156 ? 13.025 -20.332 -1.489 1.00 95.56 156 GLN A CA 1
ATOM 1166 C C . GLN A 1 156 ? 11.488 -20.345 -1.567 1.00 95.56 156 GLN A C 1
ATOM 1168 O O . GLN A 1 156 ? 10.885 -19.291 -1.784 1.00 95.56 156 GLN A O 1
ATOM 1173 N N . PRO A 1 157 ? 10.803 -21.480 -1.302 1.00 93.50 157 PRO A N 1
ATOM 1174 C CA . PRO A 1 157 ? 9.347 -21.583 -1.463 1.00 93.50 157 PRO A CA 1
ATOM 1175 C C . PRO A 1 157 ? 8.537 -20.633 -0.574 1.00 93.50 157 PRO A C 1
ATOM 1177 O O . PRO A 1 157 ? 7.411 -20.278 -0.906 1.00 93.50 157 PRO A O 1
ATOM 1180 N N . ALA A 1 158 ? 9.111 -20.199 0.552 1.00 92.06 158 ALA A N 1
ATOM 1181 C CA . ALA A 1 158 ? 8.490 -19.236 1.459 1.00 92.06 158 ALA A CA 1
ATOM 1182 C C . ALA A 1 158 ? 8.175 -17.892 0.778 1.00 92.06 158 ALA A C 1
ATOM 1184 O O . ALA A 1 158 ? 7.241 -17.213 1.191 1.00 92.06 158 ALA A O 1
ATOM 1185 N N . THR A 1 159 ? 8.926 -17.534 -0.268 1.00 94.75 159 THR A N 1
ATOM 1186 C CA . THR A 1 159 ? 8.737 -16.292 -1.032 1.00 94.75 159 THR A CA 1
ATOM 1187 C C . THR A 1 159 ? 7.463 -16.295 -1.879 1.00 94.75 159 THR A C 1
ATOM 1189 O O . THR A 1 159 ? 6.932 -15.228 -2.172 1.00 94.75 159 THR A O 1
ATOM 1192 N N . LEU A 1 160 ? 6.899 -17.472 -2.190 1.00 95.69 160 LEU A N 1
ATOM 1193 C CA . LEU A 1 160 ? 5.638 -17.577 -2.931 1.00 95.69 160 LEU A CA 1
ATOM 1194 C C . LEU A 1 160 ? 4.440 -17.057 -2.145 1.00 95.69 160 LEU A C 1
ATOM 1196 O O . LEU A 1 160 ? 3.501 -16.554 -2.748 1.00 95.69 160 LEU A O 1
ATOM 1200 N N . ILE A 1 161 ? 4.442 -17.187 -0.817 1.00 94.88 161 ILE A N 1
ATOM 1201 C CA . ILE A 1 161 ? 3.296 -16.789 0.008 1.00 94.88 161 ILE A CA 1
ATOM 1202 C C . ILE A 1 161 ? 2.995 -15.290 -0.140 1.00 94.88 161 ILE A C 1
ATOM 1204 O O . ILE A 1 161 ? 1.887 -14.964 -0.572 1.00 94.88 161 ILE A O 1
ATOM 1208 N N . PRO A 1 162 ? 3.935 -14.372 0.159 1.00 95.06 162 PRO A N 1
ATOM 1209 C CA . PRO A 1 162 ? 3.674 -12.950 -0.015 1.00 95.06 162 PRO A CA 1
ATOM 1210 C C . PRO A 1 162 ? 3.505 -12.558 -1.490 1.00 95.06 162 PRO A C 1
ATOM 1212 O O . PRO A 1 162 ? 2.674 -11.707 -1.792 1.00 95.06 162 PRO A O 1
ATOM 1215 N N . ALA A 1 163 ? 4.188 -13.226 -2.427 1.00 97.25 163 ALA A N 1
ATOM 1216 C CA . ALA A 1 163 ? 4.028 -12.957 -3.858 1.00 97.25 163 ALA A CA 1
ATOM 1217 C C . ALA A 1 163 ? 2.617 -13.297 -4.379 1.00 97.25 163 ALA A C 1
ATOM 1219 O O . ALA A 1 163 ? 2.008 -12.506 -5.098 1.00 97.25 163 ALA A O 1
ATOM 1220 N N . ILE A 1 164 ? 2.058 -14.448 -3.982 1.00 97.56 164 ILE A N 1
ATOM 1221 C CA . ILE A 1 164 ? 0.688 -14.841 -4.339 1.00 97.56 164 ILE A CA 1
ATOM 1222 C C . ILE A 1 164 ? -0.323 -13.915 -3.657 1.00 97.56 164 ILE A C 1
ATOM 1224 O O . ILE A 1 164 ? -1.281 -13.500 -4.301 1.00 97.56 164 ILE A O 1
ATOM 1228 N N . ARG A 1 165 ? -0.114 -13.541 -2.386 1.00 96.25 165 ARG A N 1
ATOM 1229 C CA . ARG A 1 165 ? -0.979 -12.562 -1.703 1.00 96.25 165 ARG A CA 1
ATOM 1230 C C . ARG A 1 165 ? -1.006 -11.219 -2.427 1.00 96.25 165 ARG A C 1
ATOM 1232 O O . ARG A 1 165 ? -2.092 -10.696 -2.648 1.00 96.25 165 ARG A O 1
ATOM 1239 N N . ALA A 1 166 ? 0.156 -10.708 -2.839 1.00 96.56 166 ALA A N 1
ATOM 1240 C CA . ALA A 1 166 ? 0.260 -9.496 -3.648 1.00 96.56 166 ALA A CA 1
ATOM 1241 C C . ALA A 1 166 ? -0.554 -9.616 -4.942 1.00 96.56 166 ALA A C 1
ATOM 1243 O O . ALA A 1 166 ? -1.404 -8.775 -5.216 1.00 96.56 166 ALA A O 1
ATOM 1244 N N . ALA A 1 167 ? -0.345 -10.686 -5.710 1.00 97.94 167 ALA A N 1
ATOM 1245 C CA . ALA A 1 167 ? -1.060 -10.902 -6.964 1.00 97.94 167 ALA A CA 1
ATOM 1246 C C . ALA A 1 167 ? -2.586 -11.017 -6.768 1.00 97.94 167 ALA A C 1
ATOM 1248 O O . ALA A 1 167 ? -3.345 -10.415 -7.524 1.00 97.94 167 ALA A O 1
ATOM 1249 N N . LEU A 1 168 ? -3.044 -11.726 -5.730 1.00 97.12 168 LEU A N 1
ATOM 1250 C CA . LEU A 1 168 ? -4.468 -11.837 -5.396 1.00 97.12 168 LEU A CA 1
ATOM 1251 C C . LEU A 1 168 ? -5.075 -10.492 -4.974 1.00 97.12 168 LEU A C 1
ATOM 1253 O O . LEU A 1 168 ? -6.184 -10.173 -5.392 1.00 97.12 168 LEU A O 1
ATOM 1257 N N . ALA A 1 169 ? -4.350 -9.690 -4.187 1.00 95.56 169 ALA A N 1
ATOM 1258 C CA . ALA A 1 169 ? -4.783 -8.352 -3.774 1.00 95.56 169 ALA A CA 1
ATOM 1259 C C . ALA A 1 169 ? -4.933 -7.383 -4.958 1.00 95.56 169 ALA A C 1
ATOM 1261 O O . ALA A 1 169 ? -5.731 -6.454 -4.902 1.00 95.56 169 ALA A O 1
ATOM 1262 N N . LEU A 1 170 ? -4.181 -7.624 -6.034 1.00 97.06 170 LEU A N 1
ATOM 1263 C CA . LEU A 1 170 ? -4.240 -6.895 -7.303 1.00 97.06 170 LEU A CA 1
ATOM 1264 C C . LEU A 1 170 ? -5.214 -7.538 -8.309 1.00 97.06 170 LEU A C 1
ATOM 1266 O O . LEU A 1 170 ? -5.133 -7.278 -9.511 1.00 97.06 170 LEU A O 1
ATOM 1270 N N . GLY A 1 171 ? -6.077 -8.449 -7.848 1.00 96.19 171 GLY A N 1
ATOM 1271 C CA . GLY A 1 171 ? -7.085 -9.115 -8.672 1.00 96.19 171 GLY A CA 1
ATOM 1272 C C . GLY A 1 171 ? -6.520 -9.985 -9.799 1.00 96.19 171 GLY A C 1
ATOM 1273 O O . GLY A 1 171 ? -7.239 -10.257 -10.756 1.00 96.19 171 GLY A O 1
ATOM 1274 N N . CYS A 1 172 ? -5.248 -10.389 -9.733 1.00 98.00 172 CYS A N 1
ATOM 1275 C CA . CYS A 1 172 ? -4.593 -11.155 -10.793 1.00 98.00 172 CYS A CA 1
ATOM 1276 C C . CYS A 1 172 ? -4.955 -12.646 -10.738 1.00 98.00 172 CYS A C 1
ATOM 1278 O O . CYS A 1 172 ? -5.153 -13.237 -9.672 1.00 98.00 172 CYS A O 1
ATOM 1280 N N . THR A 1 173 ? -4.915 -13.292 -11.901 1.00 98.00 173 THR A N 1
ATOM 1281 C CA . THR A 1 173 ? -5.017 -14.746 -12.043 1.00 98.00 173 THR A CA 1
ATOM 1282 C C . THR A 1 173 ? -3.640 -15.393 -11.885 1.00 98.00 173 THR A C 1
ATOM 1284 O O . THR A 1 173 ? -2.737 -15.173 -12.700 1.00 98.00 173 THR A O 1
ATOM 1287 N N . ILE A 1 174 ? -3.478 -16.212 -10.841 1.00 98.19 174 ILE A N 1
ATOM 1288 C CA . ILE A 1 174 ? -2.244 -16.966 -10.572 1.00 98.19 174 ILE A CA 1
ATOM 1289 C C . ILE A 1 174 ? -2.051 -18.050 -11.635 1.00 98.19 174 ILE A C 1
ATOM 1291 O O . ILE A 1 174 ? -2.967 -18.827 -11.910 1.00 98.19 174 ILE A O 1
ATOM 1295 N N . GLN A 1 175 ? -0.855 -18.127 -12.216 1.00 97.38 175 GLN A N 1
ATOM 1296 C CA . GLN A 1 175 ? -0.524 -19.165 -13.188 1.00 97.38 175 GLN A CA 1
ATOM 1297 C C . GLN A 1 175 ? -0.228 -20.498 -12.469 1.00 97.38 175 GLN A C 1
ATOM 1299 O O . GLN A 1 175 ? 0.498 -20.511 -11.475 1.00 97.38 175 GLN A O 1
ATOM 1304 N N . PRO A 1 176 ? -0.733 -21.646 -12.960 1.00 96.44 176 PRO A N 1
ATOM 1305 C CA . PRO A 1 176 ? -0.470 -22.952 -12.340 1.00 96.44 176 PRO A CA 1
ATOM 1306 C C . PRO A 1 176 ? 0.999 -23.384 -12.471 1.00 96.44 176 PRO A C 1
ATOM 1308 O O . PRO A 1 176 ? 1.497 -24.189 -11.681 1.00 96.44 176 PRO A O 1
ATOM 1311 N N . VAL A 1 177 ? 1.694 -22.858 -13.481 1.00 97.31 177 VAL A N 1
ATOM 1312 C CA . VAL A 1 177 ? 3.115 -23.079 -13.733 1.00 97.31 177 VAL A CA 1
ATOM 1313 C C . VAL A 1 177 ? 3.769 -21.730 -13.971 1.00 97.31 177 VAL A C 1
ATOM 1315 O O . VAL A 1 177 ? 3.271 -20.933 -14.761 1.00 97.31 177 VAL A O 1
ATOM 1318 N N . SER A 1 178 ? 4.892 -21.500 -13.301 1.00 97.25 178 SER A N 1
ATOM 1319 C CA . SER A 1 178 ? 5.719 -20.313 -13.482 1.00 97.25 178 SER A CA 1
ATOM 1320 C C . SER A 1 178 ? 7.188 -20.714 -13.624 1.00 97.25 178 SER A C 1
ATOM 1322 O O . SER A 1 178 ? 7.645 -21.660 -12.973 1.00 97.25 178 SER A O 1
ATOM 1324 N N . ARG A 1 179 ? 7.933 -20.035 -14.500 1.00 97.25 179 ARG A N 1
ATOM 1325 C CA . ARG A 1 179 ? 9.347 -20.328 -14.793 1.00 97.25 179 ARG A CA 1
ATOM 1326 C C . ARG A 1 179 ? 10.196 -19.076 -14.643 1.00 97.25 179 ARG A C 1
ATOM 1328 O O . ARG A 1 179 ? 9.721 -17.971 -14.881 1.00 97.25 179 ARG A O 1
ATOM 1335 N N . PHE A 1 180 ? 11.444 -19.278 -14.230 1.00 98.12 180 PHE A N 1
ATOM 1336 C CA . PHE A 1 180 ? 12.436 -18.214 -14.153 1.00 98.12 180 PHE A CA 1
ATOM 1337 C C . PHE A 1 180 ? 13.283 -18.173 -15.422 1.00 98.12 180 PHE A C 1
ATOM 1339 O O . PHE A 1 180 ? 13.631 -19.204 -15.996 1.00 98.12 180 PHE A O 1
ATOM 1346 N N . ASP A 1 181 ? 13.633 -16.959 -15.815 1.00 97.94 181 ASP A N 1
ATOM 1347 C CA . ASP A 1 181 ? 14.387 -16.607 -17.002 1.00 97.94 181 ASP A CA 1
ATOM 1348 C C . ASP A 1 181 ? 15.577 -15.723 -16.606 1.00 97.94 181 ASP A C 1
ATOM 1350 O O . ASP A 1 181 ? 15.525 -14.954 -15.643 1.00 97.94 181 ASP A O 1
ATOM 1354 N N . ARG A 1 182 ? 16.660 -15.799 -17.378 1.00 97.31 182 ARG A N 1
ATOM 1355 C CA . ARG A 1 182 ? 17.830 -14.929 -17.249 1.00 97.31 182 ARG A CA 1
ATOM 1356 C C . ARG A 1 182 ? 17.662 -13.689 -18.110 1.00 97.31 182 ARG A C 1
ATOM 1358 O O . ARG A 1 182 ? 17.646 -13.783 -19.336 1.00 97.31 182 ARG A O 1
ATOM 1365 N N . LYS A 1 183 ? 17.628 -12.523 -17.472 1.00 95.88 183 LYS A N 1
ATOM 1366 C CA . LYS A 1 183 ? 17.757 -11.206 -18.104 1.00 95.88 183 LYS A CA 1
ATOM 1367 C C . LYS A 1 183 ? 19.229 -10.803 -18.090 1.00 95.88 183 LYS A C 1
ATOM 1369 O O . LYS A 1 183 ? 19.757 -10.418 -17.048 1.00 95.88 183 LYS A O 1
ATOM 1374 N N . HIS A 1 184 ? 19.921 -10.930 -19.219 1.00 95.06 184 HIS A N 1
ATOM 1375 C CA . HIS A 1 184 ? 21.369 -10.729 -19.298 1.00 95.06 184 HIS A CA 1
ATOM 1376 C C . HIS A 1 184 ? 21.729 -9.248 -19.437 1.00 95.06 184 HIS A C 1
ATOM 1378 O O . HIS A 1 184 ? 21.368 -8.594 -20.414 1.00 95.06 184 HIS A O 1
ATOM 1384 N N . TYR A 1 185 ? 22.513 -8.731 -18.494 1.00 90.75 185 TYR A N 1
ATOM 1385 C CA . TYR A 1 185 ? 23.157 -7.427 -18.599 1.00 90.75 185 TYR A CA 1
ATOM 1386 C C . TYR A 1 185 ? 24.392 -7.379 -17.701 1.00 90.75 185 TYR A C 1
ATOM 1388 O O . TYR A 1 185 ? 24.398 -7.884 -16.581 1.00 90.75 185 TYR A O 1
ATOM 1396 N N . PHE A 1 186 ? 25.452 -6.743 -18.196 1.00 91.00 186 PHE A N 1
ATOM 1397 C CA . PHE A 1 186 ? 26.681 -6.571 -17.435 1.00 91.00 186 PHE A CA 1
ATOM 1398 C C . PHE A 1 186 ? 26.635 -5.243 -16.695 1.00 91.00 186 PHE A C 1
ATOM 1400 O O . PHE A 1 186 ? 26.699 -4.175 -17.306 1.00 91.00 186 PHE A O 1
ATOM 1407 N N . HIS A 1 187 ? 26.526 -5.323 -15.377 1.00 89.38 187 HIS A N 1
ATOM 1408 C CA . HIS A 1 187 ? 26.674 -4.188 -14.486 1.00 89.38 187 HIS A CA 1
ATOM 1409 C C . HIS A 1 187 ? 27.279 -4.681 -13.169 1.00 89.38 187 HIS A C 1
ATOM 1411 O O . HIS A 1 187 ? 27.044 -5.814 -12.759 1.00 89.38 187 HIS A O 1
ATOM 1417 N N . TRP A 1 188 ? 28.106 -3.862 -12.522 1.00 88.56 188 TRP A N 1
ATOM 1418 C CA . TRP A 1 188 ? 28.873 -4.281 -11.341 1.00 88.56 188 TRP A CA 1
ATOM 1419 C C . TRP A 1 188 ? 28.005 -4.579 -10.112 1.00 88.56 188 TRP A C 1
ATOM 1421 O O . TRP A 1 188 ? 28.463 -5.255 -9.200 1.00 88.56 188 TRP A O 1
ATOM 1431 N N . ASP A 1 189 ? 26.759 -4.102 -10.078 1.00 90.25 189 ASP A N 1
ATOM 1432 C CA . ASP A 1 189 ? 25.796 -4.425 -9.020 1.00 90.25 189 ASP A CA 1
ATOM 1433 C C . ASP A 1 189 ? 25.076 -5.769 -9.229 1.00 90.25 189 ASP A C 1
ATOM 1435 O O . ASP A 1 189 ? 24.382 -6.229 -8.319 1.00 90.25 189 ASP A O 1
ATOM 1439 N N . GLN A 1 190 ? 25.263 -6.401 -10.394 1.00 94.00 190 GLN A N 1
ATOM 1440 C CA . GLN A 1 190 ? 24.719 -7.705 -10.749 1.00 94.00 190 GLN A CA 1
ATOM 1441 C C . GLN A 1 190 ? 25.871 -8.683 -11.045 1.00 94.00 190 GLN A C 1
ATOM 1443 O O . GLN A 1 190 ? 26.265 -8.861 -12.202 1.00 94.00 190 GLN A O 1
ATOM 1448 N N . PRO A 1 191 ? 26.429 -9.349 -10.016 1.00 92.50 191 PRO A N 1
ATOM 1449 C CA . PRO A 1 191 ? 27.690 -10.086 -10.127 1.00 92.50 191 PRO A CA 1
ATOM 1450 C C . PRO A 1 191 ? 27.620 -11.277 -11.091 1.00 92.50 191 PRO A C 1
ATOM 1452 O O . PRO A 1 191 ? 28.619 -11.620 -11.717 1.00 92.50 191 PRO A O 1
ATOM 1455 N N . ALA A 1 192 ? 26.440 -11.879 -11.268 1.00 92.81 192 ALA A N 1
ATOM 1456 C CA . ALA A 1 192 ? 26.239 -12.996 -12.191 1.00 92.81 192 ALA A CA 1
ATOM 1457 C C . ALA A 1 192 ? 26.233 -12.583 -13.681 1.00 92.81 192 ALA A C 1
ATOM 1459 O O . ALA A 1 192 ? 26.286 -13.448 -14.553 1.00 92.81 192 ALA A O 1
ATOM 1460 N N . GLY A 1 193 ? 26.137 -11.283 -13.997 1.00 93.31 193 GLY A N 1
ATOM 1461 C CA . GLY A 1 193 ? 25.962 -10.792 -15.374 1.00 93.31 193 GLY A CA 1
ATOM 1462 C C . GLY A 1 193 ? 24.574 -11.073 -15.976 1.00 93.31 193 GLY A C 1
ATOM 1463 O O . GLY A 1 193 ? 24.345 -10.856 -17.168 1.00 93.31 193 GLY A O 1
ATOM 1464 N N . TYR A 1 194 ? 23.646 -11.567 -15.158 1.00 95.06 194 TYR A N 1
ATOM 1465 C CA . TYR A 1 194 ? 22.228 -11.712 -15.462 1.00 95.06 194 TYR A CA 1
ATOM 1466 C C . TYR A 1 194 ? 21.407 -11.611 -14.176 1.00 95.06 194 TYR A C 1
ATOM 1468 O O . TYR A 1 194 ? 21.896 -11.960 -13.101 1.00 95.06 194 TYR A O 1
ATOM 1476 N N . GLN A 1 195 ? 20.164 -11.156 -14.291 1.00 96.31 195 GLN A N 1
ATOM 1477 C CA . GLN A 1 195 ? 19.161 -11.146 -13.225 1.00 96.31 195 GLN A CA 1
ATOM 1478 C C . GLN A 1 195 ? 18.167 -12.284 -13.478 1.00 96.31 195 GLN A C 1
ATOM 1480 O O . GLN A 1 195 ? 17.722 -12.465 -14.614 1.00 96.31 195 GLN A O 1
ATOM 1485 N N . LEU A 1 196 ? 17.829 -13.058 -12.445 1.00 97.19 196 LEU A N 1
ATOM 1486 C CA . LEU A 1 196 ? 16.720 -14.010 -12.519 1.00 97.19 196 LEU A CA 1
ATOM 1487 C C . LEU A 1 196 ? 15.394 -13.261 -12.353 1.00 97.19 196 LEU A C 1
ATOM 1489 O O . LEU A 1 196 ? 15.190 -12.576 -11.349 1.00 97.19 196 LEU A O 1
ATOM 1493 N N . THR A 1 197 ? 14.514 -13.408 -13.337 1.00 97.25 197 THR A N 1
ATOM 1494 C CA . THR A 1 197 ? 13.182 -12.784 -13.421 1.00 97.25 197 THR A CA 1
ATOM 1495 C C . THR A 1 197 ? 12.210 -13.747 -14.119 1.00 97.25 197 THR A C 1
ATOM 1497 O O . THR A 1 197 ? 12.558 -14.912 -14.307 1.00 97.25 197 THR A O 1
ATOM 1500 N N . GLN A 1 198 ? 11.001 -13.327 -14.495 1.00 97.62 198 GLN A N 1
ATOM 1501 C CA . GLN A 1 198 ? 10.032 -14.178 -15.201 1.00 97.62 198 GLN A CA 1
ATOM 1502 C C . GLN A 1 198 ? 9.427 -13.424 -16.381 1.00 97.62 198 GLN A C 1
ATOM 1504 O O . GLN A 1 198 ? 8.577 -12.559 -16.207 1.00 97.62 198 GLN A O 1
ATOM 1509 N N . TYR A 1 199 ? 9.857 -13.764 -17.591 1.00 93.94 199 TYR A N 1
ATOM 1510 C CA . TYR A 1 199 ? 9.424 -13.098 -18.814 1.00 93.94 199 TYR A CA 1
ATOM 1511 C C . TYR A 1 199 ? 8.349 -13.907 -19.550 1.00 93.94 199 TYR A C 1
ATOM 1513 O O . TYR A 1 199 ? 7.304 -13.368 -19.914 1.00 93.94 199 TYR A O 1
ATOM 1521 N N . TYR A 1 200 ? 8.568 -15.212 -19.752 1.00 94.81 200 TYR A N 1
ATOM 1522 C CA . TYR A 1 200 ? 7.651 -16.035 -20.555 1.00 94.81 200 TYR A CA 1
ATOM 1523 C C . TYR A 1 200 ? 6.449 -16.558 -19.754 1.00 94.81 200 TYR A C 1
ATOM 1525 O O . TYR A 1 200 ? 5.319 -16.571 -20.255 1.00 94.81 200 TYR A O 1
ATOM 1533 N N . GLU A 1 201 ? 6.678 -16.979 -18.508 1.00 96.44 201 GLU A N 1
ATOM 1534 C CA . GLU A 1 201 ? 5.670 -17.569 -17.614 1.00 96.44 201 GLU A CA 1
ATOM 1535 C C . GLU A 1 201 ? 5.714 -16.904 -16.223 1.00 96.44 201 GLU A C 1
ATOM 1537 O O . GLU A 1 201 ? 6.214 -17.497 -15.256 1.00 96.44 201 GLU A O 1
ATOM 1542 N N . PRO A 1 202 ? 5.211 -15.657 -16.116 1.00 97.62 202 PRO A N 1
ATOM 1543 C CA . PRO A 1 202 ? 5.184 -14.899 -14.872 1.00 97.62 202 PRO A CA 1
ATOM 1544 C C . PRO A 1 202 ? 4.261 -15.557 -13.844 1.00 97.62 202 PRO A C 1
ATOM 1546 O O . PRO A 1 202 ? 3.412 -16.386 -14.179 1.00 97.62 202 PRO A O 1
ATOM 1549 N N . LEU A 1 203 ? 4.412 -15.164 -12.581 1.00 98.19 203 LEU A N 1
ATOM 1550 C CA . LEU A 1 203 ? 3.618 -15.683 -11.471 1.00 98.19 203 LEU A CA 1
ATOM 1551 C C . LEU A 1 203 ? 2.105 -15.474 -11.666 1.00 98.19 203 LEU A C 1
ATOM 1553 O O . LEU A 1 203 ? 1.316 -16.376 -11.371 1.00 98.19 203 LEU A O 1
ATOM 1557 N N . ALA A 1 204 ? 1.690 -14.294 -12.135 1.00 98.31 204 ALA A N 1
ATOM 1558 C CA . ALA A 1 204 ? 0.280 -13.956 -12.325 1.00 98.31 204 ALA A CA 1
ATOM 1559 C C . ALA A 1 204 ? 0.056 -12.974 -13.485 1.00 98.31 204 ALA A C 1
ATOM 1561 O O . ALA A 1 204 ? 0.966 -12.240 -13.873 1.00 98.31 204 ALA A O 1
ATOM 1562 N N . ARG A 1 205 ? -1.165 -12.959 -14.032 1.00 97.88 205 ARG A N 1
ATOM 1563 C CA . ARG A 1 205 ? -1.593 -12.106 -15.158 1.00 97.88 205 ARG A CA 1
ATOM 1564 C C . ARG A 1 205 ? -3.011 -11.576 -14.965 1.00 97.88 205 ARG A C 1
ATOM 1566 O O . ARG A 1 205 ? -3.730 -12.070 -14.099 1.00 97.88 205 ARG A O 1
ATOM 1573 N N . ASP A 1 206 ? -3.403 -10.624 -15.806 1.00 96.94 206 ASP A N 1
ATOM 1574 C CA . ASP A 1 206 ? -4.794 -10.186 -15.988 1.00 96.94 206 ASP A CA 1
ATOM 1575 C C . ASP A 1 206 ? -5.459 -9.699 -14.688 1.00 96.94 206 ASP A C 1
ATOM 1577 O O . ASP A 1 206 ? -6.526 -10.170 -14.294 1.00 96.94 206 ASP A O 1
ATOM 1581 N N . GLY A 1 207 ? -4.792 -8.777 -13.993 1.00 97.38 207 GLY A N 1
ATOM 1582 C CA . GLY A 1 207 ? -5.311 -8.137 -12.785 1.00 97.38 207 GLY A CA 1
ATOM 1583 C C . GLY A 1 207 ? -5.863 -6.739 -13.021 1.00 97.38 207 GLY A C 1
ATOM 1584 O O . GLY A 1 207 ? -5.852 -6.210 -14.135 1.00 97.38 207 GLY A O 1
ATOM 1585 N N . HIS A 1 208 ? -6.328 -6.112 -11.946 1.00 97.38 208 HIS A N 1
ATOM 1586 C CA . HIS A 1 208 ? -6.799 -4.732 -11.964 1.00 97.38 208 HIS A CA 1
ATOM 1587 C C . HIS A 1 208 ? -6.776 -4.108 -10.568 1.00 97.38 208 HIS A C 1
ATOM 1589 O O . HIS A 1 208 ? -6.857 -4.800 -9.556 1.00 97.38 208 HIS A O 1
ATOM 1595 N N . VAL A 1 209 ? -6.701 -2.781 -10.529 1.00 96.88 209 VAL A N 1
ATOM 1596 C CA . VAL A 1 209 ? -6.883 -1.976 -9.320 1.00 96.88 209 VAL A CA 1
ATOM 1597 C C . VAL A 1 209 ? -7.899 -0.886 -9.617 1.00 96.88 209 VAL A C 1
ATOM 1599 O O . VAL A 1 209 ? -7.787 -0.191 -10.628 1.00 96.88 209 VAL A O 1
ATOM 1602 N N . ASP A 1 210 ? -8.876 -0.742 -8.731 1.00 95.69 210 ASP A N 1
ATOM 1603 C CA . ASP A 1 210 ? -9.870 0.324 -8.781 1.00 95.69 210 ASP A CA 1
ATOM 1604 C C . ASP A 1 210 ? -9.413 1.524 -7.942 1.00 95.69 210 ASP A C 1
ATOM 1606 O O . ASP A 1 210 ? -8.877 1.366 -6.842 1.00 95.69 210 ASP A O 1
ATOM 1610 N N . LEU A 1 211 ? -9.613 2.721 -8.487 1.00 95.19 211 LEU A N 1
ATOM 1611 C CA . LEU A 1 211 ? -9.384 4.002 -7.830 1.00 95.19 211 LEU A CA 1
ATOM 1612 C C . LEU A 1 211 ? -10.694 4.778 -7.771 1.00 95.19 211 LEU A C 1
ATOM 1614 O O . LEU A 1 211 ? -11.414 4.833 -8.768 1.00 95.19 211 LEU A O 1
ATOM 1618 N N . TYR A 1 212 ? -10.958 5.424 -6.640 1.00 92.69 212 TYR A N 1
ATOM 1619 C CA . TYR A 1 212 ? -12.187 6.177 -6.396 1.00 92.69 212 TYR A CA 1
ATOM 1620 C C . TYR A 1 212 ? -11.905 7.661 -6.119 1.00 92.69 212 TYR A C 1
ATOM 1622 O O . TYR A 1 212 ? -11.004 8.015 -5.351 1.00 92.69 212 TYR A O 1
ATOM 1630 N N . GLY A 1 213 ? -12.683 8.548 -6.745 1.00 88.38 213 GLY A N 1
ATOM 1631 C CA . GLY A 1 213 ? -12.540 10.010 -6.682 1.00 88.38 213 GLY A CA 1
ATOM 1632 C C . GLY A 1 213 ? -12.663 10.597 -5.280 1.00 88.38 213 GLY A C 1
ATOM 1633 O O . GLY A 1 213 ? -11.919 11.508 -4.911 1.00 88.38 213 GLY A O 1
ATOM 1634 N N . ASP A 1 214 ? -13.561 10.042 -4.475 1.00 83.50 214 ASP A N 1
ATOM 1635 C CA . ASP A 1 214 ? -13.865 10.483 -3.115 1.00 83.50 214 ASP A CA 1
ATOM 1636 C C . ASP A 1 214 ? -12.792 10.091 -2.082 1.00 83.50 214 ASP A C 1
ATOM 1638 O O . ASP A 1 214 ? -12.741 10.685 -1.002 1.00 83.50 214 ASP A O 1
ATOM 1642 N N . ARG A 1 215 ? -11.923 9.122 -2.405 1.00 84.88 215 ARG A N 1
ATOM 1643 C CA . ARG A 1 215 ? -11.014 8.476 -1.438 1.00 84.88 215 ARG A CA 1
ATOM 1644 C C . ARG A 1 215 ? -9.542 8.495 -1.847 1.00 84.88 215 ARG A C 1
ATOM 1646 O O . ARG A 1 215 ? -8.682 8.772 -1.011 1.00 84.88 215 ARG A O 1
ATOM 1653 N N . ASP A 1 216 ? -9.235 8.235 -3.116 1.00 89.62 216 ASP A N 1
ATOM 1654 C CA . ASP A 1 216 ? -7.858 7.989 -3.573 1.00 89.62 216 ASP A CA 1
ATOM 1655 C C . ASP A 1 216 ? -7.148 9.255 -4.086 1.00 89.62 216 ASP A C 1
ATOM 1657 O O . ASP A 1 216 ? -5.917 9.291 -4.192 1.00 89.62 216 ASP A O 1
ATOM 1661 N N . GLY A 1 217 ? -7.901 10.329 -4.347 1.00 87.81 217 GLY A N 1
ATOM 1662 C CA . GLY A 1 217 ? -7.354 11.607 -4.810 1.00 87.81 217 GLY A CA 1
ATOM 1663 C C . GLY A 1 217 ? -6.884 11.574 -6.266 1.00 87.81 217 GLY A C 1
ATOM 1664 O O . GLY A 1 217 ? -5.829 12.130 -6.581 1.00 87.81 217 GLY A O 1
ATOM 1665 N N . ILE A 1 218 ? -7.651 10.909 -7.134 1.00 93.31 218 ILE A N 1
ATOM 1666 C CA . ILE A 1 218 ? -7.459 10.933 -8.591 1.00 93.31 218 ILE A CA 1
ATOM 1667 C C . ILE A 1 218 ? -7.758 12.322 -9.179 1.00 93.31 218 ILE A C 1
ATOM 1669 O O . ILE A 1 218 ? -8.314 13.201 -8.514 1.00 93.31 218 ILE A O 1
ATOM 1673 N N . ALA A 1 219 ? -7.346 12.546 -10.427 1.00 92.00 219 ALA A N 1
ATOM 1674 C CA . ALA A 1 219 ? -7.628 13.790 -11.134 1.00 92.00 219 ALA A CA 1
ATOM 1675 C C . ALA A 1 219 ? -9.142 13.982 -11.322 1.00 92.00 219 ALA A C 1
ATOM 1677 O O . ALA A 1 219 ? -9.854 13.041 -11.660 1.00 92.00 219 ALA A O 1
ATOM 1678 N N . ALA A 1 220 ? -9.638 15.211 -11.153 1.00 91.00 220 ALA A N 1
ATOM 1679 C CA . ALA A 1 220 ? -11.067 15.506 -11.303 1.00 91.00 220 ALA A CA 1
ATOM 1680 C C . ALA A 1 220 ? -11.578 15.217 -12.727 1.00 91.00 220 ALA A C 1
ATOM 1682 O O . ALA A 1 220 ? -12.759 14.951 -12.931 1.00 91.00 220 ALA A O 1
ATOM 1683 N N . GLU A 1 221 ? -10.683 15.273 -13.713 1.00 91.00 221 GLU A N 1
ATOM 1684 C CA . GLU A 1 221 ? -10.936 14.956 -15.115 1.00 91.00 221 GLU A CA 1
ATOM 1685 C C . GLU A 1 221 ? -11.252 13.475 -15.373 1.00 91.00 221 GLU A C 1
ATOM 1687 O O . GLU A 1 221 ? -11.860 13.168 -16.399 1.00 91.00 221 GLU A O 1
ATOM 1692 N N . ASP A 1 222 ? -10.862 12.581 -14.461 1.00 89.50 222 ASP A N 1
ATOM 1693 C CA . ASP A 1 222 ? -11.123 11.141 -14.547 1.00 89.50 222 ASP A CA 1
ATOM 1694 C C . ASP A 1 222 ? -12.474 10.727 -13.926 1.00 89.50 222 ASP A C 1
ATOM 1696 O O . ASP A 1 222 ? -12.903 9.587 -14.086 1.00 89.50 222 ASP A O 1
ATOM 1700 N N . GLY A 1 223 ? -13.179 11.646 -13.259 1.00 91.19 223 GLY A N 1
ATOM 1701 C CA . GLY A 1 223 ? -14.472 11.374 -12.628 1.00 91.19 223 GLY A CA 1
ATOM 1702 C C . GLY A 1 223 ? -14.357 10.648 -11.285 1.00 91.19 223 GLY A C 1
ATOM 1703 O O . GLY A 1 223 ? -13.403 10.850 -10.535 1.00 91.19 223 GLY A O 1
ATOM 1704 N N . ASP A 1 224 ? -15.367 9.836 -10.964 1.00 91.62 224 ASP A N 1
ATOM 1705 C CA . ASP A 1 224 ? -15.505 9.212 -9.640 1.00 91.62 224 ASP A CA 1
ATOM 1706 C C . ASP A 1 224 ? -14.829 7.837 -9.538 1.00 91.62 224 ASP A C 1
ATOM 1708 O O . ASP A 1 224 ? -14.618 7.344 -8.431 1.00 91.62 224 ASP A O 1
ATOM 1712 N N . HIS A 1 225 ? -14.482 7.204 -10.663 1.00 93.94 225 HIS A N 1
ATOM 1713 C CA . HIS A 1 225 ? -13.911 5.857 -10.688 1.00 93.94 225 HIS A CA 1
ATOM 1714 C C . HIS A 1 225 ? -12.969 5.664 -11.877 1.00 93.94 225 HIS A C 1
ATOM 1716 O O . HIS A 1 225 ? -13.297 6.020 -13.006 1.00 93.94 225 HIS A O 1
ATOM 1722 N N . VAL A 1 226 ? -11.806 5.065 -11.619 1.00 95.12 226 VAL A N 1
ATOM 1723 C CA . VAL A 1 226 ? -10.841 4.648 -12.643 1.00 95.12 226 VAL A CA 1
ATOM 1724 C C . VAL A 1 226 ? -10.379 3.237 -12.342 1.00 95.12 226 VAL A C 1
ATOM 1726 O O . VAL A 1 226 ? -9.835 2.969 -11.273 1.00 95.12 226 VAL A O 1
ATOM 1729 N N . ARG A 1 227 ? -10.498 2.344 -13.323 1.00 96.00 227 ARG A N 1
ATOM 1730 C CA . ARG A 1 227 ? -9.887 1.016 -13.265 1.00 96.00 227 ARG A CA 1
ATOM 1731 C C . ARG A 1 227 ? -8.557 1.009 -14.007 1.00 96.00 227 ARG A C 1
ATOM 1733 O O . ARG A 1 227 ? -8.484 1.401 -15.170 1.00 96.00 227 ARG A O 1
ATOM 1740 N N . VAL A 1 228 ? -7.506 0.515 -13.359 1.00 96.56 228 VAL A N 1
ATOM 1741 C CA . VAL A 1 228 ? -6.170 0.356 -13.947 1.00 96.56 228 VAL A CA 1
ATOM 1742 C C . VAL A 1 228 ? -5.856 -1.126 -14.111 1.00 96.56 228 VAL A C 1
ATOM 1744 O O . VAL A 1 228 ? -5.806 -1.859 -13.126 1.00 96.56 228 VAL A O 1
ATOM 1747 N N . ALA A 1 229 ? -5.637 -1.575 -15.347 1.00 97.06 229 ALA A N 1
ATOM 1748 C CA . ALA A 1 229 ? -5.307 -2.967 -15.635 1.00 97.06 229 ALA A CA 1
ATOM 1749 C C . ALA A 1 229 ? -3.850 -3.302 -15.268 1.00 97.06 229 ALA A C 1
ATOM 1751 O O . ALA A 1 229 ? -2.917 -2.567 -15.610 1.00 97.06 229 ALA A O 1
ATOM 1752 N N . ILE A 1 230 ? -3.662 -4.450 -14.618 1.00 97.75 230 ILE A N 1
ATOM 1753 C CA . ILE A 1 230 ? -2.361 -5.061 -14.337 1.00 97.75 230 ILE A CA 1
ATOM 1754 C C . ILE A 1 230 ? -2.128 -6.152 -15.378 1.00 97.75 230 ILE A C 1
ATOM 1756 O O . ILE A 1 230 ? -2.878 -7.124 -15.447 1.00 97.75 230 ILE A O 1
ATOM 1760 N N . VAL A 1 231 ? -1.085 -5.999 -16.189 1.00 97.19 231 VAL A N 1
ATOM 1761 C CA . VAL A 1 231 ? -0.750 -6.965 -17.242 1.00 97.19 231 VAL A CA 1
ATOM 1762 C C . VAL A 1 231 ? -0.178 -8.230 -16.616 1.00 97.19 231 VAL A C 1
ATOM 1764 O O . VAL A 1 231 ? -0.637 -9.334 -16.911 1.00 97.19 231 VAL A O 1
ATOM 1767 N N . GLN A 1 232 ? 0.812 -8.072 -15.736 1.00 97.06 232 GLN A N 1
ATOM 1768 C CA . GLN A 1 232 ? 1.440 -9.196 -15.056 1.00 97.06 232 GLN A CA 1
ATOM 1769 C C . GLN A 1 232 ? 2.101 -8.802 -13.739 1.00 97.06 232 GLN A C 1
ATOM 1771 O O . GLN A 1 232 ? 2.474 -7.646 -13.526 1.00 97.06 232 GLN A O 1
ATOM 1776 N N . VAL A 1 233 ? 2.259 -9.811 -12.885 1.00 98.31 233 VAL A N 1
ATOM 1777 C CA . VAL A 1 233 ? 3.091 -9.779 -11.682 1.00 98.31 233 VAL A CA 1
ATOM 1778 C C . VAL A 1 233 ? 4.133 -10.882 -11.825 1.00 98.31 233 VAL A C 1
ATOM 1780 O O . VAL A 1 233 ? 3.778 -12.048 -12.019 1.00 98.31 233 VAL A O 1
ATOM 1783 N N . GLN A 1 234 ? 5.408 -10.522 -11.721 1.00 98.00 234 GLN A N 1
ATOM 1784 C CA . GLN A 1 234 ? 6.540 -11.443 -11.834 1.00 98.00 234 GLN A CA 1
ATOM 1785 C C . GLN A 1 234 ? 7.439 -11.369 -10.605 1.00 98.00 234 GLN A C 1
ATOM 1787 O O . GLN A 1 234 ? 7.493 -10.343 -9.936 1.00 98.00 234 GLN A O 1
ATOM 1792 N N . MET A 1 235 ? 8.132 -12.461 -10.295 1.00 98.12 235 MET A N 1
ATOM 1793 C CA . MET A 1 235 ? 9.130 -12.502 -9.227 1.00 98.12 235 MET A CA 1
ATOM 1794 C C . MET A 1 235 ? 10.531 -12.273 -9.785 1.00 98.12 235 MET A C 1
ATOM 1796 O O . MET A 1 235 ? 10.902 -12.883 -10.786 1.00 98.12 235 MET A O 1
ATOM 1800 N N . GLU A 1 236 ? 11.346 -11.476 -9.101 1.00 96.56 236 GLU A N 1
ATOM 1801 C CA . GLU A 1 236 ? 12.728 -11.240 -9.520 1.00 96.56 236 GLU A CA 1
ATOM 1802 C C . GLU A 1 236 ? 13.692 -10.955 -8.362 1.00 96.56 236 GLU A C 1
ATOM 1804 O O . GLU A 1 236 ? 13.296 -10.805 -7.203 1.00 96.56 236 GLU A O 1
ATOM 1809 N N . GLN A 1 237 ? 14.986 -10.934 -8.681 1.00 94.31 237 GLN A N 1
ATOM 1810 C CA . GLN A 1 237 ? 16.062 -10.590 -7.750 1.00 94.31 237 GLN A CA 1
ATOM 1811 C C . GLN A 1 237 ? 16.346 -9.093 -7.734 1.00 94.31 237 GLN A C 1
ATOM 1813 O O . GLN A 1 237 ? 16.522 -8.503 -8.792 1.00 94.31 237 GLN A O 1
ATOM 1818 N N . ASP A 1 238 ? 16.547 -8.503 -6.558 1.00 93.44 238 ASP A N 1
ATOM 1819 C CA . ASP A 1 238 ? 17.122 -7.156 -6.475 1.00 93.44 238 ASP A CA 1
ATOM 1820 C C . ASP A 1 238 ? 18.637 -7.140 -6.746 1.00 93.44 238 ASP A C 1
ATOM 1822 O O . ASP A 1 238 ? 19.330 -8.154 -6.594 1.00 93.44 238 ASP A O 1
ATOM 1826 N N . THR A 1 239 ? 19.165 -5.962 -7.088 1.00 92.31 239 THR A N 1
ATOM 1827 C CA . THR A 1 239 ? 20.597 -5.739 -7.337 1.00 92.31 239 THR A CA 1
ATOM 1828 C C . THR A 1 239 ? 21.336 -5.239 -6.093 1.00 92.31 239 THR A C 1
ATOM 1830 O O . THR A 1 239 ? 20.744 -4.778 -5.107 1.00 92.31 239 THR A O 1
ATOM 1833 N N . ALA A 1 240 ? 22.670 -5.297 -6.122 1.00 92.06 240 ALA A N 1
ATOM 1834 C CA . ALA A 1 240 ? 23.504 -4.724 -5.070 1.00 92.06 240 ALA A CA 1
ATOM 1835 C C . ALA A 1 240 ? 23.323 -3.197 -4.954 1.00 92.06 240 ALA A C 1
ATOM 1837 O O . ALA A 1 240 ? 22.839 -2.515 -5.861 1.00 92.06 240 ALA A O 1
ATOM 1838 N N . LYS A 1 241 ? 23.728 -2.625 -3.820 1.00 90.12 241 LYS A N 1
ATOM 1839 C CA . LYS A 1 241 ? 23.781 -1.171 -3.647 1.00 90.12 241 LYS A CA 1
ATOM 1840 C C . LYS A 1 241 ? 25.153 -0.666 -4.091 1.00 90.12 241 LYS A C 1
ATOM 1842 O O . LYS A 1 241 ? 26.178 -1.105 -3.578 1.00 90.12 241 LYS A O 1
ATOM 1847 N N . THR A 1 242 ? 25.166 0.294 -5.015 1.00 90.00 242 THR A N 1
ATOM 1848 C CA . THR A 1 242 ? 26.391 0.992 -5.431 1.00 90.00 242 THR A CA 1
ATOM 1849 C C . THR A 1 242 ? 26.526 2.307 -4.665 1.00 90.00 242 THR A C 1
ATOM 1851 O O . THR A 1 242 ? 25.623 3.142 -4.696 1.00 90.00 242 THR A O 1
ATOM 1854 N N . VAL A 1 243 ? 27.666 2.520 -4.008 1.00 89.81 243 VAL A N 1
ATOM 1855 C CA . VAL A 1 243 ? 28.024 3.779 -3.343 1.00 89.81 243 VAL A CA 1
ATOM 1856 C C . VAL A 1 243 ? 29.158 4.432 -4.124 1.00 89.81 243 VAL A C 1
ATOM 1858 O O . VAL A 1 243 ? 30.281 3.929 -4.156 1.00 89.81 243 VAL A O 1
ATOM 1861 N N . ALA A 1 244 ? 28.860 5.549 -4.784 1.00 89.12 244 ALA A N 1
ATOM 1862 C CA . ALA A 1 244 ? 29.868 6.319 -5.500 1.00 89.12 244 ALA A CA 1
ATOM 1863 C C . ALA A 1 244 ? 30.822 7.014 -4.517 1.00 89.12 244 ALA A C 1
ATOM 1865 O O . ALA A 1 244 ? 30.386 7.629 -3.544 1.00 89.12 244 ALA A O 1
ATOM 1866 N N . GLN A 1 245 ? 32.118 6.932 -4.800 1.00 90.25 245 GLN A N 1
ATOM 1867 C CA . GLN A 1 245 ? 33.191 7.600 -4.074 1.00 90.25 245 GLN A CA 1
ATOM 1868 C C . GLN A 1 245 ? 33.914 8.597 -4.993 1.00 90.25 245 GLN A C 1
ATOM 1870 O O . GLN A 1 245 ? 33.880 8.458 -6.223 1.00 90.25 245 GLN A O 1
ATOM 1875 N N . PRO A 1 246 ? 34.592 9.613 -4.428 1.00 90.12 246 PRO A N 1
ATOM 1876 C CA . PRO A 1 246 ? 35.446 10.503 -5.206 1.00 90.12 246 PRO A CA 1
ATOM 1877 C C . PRO A 1 246 ? 36.491 9.730 -6.026 1.00 90.12 246 PRO A C 1
ATOM 1879 O O . PRO A 1 246 ? 36.982 8.684 -5.609 1.00 90.12 246 PRO A O 1
ATOM 1882 N N . GLY A 1 247 ? 36.850 10.264 -7.196 1.00 89.50 247 GLY A N 1
ATOM 1883 C CA . GLY A 1 247 ? 37.855 9.651 -8.073 1.00 89.50 247 GLY A CA 1
ATOM 1884 C C . GLY A 1 247 ? 37.334 8.524 -8.972 1.00 89.50 247 GLY A C 1
ATOM 1885 O O . GLY A 1 247 ? 38.140 7.768 -9.501 1.00 89.50 247 GLY A O 1
ATOM 1886 N N . GLY A 1 248 ? 36.013 8.404 -9.156 1.00 87.44 248 GLY A N 1
ATOM 1887 C CA . GLY A 1 248 ? 35.417 7.383 -10.033 1.00 87.44 248 GLY A CA 1
ATOM 1888 C C . GLY A 1 248 ? 35.457 5.970 -9.447 1.00 87.44 248 GLY A C 1
ATOM 1889 O O . GLY A 1 248 ? 35.336 4.988 -10.173 1.00 87.44 248 GLY A O 1
ATOM 1890 N N . VAL A 1 249 ? 35.654 5.864 -8.132 1.00 92.00 249 VAL A N 1
ATOM 1891 C CA . VAL A 1 249 ? 35.616 4.598 -7.403 1.00 92.00 249 VAL A CA 1
ATOM 1892 C C . VAL A 1 249 ? 34.175 4.309 -6.991 1.00 92.00 249 VAL A C 1
ATOM 1894 O O . VAL A 1 249 ? 33.452 5.198 -6.546 1.00 92.00 249 VAL A O 1
ATOM 1897 N N . HIS A 1 250 ? 33.760 3.052 -7.106 1.00 91.31 250 HIS A N 1
ATOM 1898 C CA . HIS A 1 250 ? 32.438 2.594 -6.693 1.00 91.31 250 HIS A CA 1
ATOM 1899 C C . HIS A 1 250 ? 32.591 1.479 -5.660 1.00 91.31 250 HIS A C 1
ATOM 1901 O O . HIS A 1 250 ? 33.243 0.470 -5.921 1.00 91.31 250 HIS A O 1
ATOM 1907 N N . TRP A 1 251 ? 32.013 1.666 -4.476 1.00 93.44 251 TRP A N 1
ATOM 1908 C CA . TRP A 1 251 ? 31.918 0.619 -3.462 1.00 93.44 251 TRP A CA 1
ATOM 1909 C C . TRP A 1 251 ? 30.617 -0.152 -3.641 1.00 93.44 251 TRP A C 1
ATOM 1911 O O . TRP A 1 251 ? 29.569 0.445 -3.893 1.00 93.44 251 TRP A O 1
ATOM 1921 N N . LEU A 1 252 ? 30.695 -1.474 -3.511 1.00 92.94 252 LEU A N 1
ATOM 1922 C CA . LEU A 1 252 ? 29.573 -2.381 -3.720 1.00 92.94 252 LEU A CA 1
ATOM 1923 C C . LEU A 1 252 ? 29.190 -3.037 -2.399 1.00 92.94 252 LEU A C 1
ATOM 1925 O O . LEU A 1 252 ? 30.035 -3.617 -1.711 1.00 92.94 252 LEU A O 1
ATOM 1929 N N . ASP A 1 253 ? 27.909 -2.937 -2.070 1.00 93.62 253 ASP A N 1
ATOM 1930 C CA . ASP A 1 253 ? 27.295 -3.628 -0.947 1.00 93.62 253 ASP A CA 1
ATOM 1931 C C . ASP A 1 253 ? 26.275 -4.651 -1.465 1.00 93.62 253 ASP A C 1
ATOM 1933 O O . ASP A 1 253 ? 25.201 -4.306 -1.973 1.00 93.62 253 ASP A O 1
ATOM 1937 N N . TYR A 1 254 ? 26.642 -5.924 -1.344 1.00 93.56 254 TYR A N 1
ATOM 1938 C CA . TYR A 1 254 ? 25.884 -7.088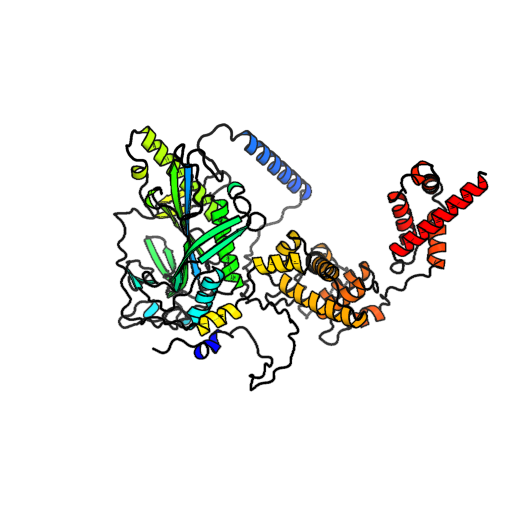 -1.783 1.00 93.56 254 TYR A CA 1
ATOM 1939 C C . TYR A 1 254 ? 24.843 -7.554 -0.762 1.00 93.56 254 TYR A C 1
ATOM 1941 O O . TYR A 1 254 ? 24.132 -8.517 -1.037 1.00 93.56 254 TYR A O 1
ATOM 1949 N N . ASN A 1 255 ? 24.664 -6.880 0.379 1.00 93.00 255 ASN A N 1
ATOM 195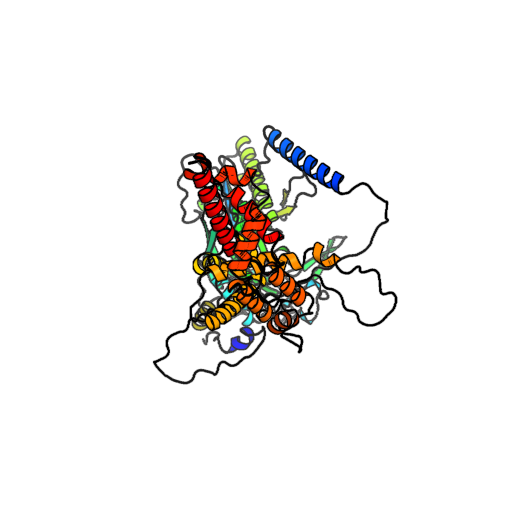0 C CA . ASN A 1 255 ? 23.617 -7.252 1.339 1.00 93.00 255 ASN A CA 1
ATOM 1951 C C . ASN A 1 255 ? 22.227 -7.348 0.676 1.00 93.00 255 ASN A C 1
ATOM 1953 O O . ASN A 1 255 ? 21.451 -8.255 0.975 1.00 93.00 255 ASN A O 1
ATOM 1957 N N . ARG A 1 256 ? 21.944 -6.452 -0.282 1.00 91.88 256 ARG A N 1
ATOM 1958 C CA . ARG A 1 256 ? 20.668 -6.371 -1.012 1.00 91.88 256 ARG A CA 1
ATOM 1959 C C . ARG A 1 256 ? 20.567 -7.286 -2.241 1.00 91.88 256 ARG A C 1
ATOM 1961 O O . ARG A 1 256 ? 19.467 -7.538 -2.719 1.00 91.88 256 ARG A O 1
ATOM 1968 N N . VAL A 1 257 ? 21.674 -7.796 -2.778 1.00 93.44 257 VAL A N 1
ATOM 1969 C CA . VAL A 1 257 ? 21.612 -8.585 -4.022 1.00 93.44 257 VAL A CA 1
ATOM 1970 C C . VAL A 1 257 ? 20.797 -9.860 -3.799 1.00 93.44 257 VAL A C 1
ATOM 1972 O O . VAL A 1 257 ? 20.954 -10.513 -2.771 1.00 93.44 257 VAL A O 1
ATOM 1975 N N . GLY A 1 258 ? 19.906 -10.224 -4.717 1.00 93.75 258 GLY A N 1
ATOM 1976 C CA . GLY A 1 258 ? 19.076 -11.425 -4.576 1.00 93.75 258 GLY A CA 1
ATOM 1977 C C . GLY A 1 258 ? 17.913 -11.298 -3.588 1.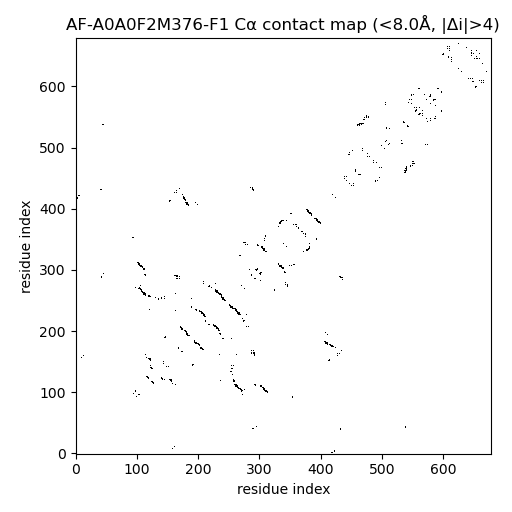00 93.75 258 GLY A C 1
ATOM 1978 O O . GLY A 1 258 ? 17.231 -12.299 -3.338 1.00 93.75 258 GLY A O 1
ATOM 1979 N N . MET A 1 259 ? 17.661 -10.104 -3.037 1.00 94.06 259 MET A N 1
ATOM 1980 C CA . MET A 1 259 ? 16.435 -9.843 -2.282 1.00 94.06 259 MET A CA 1
ATOM 1981 C C . MET A 1 259 ? 15.209 -10.153 -3.154 1.00 94.06 259 MET A C 1
ATOM 1983 O O . MET A 1 259 ? 15.243 -9.886 -4.356 1.00 94.06 259 MET A O 1
ATOM 1987 N N . PRO A 1 260 ? 14.151 -10.749 -2.584 1.00 95.31 260 PRO A N 1
ATOM 1988 C CA . PRO A 1 260 ? 12.990 -11.156 -3.355 1.00 95.31 260 PRO A CA 1
ATOM 1989 C C . PRO A 1 260 ? 12.113 -9.948 -3.666 1.00 95.31 260 PRO A C 1
ATOM 1991 O O . PRO A 1 260 ? 11.679 -9.246 -2.754 1.00 95.31 260 PRO A O 1
ATOM 1994 N N . LEU A 1 261 ? 11.829 -9.728 -4.945 1.00 95.19 261 LEU A N 1
ATOM 1995 C CA . LEU A 1 261 ? 10.930 -8.685 -5.419 1.00 95.19 261 LEU A CA 1
ATOM 1996 C C . LEU A 1 261 ? 9.735 -9.300 -6.146 1.00 95.19 261 LEU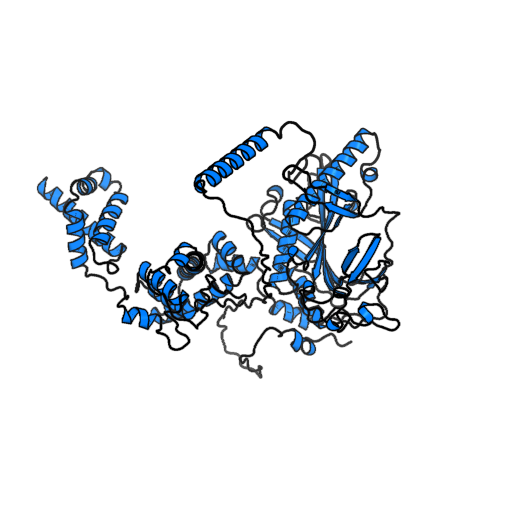 A C 1
ATOM 1998 O O . LEU A 1 261 ? 9.842 -10.377 -6.737 1.00 95.19 261 LEU A O 1
ATOM 2002 N N . VAL A 1 262 ? 8.624 -8.571 -6.147 1.00 97.19 262 VAL A N 1
ATOM 2003 C CA . VAL A 1 262 ? 7.626 -8.657 -7.211 1.00 97.19 262 VAL A CA 1
ATOM 2004 C C . VAL A 1 262 ? 7.673 -7.397 -8.058 1.00 97.19 262 VAL A C 1
ATOM 2006 O O . VAL A 1 262 ? 7.720 -6.290 -7.523 1.00 97.19 262 VAL A O 1
ATOM 2009 N N . GLU A 1 263 ? 7.649 -7.572 -9.370 1.00 97.56 263 GLU A N 1
ATOM 2010 C CA . GLU A 1 263 ? 7.479 -6.501 -10.343 1.00 97.56 263 GLU A CA 1
ATOM 2011 C C . GLU A 1 263 ? 6.042 -6.556 -10.876 1.00 97.56 263 GLU A C 1
ATOM 2013 O O . GLU A 1 263 ? 5.569 -7.600 -11.329 1.00 97.56 263 GLU A O 1
ATOM 2018 N N . ILE A 1 264 ? 5.332 -5.437 -10.757 1.00 97.94 264 ILE A N 1
ATOM 2019 C CA . ILE A 1 264 ? 3.929 -5.260 -11.135 1.00 97.94 264 ILE A CA 1
ATOM 2020 C C . ILE A 1 264 ? 3.896 -4.306 -12.324 1.00 97.94 264 ILE A C 1
ATOM 2022 O O . ILE A 1 264 ? 4.247 -3.132 -12.189 1.00 97.94 264 ILE A O 1
ATOM 2026 N N . ILE A 1 265 ? 3.452 -4.800 -13.476 1.00 97.38 265 ILE A N 1
ATOM 2027 C CA . ILE A 1 265 ? 3.441 -4.046 -14.732 1.00 97.38 265 ILE A CA 1
ATOM 2028 C C . ILE A 1 265 ? 2.001 -3.685 -15.084 1.00 97.38 265 ILE A C 1
ATOM 2030 O O . ILE A 1 265 ? 1.145 -4.565 -15.218 1.00 97.38 265 ILE A O 1
ATOM 2034 N N . THR A 1 266 ? 1.724 -2.394 -15.268 1.00 97.00 266 THR A N 1
ATOM 2035 C CA . THR A 1 266 ? 0.400 -1.920 -15.690 1.00 97.00 266 THR A CA 1
ATOM 2036 C C . THR A 1 266 ? 0.261 -1.865 -17.205 1.00 97.00 266 THR A C 1
ATOM 2038 O O . THR A 1 266 ? 1.237 -1.729 -17.947 1.00 97.00 266 THR A O 1
ATOM 2041 N N . ALA A 1 267 ? -0.983 -1.865 -17.679 1.00 93.00 267 ALA A N 1
ATOM 2042 C CA . ALA A 1 267 ? -1.278 -1.387 -19.023 1.00 93.00 267 ALA A CA 1
ATOM 2043 C C . ALA A 1 267 ? -0.987 0.130 -19.124 1.00 93.00 267 ALA A C 1
ATOM 2045 O O . ALA A 1 267 ? -1.124 0.853 -18.127 1.00 93.00 267 ALA A O 1
ATOM 2046 N N . PRO A 1 268 ? -0.589 0.643 -20.303 1.00 90.50 268 PRO A N 1
ATOM 2047 C CA . PRO A 1 268 ? -0.353 2.068 -20.510 1.00 90.50 268 PRO A CA 1
ATOM 2048 C C . PRO A 1 268 ? -1.687 2.801 -20.735 1.00 90.50 268 PRO A C 1
ATOM 2050 O O . PRO A 1 268 ? -2.029 3.123 -21.867 1.00 90.50 268 PRO A O 1
ATOM 2053 N N . GLN A 1 269 ? -2.461 3.024 -19.669 1.00 89.50 269 GLN A N 1
ATOM 2054 C CA . GLN A 1 269 ? -3.817 3.605 -19.742 1.00 89.50 269 GLN A CA 1
ATOM 2055 C C . GLN A 1 269 ? -4.070 4.760 -18.762 1.00 89.50 269 GLN A C 1
ATOM 2057 O O . GLN A 1 269 ? -5.198 5.208 -18.592 1.00 89.50 269 GLN A O 1
ATOM 2062 N N . LEU A 1 270 ? -3.031 5.241 -18.076 1.00 93.88 270 LEU A N 1
ATOM 2063 C CA . LEU A 1 270 ? -3.152 6.378 -17.166 1.00 93.88 270 LEU A CA 1
ATOM 2064 C C . LEU A 1 270 ? -2.927 7.683 -17.932 1.00 93.88 270 LEU A C 1
ATOM 2066 O O . LEU A 1 270 ? -1.887 7.860 -18.564 1.00 93.88 270 LEU A O 1
ATOM 2070 N N . HIS A 1 271 ? -3.881 8.609 -17.850 1.00 93.62 271 HIS A N 1
ATOM 2071 C CA . HIS A 1 271 ? -3.862 9.838 -18.653 1.00 93.62 271 HIS A CA 1
ATOM 2072 C C . HIS A 1 271 ? -3.600 11.115 -17.850 1.00 93.62 271 HIS A C 1
ATOM 2074 O O . HIS A 1 271 ? -3.244 12.144 -18.426 1.00 93.62 271 HIS A O 1
ATOM 2080 N N . HIS A 1 272 ? -3.706 11.044 -16.521 1.00 95.12 272 HIS A N 1
ATOM 2081 C CA . HIS A 1 272 ? -3.519 12.188 -15.635 1.00 95.12 272 HIS A CA 1
ATOM 2082 C C . HIS A 1 272 ? -2.409 11.924 -14.603 1.00 95.12 272 HIS A C 1
ATOM 2084 O O . HIS A 1 272 ? -2.409 10.872 -13.953 1.00 95.12 272 HIS A O 1
ATOM 2090 N N . PRO A 1 273 ? -1.457 12.863 -14.420 1.00 95.56 273 PRO A N 1
ATOM 2091 C CA . PRO A 1 273 ? -0.346 12.705 -13.478 1.00 95.56 273 PRO A CA 1
ATOM 2092 C C . PRO A 1 273 ? -0.771 12.418 -12.029 1.00 95.56 273 PRO A C 1
ATOM 2094 O O . PRO A 1 273 ? -0.160 11.570 -11.376 1.00 95.56 273 PRO A O 1
ATOM 2097 N N . ALA A 1 274 ? -1.820 13.082 -11.527 1.00 94.94 274 ALA A N 1
ATOM 2098 C CA . ALA A 1 274 ? -2.324 12.859 -10.170 1.00 94.94 274 ALA A CA 1
ATOM 2099 C C . ALA A 1 274 ? -2.880 11.438 -9.999 1.00 94.94 274 ALA A C 1
ATOM 2101 O O . ALA A 1 274 ? -2.555 10.762 -9.024 1.00 94.94 274 ALA A O 1
ATOM 2102 N N . THR A 1 275 ? -3.639 10.949 -10.983 1.00 96.31 275 THR A N 1
ATOM 2103 C CA . THR A 1 275 ? -4.187 9.583 -11.007 1.00 96.31 275 THR A CA 1
ATOM 2104 C C . THR A 1 275 ? -3.075 8.534 -11.033 1.00 96.31 275 THR A C 1
ATOM 2106 O O . THR A 1 275 ? -3.148 7.543 -10.311 1.00 96.31 275 THR A O 1
ATOM 2109 N N . ALA A 1 276 ? -1.985 8.776 -11.770 1.00 96.38 276 ALA A N 1
ATOM 2110 C CA . ALA A 1 276 ? -0.809 7.905 -11.754 1.00 96.38 276 ALA A CA 1
ATOM 2111 C C . ALA A 1 276 ? -0.142 7.830 -10.366 1.00 96.38 276 ALA A C 1
ATOM 2113 O O . ALA A 1 276 ? 0.205 6.747 -9.897 1.00 96.38 276 ALA A O 1
ATOM 2114 N N . ALA A 1 277 ? -0.003 8.959 -9.666 1.00 95.19 277 ALA A N 1
ATOM 2115 C CA . ALA A 1 277 ? 0.522 8.971 -8.301 1.00 95.19 277 ALA A CA 1
ATOM 2116 C C . ALA A 1 277 ? -0.443 8.332 -7.281 1.00 95.19 277 ALA A C 1
ATOM 2118 O O . ALA A 1 277 ? 0.009 7.672 -6.338 1.00 95.19 277 ALA A O 1
ATOM 2119 N N . ALA A 1 278 ? -1.756 8.511 -7.460 1.00 95.62 278 ALA A N 1
ATOM 2120 C CA . ALA A 1 278 ? -2.792 7.854 -6.663 1.00 95.62 278 ALA A CA 1
ATOM 2121 C C . ALA A 1 278 ? -2.745 6.328 -6.839 1.00 95.62 278 ALA A C 1
ATOM 2123 O O . ALA A 1 278 ? -2.751 5.603 -5.846 1.00 95.62 278 ALA A O 1
ATOM 2124 N N . PHE A 1 279 ? -2.563 5.842 -8.070 1.00 97.00 279 PHE A N 1
ATOM 2125 C CA . PHE A 1 279 ? -2.396 4.419 -8.367 1.00 97.00 279 PHE A CA 1
ATOM 2126 C C . PHE A 1 279 ? -1.228 3.784 -7.597 1.00 97.00 279 PHE A C 1
ATOM 2128 O O . PHE A 1 279 ? -1.416 2.780 -6.912 1.00 97.00 279 PHE A O 1
ATOM 2135 N N . VAL A 1 280 ? -0.029 4.382 -7.642 1.00 95.81 280 VAL A N 1
ATOM 2136 C CA . VAL A 1 280 ? 1.145 3.838 -6.925 1.00 95.81 280 VAL A CA 1
ATOM 2137 C C . VAL A 1 280 ? 0.884 3.774 -5.416 1.00 95.81 280 VAL A C 1
ATOM 2139 O O . VAL A 1 280 ? 1.277 2.817 -4.746 1.00 95.81 280 VAL A O 1
ATOM 2142 N N . ARG A 1 281 ? 0.179 4.772 -4.870 1.00 93.25 281 ARG A N 1
ATOM 2143 C CA . ARG A 1 281 ? -0.216 4.803 -3.457 1.00 93.25 281 ARG A CA 1
ATOM 2144 C C . ARG A 1 281 ? -1.211 3.700 -3.116 1.00 93.25 281 ARG A C 1
ATOM 2146 O O . ARG A 1 281 ? -1.027 3.035 -2.099 1.00 93.25 281 ARG A O 1
ATOM 2153 N N . LYS A 1 282 ? -2.211 3.483 -3.971 1.00 94.31 282 LYS A N 1
ATOM 2154 C CA . LYS A 1 282 ? -3.204 2.419 -3.816 1.00 94.31 282 LYS A CA 1
ATOM 2155 C C . LYS A 1 282 ? -2.557 1.040 -3.831 1.00 94.31 282 LYS A C 1
ATOM 2157 O O . LYS A 1 282 ? -2.809 0.240 -2.936 1.00 94.31 282 LYS A O 1
ATOM 2162 N N . VAL A 1 283 ? -1.653 0.788 -4.780 1.00 95.62 283 VAL A N 1
ATOM 2163 C CA . VAL A 1 283 ? -0.880 -0.463 -4.832 1.00 95.62 283 VAL A CA 1
ATOM 2164 C C . VAL A 1 283 ? -0.096 -0.662 -3.537 1.00 95.62 283 VAL A C 1
ATOM 2166 O O . VAL A 1 283 ? -0.190 -1.727 -2.936 1.00 95.62 283 VAL A O 1
ATOM 2169 N N . GLN A 1 284 ? 0.608 0.362 -3.043 1.00 92.81 284 GLN A N 1
ATOM 2170 C CA . GLN A 1 284 ? 1.310 0.261 -1.760 1.00 92.81 284 GLN A CA 1
ATOM 2171 C C . GLN A 1 284 ? 0.356 -0.099 -0.608 1.00 92.81 284 GLN A C 1
ATOM 2173 O O . GLN A 1 284 ? 0.683 -0.963 0.202 1.00 92.81 284 GLN A O 1
ATOM 2178 N N . GLN A 1 285 ? -0.814 0.541 -0.528 1.00 88.19 285 GLN A N 1
ATOM 2179 C CA . GLN A 1 285 ? -1.813 0.250 0.507 1.00 88.19 285 GLN A CA 1
ATOM 2180 C C . GLN A 1 285 ? -2.313 -1.197 0.429 1.00 88.19 285 GLN A C 1
ATOM 2182 O O . GLN A 1 285 ? -2.384 -1.861 1.460 1.00 88.19 285 GLN A O 1
ATOM 2187 N N . LEU A 1 286 ? -2.597 -1.703 -0.775 1.00 92.12 286 LEU A N 1
ATOM 2188 C CA . LEU A 1 286 ? -3.028 -3.086 -0.987 1.00 92.12 286 LEU A CA 1
ATOM 2189 C C . LEU A 1 286 ? -1.950 -4.088 -0.563 1.00 92.12 286 LEU A C 1
ATOM 2191 O O . LEU A 1 286 ? -2.246 -5.025 0.175 1.00 92.12 286 LEU A O 1
ATOM 2195 N N . LEU A 1 287 ? -0.696 -3.875 -0.976 1.00 92.19 287 LEU A N 1
ATOM 2196 C CA . LEU A 1 287 ? 0.414 -4.773 -0.641 1.00 92.19 287 LEU A CA 1
ATOM 2197 C C . LEU A 1 287 ? 0.724 -4.799 0.861 1.00 92.19 287 LEU A C 1
ATOM 2199 O O . LEU A 1 287 ? 1.049 -5.857 1.402 1.00 92.19 287 LEU A O 1
ATOM 2203 N N . VAL A 1 288 ? 0.605 -3.650 1.532 1.00 85.62 288 VAL A N 1
ATOM 2204 C CA . VAL A 1 288 ? 0.748 -3.552 2.991 1.00 85.62 288 VAL A CA 1
ATOM 2205 C C . VAL A 1 288 ? -0.413 -4.252 3.695 1.00 85.62 288 VAL A C 1
ATOM 2207 O O . VAL A 1 288 ? -0.173 -5.009 4.630 1.00 85.62 288 VAL A O 1
ATOM 2210 N N . ALA A 1 289 ? -1.653 -4.067 3.231 1.00 84.38 289 ALA A N 1
ATOM 2211 C CA . ALA A 1 289 ? -2.836 -4.675 3.844 1.00 84.38 289 ALA A CA 1
ATOM 2212 C C . ALA A 1 289 ? -2.793 -6.212 3.848 1.00 84.38 289 ALA A C 1
ATOM 2214 O O . ALA A 1 289 ? -3.293 -6.847 4.776 1.00 84.38 289 ALA A O 1
ATOM 2215 N N . VAL A 1 290 ? -2.166 -6.815 2.834 1.00 88.38 290 VAL A N 1
ATOM 2216 C CA . VAL A 1 290 ? -2.004 -8.275 2.737 1.00 88.38 290 VAL A CA 1
ATOM 2217 C C . VAL A 1 290 ? -0.653 -8.782 3.241 1.00 88.38 290 VAL A C 1
ATOM 2219 O O . VAL A 1 290 ? -0.362 -9.971 3.089 1.00 88.38 290 VAL A O 1
ATOM 2222 N N . ASP A 1 291 ? 0.160 -7.897 3.832 1.00 86.38 291 ASP A N 1
ATOM 2223 C CA . ASP A 1 291 ? 1.502 -8.187 4.346 1.00 86.38 291 ASP A CA 1
ATOM 2224 C C . ASP A 1 291 ? 2.329 -8.979 3.329 1.00 86.38 291 ASP A C 1
ATOM 2226 O O . ASP A 1 291 ? 2.776 -10.104 3.567 1.00 86.38 291 ASP A O 1
ATOM 2230 N N . ALA A 1 292 ? 2.450 -8.407 2.130 1.00 90.62 292 ALA A N 1
ATOM 2231 C CA . ALA A 1 292 ? 3.246 -8.979 1.054 1.00 90.62 292 ALA A CA 1
ATOM 2232 C C . ALA A 1 292 ? 4.634 -8.340 0.931 1.00 90.62 292 ALA A C 1
ATOM 2234 O O . ALA A 1 292 ? 5.564 -8.987 0.454 1.00 90.62 292 ALA A O 1
ATOM 2235 N N . CYS A 1 293 ? 4.800 -7.075 1.324 1.00 87.31 293 CYS A N 1
ATOM 2236 C CA . CYS A 1 293 ? 6.038 -6.339 1.084 1.00 87.31 293 CYS A CA 1
ATOM 2237 C C . CYS A 1 293 ? 6.552 -5.579 2.309 1.00 87.31 293 CYS A C 1
ATOM 2239 O O . CYS A 1 293 ? 5.793 -5.176 3.189 1.00 87.31 293 CYS A O 1
ATOM 2241 N N . THR A 1 294 ? 7.864 -5.341 2.340 1.00 77.50 294 THR A N 1
ATOM 2242 C CA . THR A 1 294 ? 8.493 -4.414 3.291 1.00 77.50 294 THR A CA 1
ATOM 2243 C C . THR A 1 294 ? 8.141 -2.962 2.944 1.00 77.50 294 THR A C 1
ATOM 2245 O O . THR A 1 294 ? 7.836 -2.656 1.793 1.00 77.50 294 THR A O 1
ATOM 2248 N N . SER A 1 295 ? 8.129 -2.067 3.934 1.00 68.06 295 SER A N 1
ATOM 2249 C CA . SER A 1 295 ? 7.422 -0.782 3.845 1.00 68.06 295 SER A CA 1
ATOM 2250 C C . SER A 1 295 ? 7.934 0.187 2.760 1.00 68.06 295 SER A C 1
ATOM 2252 O O . SER A 1 295 ? 9.132 0.340 2.562 1.00 68.06 295 SER A O 1
ATOM 2254 N N . GLY A 1 296 ? 6.966 0.855 2.111 1.00 63.53 296 GLY A N 1
ATOM 2255 C CA . GLY A 1 296 ? 6.949 2.187 1.470 1.00 63.53 296 GLY A CA 1
ATOM 2256 C C . GLY A 1 296 ? 8.054 2.656 0.506 1.00 63.53 296 GLY A C 1
ATOM 2257 O O . GLY A 1 296 ? 9.209 2.258 0.600 1.00 63.53 296 GLY A O 1
ATOM 2258 N N . LEU A 1 297 ? 7.724 3.618 -0.376 1.00 67.62 297 LEU A N 1
ATOM 2259 C CA . LEU A 1 297 ? 8.733 4.275 -1.235 1.00 67.62 297 LEU A CA 1
ATOM 2260 C C . LEU A 1 297 ? 9.887 4.894 -0.431 1.00 67.62 297 LEU A C 1
ATOM 2262 O O . LEU A 1 297 ? 11.043 4.791 -0.832 1.00 67.62 297 LEU A O 1
ATOM 2266 N N . GLU A 1 298 ? 9.591 5.510 0.718 1.00 66.31 298 GLU A N 1
ATOM 2267 C CA . GLU A 1 298 ? 10.605 6.220 1.514 1.00 66.31 298 GLU A CA 1
ATOM 2268 C C . GLU A 1 298 ? 11.613 5.287 2.192 1.00 66.31 298 GLU A C 1
ATOM 2270 O O . GLU A 1 298 ? 12.784 5.637 2.323 1.00 66.31 298 GLU A O 1
ATOM 2275 N N . ALA A 1 299 ? 11.179 4.088 2.587 1.00 66.38 299 ALA A N 1
ATOM 2276 C CA . ALA A 1 299 ? 12.056 3.066 3.154 1.00 66.38 299 ALA A CA 1
ATOM 2277 C C . ALA A 1 299 ? 12.689 2.169 2.070 1.00 66.38 299 ALA A C 1
ATOM 2279 O O . ALA A 1 299 ? 13.462 1.265 2.387 1.00 66.38 299 ALA A O 1
ATOM 2280 N N . GLY A 1 300 ? 12.400 2.434 0.790 1.00 74.00 300 GLY A N 1
ATOM 2281 C CA . GLY A 1 300 ? 12.945 1.701 -0.351 1.00 74.00 300 GLY A CA 1
ATOM 2282 C C . GLY A 1 300 ? 12.332 0.316 -0.569 1.00 74.00 300 GLY A C 1
ATOM 2283 O O . GLY A 1 300 ? 12.807 -0.408 -1.442 1.00 74.00 300 GLY A O 1
ATOM 2284 N N . GLY A 1 301 ? 11.285 -0.051 0.182 1.00 81.69 301 GLY A N 1
ATOM 2285 C CA . GLY A 1 301 ? 10.566 -1.316 0.015 1.00 81.69 301 GLY A CA 1
ATOM 2286 C C . GLY A 1 301 ? 9.656 -1.343 -1.216 1.00 81.69 301 GLY A C 1
ATOM 2287 O O . GLY A 1 301 ? 9.269 -2.420 -1.665 1.00 81.69 301 GLY A O 1
ATOM 2288 N N . LEU A 1 302 ? 9.357 -0.176 -1.796 1.00 89.00 302 LEU A N 1
ATOM 2289 C CA . LEU A 1 302 ? 8.635 -0.033 -3.059 1.00 89.00 302 LEU A CA 1
ATOM 2290 C C . LEU A 1 302 ? 9.343 0.980 -3.966 1.00 89.00 302 LEU A C 1
ATOM 2292 O O . LEU A 1 302 ? 9.772 2.038 -3.515 1.00 89.00 302 LEU A O 1
ATOM 2296 N N . ARG A 1 303 ? 9.464 0.672 -5.255 1.00 90.38 303 ARG A N 1
ATOM 2297 C CA . ARG A 1 303 ? 10.035 1.552 -6.284 1.00 90.38 303 ARG A CA 1
ATOM 2298 C C . ARG A 1 303 ? 9.081 1.604 -7.466 1.00 90.38 303 ARG A C 1
ATOM 2300 O O . ARG A 1 303 ? 8.500 0.580 -7.807 1.00 90.38 303 ARG A O 1
ATOM 2307 N N . ALA A 1 304 ? 8.934 2.771 -8.081 1.00 92.31 304 ALA A N 1
ATOM 2308 C CA . ALA A 1 304 ? 8.104 2.943 -9.266 1.00 92.31 304 ALA A CA 1
ATOM 2309 C C . ALA A 1 304 ? 8.933 3.551 -10.400 1.00 92.31 304 ALA A C 1
ATOM 2311 O O . ALA A 1 304 ? 9.477 4.648 -10.249 1.00 92.31 304 ALA A O 1
ATOM 2312 N N . ASP A 1 305 ? 8.984 2.846 -11.523 1.00 93.75 305 ASP A N 1
ATOM 2313 C CA . ASP A 1 305 ? 9.507 3.338 -12.789 1.00 93.75 305 ASP A CA 1
ATOM 2314 C C . ASP A 1 305 ? 8.316 3.712 -13.677 1.00 93.75 305 ASP A C 1
ATOM 2316 O O . ASP A 1 305 ? 7.319 2.990 -13.772 1.00 93.75 305 ASP A O 1
ATOM 2320 N N . VAL A 1 306 ? 8.376 4.895 -14.287 1.00 95.31 306 VAL A N 1
ATOM 2321 C CA . VAL A 1 306 ? 7.221 5.486 -14.972 1.00 95.31 306 VAL A CA 1
ATOM 2322 C C . VAL A 1 306 ? 7.525 5.679 -16.445 1.00 95.31 306 VAL A C 1
ATOM 2324 O O . VAL A 1 306 ? 8.468 6.372 -16.820 1.00 95.31 306 VAL A O 1
ATOM 2327 N N . ASN A 1 307 ? 6.693 5.090 -17.293 1.00 95.25 307 ASN A N 1
ATOM 2328 C CA . ASN A 1 307 ? 6.795 5.159 -18.740 1.00 95.25 307 ASN A CA 1
ATOM 2329 C C . ASN A 1 307 ? 5.835 6.226 -19.263 1.00 95.25 307 ASN A C 1
ATOM 2331 O O . ASN A 1 307 ? 4.623 6.049 -19.194 1.00 95.25 307 ASN A O 1
ATOM 2335 N N . VAL A 1 308 ? 6.375 7.321 -19.796 1.00 94.62 308 VAL A N 1
ATOM 2336 C CA . VAL A 1 308 ? 5.618 8.478 -20.285 1.00 94.62 308 VAL A CA 1
ATOM 2337 C C . VAL A 1 308 ? 5.669 8.549 -21.803 1.00 94.62 308 VAL A C 1
ATOM 2339 O O . VAL A 1 308 ? 6.741 8.470 -22.415 1.00 94.62 308 VAL A O 1
ATOM 2342 N N . SER A 1 309 ? 4.505 8.764 -22.405 1.00 92.75 309 SER A N 1
ATOM 2343 C CA . SER A 1 309 ? 4.362 9.064 -23.821 1.00 92.75 309 SER A CA 1
ATOM 2344 C C . SER A 1 309 ? 3.310 10.145 -24.042 1.00 92.75 309 SER A C 1
ATOM 2346 O O . SER A 1 309 ? 2.305 10.187 -23.334 1.00 92.75 309 SER A O 1
ATOM 2348 N N . VAL A 1 310 ? 3.531 11.020 -25.023 1.00 91.44 310 VAL A N 1
ATOM 2349 C CA . VAL A 1 310 ? 2.542 12.018 -25.446 1.00 91.44 310 VAL A CA 1
ATOM 2350 C C . VAL A 1 310 ? 2.246 11.903 -26.934 1.00 91.44 310 VAL A C 1
ATOM 2352 O O . VAL A 1 310 ? 3.132 11.606 -27.739 1.00 91.44 310 VAL A O 1
ATOM 2355 N N . ARG A 1 311 ? 1.003 12.196 -27.314 1.00 87.94 311 ARG A N 1
ATOM 2356 C CA . ARG A 1 311 ? 0.583 12.309 -28.716 1.00 87.94 311 ARG A CA 1
ATOM 2357 C C . ARG A 1 311 ? -0.342 13.502 -28.928 1.00 87.94 311 ARG A C 1
ATOM 2359 O O . ARG A 1 311 ? -0.947 14.000 -27.981 1.00 87.94 311 ARG A O 1
ATOM 2366 N N . ARG A 1 312 ? -0.477 13.950 -30.179 1.00 84.94 312 ARG A N 1
ATOM 2367 C CA . ARG A 1 312 ? -1.514 14.919 -30.554 1.00 84.94 312 ARG A CA 1
ATOM 2368 C C . ARG A 1 312 ? -2.883 14.245 -30.593 1.00 84.94 312 ARG A C 1
ATOM 2370 O O . ARG A 1 312 ? -3.010 13.142 -31.118 1.00 84.94 312 ARG A O 1
ATOM 2377 N N . VAL A 1 313 ? -3.899 14.951 -30.108 1.00 79.06 313 VAL A N 1
ATOM 2378 C CA . VAL A 1 313 ? -5.303 14.552 -30.269 1.00 79.06 313 VAL A CA 1
ATOM 2379 C C . VAL A 1 313 ? -5.779 15.074 -31.625 1.00 79.06 313 VAL A C 1
ATOM 2381 O O . VAL A 1 313 ? -5.837 16.288 -31.828 1.00 79.06 313 VAL A O 1
ATOM 2384 N N . ALA A 1 314 ? -6.070 14.192 -32.584 1.00 61.94 314 ALA A N 1
ATOM 2385 C CA . ALA A 1 314 ? -6.682 14.606 -33.846 1.00 61.94 314 ALA A CA 1
ATOM 2386 C C . ALA A 1 314 ? -8.166 14.950 -33.620 1.00 61.94 314 ALA A C 1
ATOM 2388 O O . ALA A 1 314 ? -8.830 14.332 -32.791 1.00 61.94 314 ALA A O 1
ATOM 2389 N N . GLY A 1 315 ? -8.699 15.930 -34.363 1.00 44.75 315 GLY A N 1
ATOM 2390 C CA . GLY A 1 315 ? -10.045 16.512 -34.191 1.00 44.75 315 GLY A CA 1
ATOM 2391 C C . GLY A 1 315 ? -11.251 15.602 -34.491 1.00 44.75 315 GLY A C 1
ATOM 2392 O O . GLY A 1 315 ? -12.299 16.112 -34.872 1.00 44.75 315 GLY A O 1
ATOM 2393 N N . GLY A 1 316 ? -11.106 14.286 -34.335 1.00 46.06 316 GLY A N 1
ATOM 2394 C CA . GLY A 1 316 ? -12.159 13.272 -34.442 1.00 46.06 316 GLY A CA 1
ATOM 2395 C C . GLY A 1 316 ? -11.972 12.067 -33.504 1.00 46.06 316 GLY A C 1
ATOM 2396 O O . GLY A 1 316 ? -12.852 11.215 -33.458 1.00 46.06 316 GLY A O 1
ATOM 2397 N N . ASP A 1 317 ? -10.886 12.006 -32.718 1.00 47.69 317 ASP A N 1
ATOM 2398 C CA . ASP A 1 317 ? -10.597 10.923 -31.755 1.00 47.69 317 ASP A CA 1
ATOM 2399 C C . ASP A 1 317 ? -11.364 11.134 -30.428 1.00 47.69 317 ASP A C 1
ATOM 2401 O O . ASP A 1 317 ? -10.803 11.049 -29.337 1.00 47.69 317 ASP A O 1
ATOM 2405 N N . SER A 1 318 ? -12.649 11.491 -30.499 1.00 40.16 318 SER A N 1
ATOM 2406 C CA . SER A 1 318 ? -13.476 11.767 -29.313 1.00 40.16 318 SER A CA 1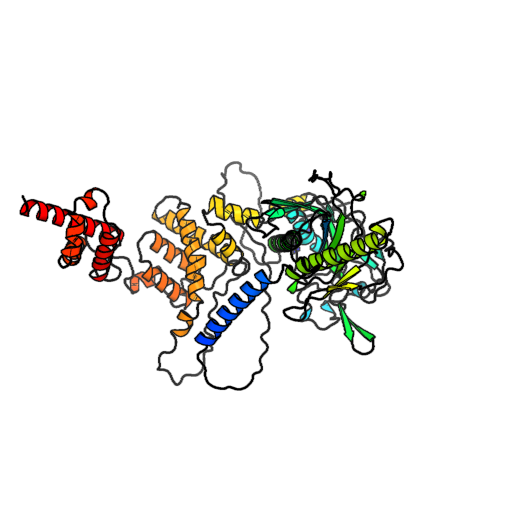
ATOM 2407 C C . SER A 1 318 ? -14.006 10.512 -28.616 1.00 40.16 318 SER A C 1
ATOM 2409 O O . SER A 1 318 ? -14.596 10.625 -27.543 1.00 40.16 318 SER A O 1
ATOM 2411 N N . GLU A 1 319 ? -13.796 9.325 -29.184 1.00 42.78 319 GLU A N 1
ATOM 2412 C CA . GLU A 1 319 ? -14.155 8.070 -28.527 1.00 42.78 319 GLU A CA 1
ATOM 2413 C C . GLU A 1 319 ? -12.954 7.548 -27.738 1.00 42.78 319 GLU A C 1
ATOM 2415 O O . GLU A 1 319 ? -12.077 6.852 -28.251 1.00 42.78 319 GLU A O 1
ATOM 2420 N N . ARG A 1 320 ? -12.925 7.934 -26.456 1.00 53.94 320 ARG A N 1
ATOM 2421 C CA . ARG A 1 320 ? -12.173 7.248 -25.403 1.00 53.94 320 ARG A CA 1
ATOM 2422 C C . ARG A 1 320 ? -12.685 5.810 -25.338 1.00 53.94 320 ARG A C 1
ATOM 2424 O O . ARG A 1 320 ? -13.691 5.546 -24.692 1.00 53.94 320 ARG A O 1
ATOM 2431 N N . GLY A 1 321 ? -12.042 4.903 -26.064 1.00 44.94 321 GLY A N 1
ATOM 2432 C CA . GLY A 1 321 ? -12.271 3.477 -25.881 1.00 44.94 321 GLY A CA 1
ATOM 2433 C C . GLY A 1 321 ? -11.714 3.070 -24.522 1.00 44.94 321 GLY A C 1
ATOM 2434 O O . GLY A 1 321 ? -10.511 3.174 -24.306 1.00 44.94 321 GLY A O 1
ATOM 2435 N N . GLU A 1 322 ? -12.584 2.625 -23.617 1.00 42.91 322 GLU A N 1
ATOM 2436 C CA . GLU A 1 322 ? -12.218 2.082 -22.297 1.00 42.91 322 GLU A CA 1
ATOM 2437 C C . GLU A 1 322 ? -11.383 0.787 -22.406 1.00 42.91 322 GLU A C 1
ATOM 2439 O O . GLU A 1 322 ? -10.752 0.362 -21.440 1.00 42.91 322 GLU A O 1
ATOM 2444 N N . ASP A 1 323 ? -11.300 0.202 -23.606 1.00 43.19 323 ASP A N 1
ATOM 2445 C CA . ASP A 1 323 ? -10.672 -1.087 -23.860 1.00 43.19 323 ASP A CA 1
ATOM 2446 C C . ASP A 1 323 ? -9.411 -0.973 -24.731 1.00 43.19 323 ASP A C 1
ATOM 2448 O O . ASP A 1 323 ? -9.474 -0.758 -25.940 1.00 43.19 323 ASP A O 1
ATOM 2452 N N . LYS A 1 324 ? -8.267 -1.234 -24.085 1.00 42.44 324 LYS A N 1
ATOM 2453 C CA . LYS A 1 324 ? -6.921 -1.481 -24.641 1.00 42.44 324 LYS A CA 1
ATOM 2454 C C . LYS A 1 324 ? -6.289 -0.332 -25.437 1.00 42.44 324 LYS A C 1
ATOM 2456 O O . LYS A 1 324 ? -6.689 0.010 -26.544 1.00 42.44 324 LYS A O 1
ATOM 2461 N N . ALA A 1 325 ? -5.165 0.153 -24.905 1.00 50.25 325 ALA A N 1
ATOM 2462 C CA . ALA A 1 325 ? -4.218 1.011 -25.605 1.00 50.25 325 ALA A CA 1
ATOM 2463 C C . ALA A 1 325 ? -3.775 0.365 -26.930 1.00 50.25 325 ALA A C 1
ATOM 2465 O O . ALA A 1 325 ? -2.934 -0.539 -26.951 1.00 50.25 325 ALA A O 1
ATOM 2466 N N . ASP A 1 326 ? -4.350 0.836 -28.033 1.00 53.78 326 ASP A N 1
ATOM 2467 C CA . ASP A 1 326 ? -3.912 0.514 -29.384 1.00 53.78 326 ASP A CA 1
ATOM 2468 C C . ASP A 1 326 ? -2.459 0.996 -29.526 1.00 53.78 326 ASP A C 1
ATOM 2470 O O . ASP A 1 326 ? -2.175 2.195 -29.612 1.00 53.78 326 ASP A O 1
ATOM 2474 N N . THR A 1 327 ? -1.506 0.066 -29.427 1.00 54.59 327 THR A N 1
ATOM 2475 C CA . THR A 1 327 ? -0.073 0.364 -29.251 1.00 54.59 327 THR A CA 1
ATOM 2476 C C . THR A 1 327 ? 0.499 1.092 -30.469 1.00 54.59 327 THR A C 1
ATOM 2478 O O . THR A 1 327 ? 1.476 1.836 -30.362 1.00 54.59 327 THR A O 1
ATOM 2481 N N . GLU A 1 328 ? -0.158 0.940 -31.621 1.00 53.97 328 GLU A N 1
ATOM 2482 C CA . GLU A 1 328 ? 0.150 1.647 -32.861 1.00 53.97 328 GLU A CA 1
ATOM 2483 C C . GLU A 1 328 ? -0.124 3.158 -32.762 1.00 53.97 328 GLU A C 1
ATOM 2485 O O . GLU A 1 328 ? 0.535 3.943 -33.447 1.00 53.97 328 GLU A O 1
ATOM 2490 N N . ARG A 1 329 ? -1.011 3.591 -31.853 1.00 67.69 329 ARG A N 1
ATOM 2491 C CA . ARG A 1 329 ? -1.400 5.002 -31.664 1.00 67.69 329 ARG A CA 1
ATOM 2492 C C . ARG A 1 329 ? -0.557 5.760 -30.637 1.00 67.69 329 ARG A C 1
ATOM 2494 O O . ARG A 1 329 ? -0.676 6.981 -30.552 1.00 67.69 329 ARG A O 1
ATOM 2501 N N . LEU A 1 330 ? 0.295 5.079 -29.868 1.00 78.31 330 LEU A N 1
ATOM 2502 C CA . LEU A 1 330 ? 1.111 5.711 -28.824 1.00 78.31 330 LEU A CA 1
ATOM 2503 C C . LEU A 1 330 ? 2.251 6.563 -29.410 1.00 78.31 330 LEU A C 1
ATOM 2505 O O . LEU A 1 330 ? 2.729 6.332 -30.525 1.00 78.31 330 LEU A O 1
ATOM 2509 N N . GLY A 1 331 ? 2.699 7.568 -28.656 1.00 82.56 331 GLY A N 1
ATOM 2510 C CA . GLY A 1 331 ? 3.914 8.318 -28.974 1.00 82.56 331 GLY A CA 1
ATOM 2511 C C . GLY A 1 331 ? 5.185 7.512 -28.677 1.00 82.56 331 GLY A C 1
ATOM 2512 O O . GLY A 1 331 ? 5.152 6.316 -28.386 1.00 82.56 331 GLY A O 1
ATOM 2513 N N . VAL A 1 332 ? 6.342 8.175 -28.709 1.00 86.62 332 VAL A N 1
ATOM 2514 C CA . VAL A 1 332 ? 7.601 7.538 -28.289 1.00 86.62 332 VAL A CA 1
ATOM 2515 C C . VAL A 1 332 ? 7.627 7.406 -26.764 1.00 86.62 332 VAL A C 1
ATOM 2517 O O . VAL A 1 332 ? 7.219 8.321 -26.049 1.00 86.62 332 VAL A O 1
ATOM 2520 N N . ARG A 1 333 ? 8.094 6.258 -26.261 1.00 90.12 333 ARG A N 1
ATOM 2521 C CA . ARG A 1 333 ? 8.190 5.965 -24.824 1.00 90.12 333 ARG A CA 1
ATOM 2522 C C . ARG A 1 333 ? 9.482 6.515 -24.222 1.00 90.12 333 ARG A C 1
ATOM 2524 O O . ARG A 1 333 ? 10.576 6.155 -24.675 1.00 90.12 333 ARG A O 1
ATOM 2531 N N . THR A 1 334 ? 9.349 7.270 -23.135 1.00 91.44 334 THR A N 1
ATOM 2532 C CA . THR A 1 334 ? 10.449 7.643 -22.238 1.00 91.44 334 THR A CA 1
ATOM 2533 C C . THR A 1 334 ? 10.209 7.054 -20.854 1.00 91.44 334 THR A C 1
ATOM 2535 O O . THR A 1 334 ? 9.151 7.251 -20.268 1.00 91.44 334 THR A O 1
ATOM 2538 N N . GLU A 1 335 ? 11.196 6.336 -20.333 1.00 92.69 335 GLU A N 1
ATOM 2539 C CA . GLU A 1 335 ? 11.152 5.726 -19.003 1.00 92.69 335 GLU A CA 1
ATOM 2540 C C . GLU A 1 335 ? 11.832 6.658 -17.993 1.00 92.69 335 GLU A C 1
ATOM 2542 O O . GLU A 1 335 ? 12.940 7.140 -18.240 1.00 92.69 335 GLU A O 1
ATOM 2547 N N . ILE A 1 336 ? 11.188 6.915 -16.858 1.00 92.75 336 ILE A N 1
ATOM 2548 C CA . ILE A 1 336 ? 11.708 7.736 -15.765 1.00 92.75 336 ILE A CA 1
ATOM 2549 C C . ILE A 1 336 ? 11.965 6.838 -14.556 1.00 92.75 336 ILE A C 1
ATOM 2551 O O . ILE A 1 336 ? 11.044 6.181 -14.076 1.00 92.75 336 ILE A O 1
ATOM 2555 N N . LYS A 1 337 ? 13.201 6.855 -14.047 1.00 89.31 337 LYS A N 1
ATOM 2556 C CA . LYS A 1 337 ? 13.634 6.095 -12.863 1.00 89.31 337 LYS A CA 1
ATOM 2557 C C . LYS A 1 337 ? 13.962 7.008 -11.678 1.00 89.31 337 LYS A C 1
ATOM 2559 O O . LYS A 1 337 ? 14.104 8.226 -11.829 1.00 89.31 337 LYS A O 1
ATOM 2564 N N . ASN A 1 338 ? 14.182 6.391 -10.513 1.00 80.56 338 ASN A N 1
ATOM 2565 C CA . ASN A 1 338 ? 14.576 7.031 -9.246 1.00 80.56 338 ASN A CA 1
ATOM 2566 C C . ASN A 1 338 ? 13.498 7.961 -8.656 1.00 80.56 338 ASN A C 1
ATOM 2568 O O . ASN A 1 338 ? 13.785 9.072 -8.200 1.00 80.56 338 ASN A O 1
ATOM 2572 N N . LEU A 1 339 ? 12.243 7.510 -8.671 1.00 87.88 339 LEU A N 1
ATOM 2573 C CA . LEU A 1 339 ? 11.109 8.230 -8.095 1.00 87.88 339 LEU A CA 1
ATOM 2574 C C . LEU A 1 339 ? 10.880 7.763 -6.651 1.00 87.88 339 LEU A C 1
ATOM 2576 O O . LEU A 1 339 ? 10.345 6.687 -6.409 1.00 87.88 339 LEU A O 1
ATOM 2580 N N . ASN A 1 340 ? 11.289 8.591 -5.686 1.00 83.25 340 ASN A N 1
ATOM 2581 C CA . ASN A 1 340 ? 11.315 8.216 -4.262 1.00 83.25 340 ASN A CA 1
ATOM 2582 C C . ASN A 1 340 ? 10.068 8.650 -3.469 1.00 83.25 340 ASN A C 1
ATOM 2584 O O . ASN A 1 340 ? 10.002 8.442 -2.262 1.00 83.25 340 ASN A O 1
ATOM 2588 N N . SER A 1 341 ? 9.091 9.304 -4.102 1.00 87.62 341 SER A N 1
ATOM 2589 C CA . SER A 1 341 ? 7.838 9.702 -3.449 1.00 87.62 341 SER A CA 1
ATOM 2590 C C . SER A 1 341 ? 6.693 9.803 -4.453 1.00 87.62 341 SER A C 1
ATOM 2592 O O . SER A 1 341 ? 6.918 10.048 -5.638 1.00 87.62 341 SER A O 1
ATOM 2594 N N . PHE A 1 342 ? 5.446 9.685 -3.985 1.00 90.69 342 PHE A N 1
ATOM 2595 C CA . PHE A 1 342 ? 4.262 9.828 -4.848 1.00 90.69 342 PHE A CA 1
ATOM 2596 C C . PHE A 1 342 ? 4.204 11.193 -5.540 1.00 90.69 342 PHE A C 1
ATOM 2598 O O . PHE A 1 342 ? 3.821 11.302 -6.698 1.00 90.69 342 PHE A O 1
ATOM 2605 N N . ARG A 1 343 ? 4.640 12.245 -4.841 1.00 90.12 343 ARG A N 1
ATOM 2606 C CA . ARG A 1 343 ? 4.735 13.581 -5.425 1.00 90.12 343 ARG A CA 1
ATOM 2607 C C . ARG A 1 343 ? 5.809 13.653 -6.509 1.00 90.12 343 ARG A C 1
ATOM 2609 O O . ARG A 1 343 ? 5.597 14.308 -7.519 1.00 90.12 343 ARG A O 1
ATOM 2616 N N . ALA A 1 344 ? 6.944 12.979 -6.313 1.00 90.50 344 ALA A N 1
ATOM 2617 C CA . ALA A 1 344 ? 7.975 12.896 -7.341 1.00 90.50 344 ALA A CA 1
ATOM 2618 C C . ALA A 1 344 ? 7.460 12.180 -8.596 1.00 90.50 344 ALA A C 1
ATOM 2620 O O . ALA A 1 344 ? 7.796 12.615 -9.689 1.00 90.50 344 ALA A O 1
ATOM 2621 N N . VAL A 1 345 ? 6.620 11.148 -8.449 1.00 93.25 345 VAL A N 1
ATOM 2622 C CA . VAL A 1 345 ? 5.939 10.493 -9.581 1.00 93.25 345 VAL A CA 1
ATOM 2623 C C . VAL A 1 345 ? 5.107 11.506 -10.371 1.00 93.25 345 VAL A C 1
ATOM 2625 O O . VAL A 1 345 ? 5.330 11.666 -11.569 1.00 93.25 345 VAL A O 1
ATOM 2628 N N . GLU A 1 346 ? 4.208 12.238 -9.708 1.00 94.19 346 GLU A N 1
ATOM 2629 C CA . GLU A 1 346 ? 3.362 13.244 -10.369 1.00 94.19 346 GLU A CA 1
ATOM 2630 C C . GLU A 1 346 ? 4.197 14.346 -11.047 1.00 94.19 346 GLU A C 1
ATOM 2632 O O . GLU A 1 346 ? 4.040 14.613 -12.242 1.00 94.19 346 GLU A O 1
ATOM 2637 N N . ASP A 1 347 ? 5.121 14.960 -10.302 1.00 92.44 347 ASP A N 1
ATOM 2638 C CA . ASP A 1 347 ? 5.937 16.077 -10.786 1.00 92.44 347 ASP A CA 1
ATOM 2639 C C . ASP A 1 347 ? 6.844 15.647 -11.962 1.00 92.44 347 ASP A C 1
ATOM 2641 O O . ASP A 1 347 ? 7.013 16.403 -12.924 1.00 92.44 347 ASP A O 1
ATOM 2645 N N . ALA A 1 348 ? 7.387 14.423 -11.933 1.00 93.50 348 ALA A N 1
ATOM 2646 C CA . ALA A 1 348 ? 8.223 13.894 -13.008 1.00 93.50 348 ALA A CA 1
ATOM 2647 C C . ALA A 1 348 ? 7.433 13.623 -14.294 1.00 93.50 348 ALA A C 1
ATOM 2649 O O . ALA A 1 348 ? 7.921 13.940 -15.382 1.00 93.50 348 ALA A O 1
ATOM 2650 N N . ILE A 1 349 ? 6.206 13.097 -14.184 1.00 95.31 349 ILE A N 1
ATOM 2651 C CA . ILE A 1 349 ? 5.311 12.907 -15.336 1.00 95.31 349 ILE A CA 1
ATOM 2652 C C . ILE A 1 349 ? 4.995 14.259 -15.978 1.00 95.31 349 ILE A C 1
ATOM 2654 O O . ILE A 1 349 ? 5.096 14.397 -17.197 1.00 95.31 349 ILE A O 1
ATOM 2658 N N . ILE A 1 350 ? 4.652 15.272 -15.174 1.00 94.19 350 ILE A N 1
ATOM 2659 C CA . ILE A 1 350 ? 4.354 16.626 -15.667 1.00 94.19 350 ILE A CA 1
ATOM 2660 C C . ILE A 1 350 ? 5.559 17.206 -16.413 1.00 94.19 350 ILE A C 1
ATOM 2662 O O . ILE A 1 350 ? 5.409 17.735 -17.518 1.00 94.19 350 ILE A O 1
ATOM 2666 N N . ALA A 1 351 ? 6.753 17.100 -15.826 1.00 92.94 351 ALA A N 1
ATOM 2667 C CA . ALA A 1 351 ? 7.973 17.618 -16.429 1.00 92.94 351 ALA A CA 1
ATOM 2668 C C . ALA A 1 351 ? 8.307 16.912 -17.751 1.00 92.94 351 ALA A C 1
ATOM 2670 O O . ALA A 1 351 ? 8.607 17.578 -18.745 1.00 92.94 351 ALA A O 1
ATOM 2671 N N . GLU A 1 352 ? 8.216 15.580 -17.794 1.00 94.50 352 GLU A N 1
ATOM 2672 C CA . GLU A 1 352 ? 8.518 14.816 -19.004 1.00 94.50 352 GLU A CA 1
ATOM 2673 C C . GLU A 1 352 ? 7.480 15.037 -20.104 1.00 94.50 352 GLU A C 1
ATOM 2675 O O . GLU A 1 352 ? 7.857 15.251 -21.255 1.00 94.50 352 GLU A O 1
ATOM 2680 N N . ARG A 1 353 ? 6.189 15.088 -19.755 1.00 94.31 353 ARG A N 1
ATOM 2681 C CA . ARG A 1 353 ? 5.112 15.459 -20.682 1.00 94.31 353 ARG A CA 1
ATOM 2682 C C . ARG A 1 353 ? 5.413 16.803 -21.338 1.00 94.31 353 ARG A C 1
ATOM 2684 O O . ARG A 1 353 ? 5.426 16.907 -22.562 1.00 94.31 353 ARG A O 1
ATOM 2691 N N . ASN A 1 354 ? 5.682 17.831 -20.533 1.00 92.75 354 ASN A N 1
ATOM 2692 C CA . ASN A 1 354 ? 5.935 19.181 -21.037 1.00 92.75 354 ASN A CA 1
ATOM 2693 C C . ASN A 1 354 ? 7.195 19.225 -21.922 1.00 92.75 354 ASN A C 1
ATOM 2695 O O . ASN A 1 354 ? 7.197 19.899 -22.953 1.00 92.75 354 ASN A O 1
ATOM 2699 N N . ARG A 1 355 ? 8.241 18.463 -21.570 1.00 92.88 355 ARG A N 1
ATOM 2700 C CA . ARG A 1 355 ? 9.459 18.329 -22.380 1.00 92.88 355 ARG A CA 1
ATOM 2701 C C . ARG A 1 355 ? 9.183 17.665 -23.730 1.00 92.88 355 ARG A C 1
ATOM 2703 O O . ARG A 1 355 ? 9.650 18.175 -24.748 1.00 92.88 355 ARG A O 1
ATOM 2710 N N . GLN A 1 356 ? 8.455 16.546 -23.751 1.00 92.38 356 GLN A N 1
ATOM 2711 C CA . GLN A 1 356 ? 8.111 15.857 -24.997 1.00 92.38 356 GLN A CA 1
ATOM 2712 C C . GLN A 1 356 ? 7.271 16.759 -25.906 1.00 92.38 356 GLN A C 1
ATOM 2714 O O . GLN A 1 356 ? 7.600 16.912 -27.078 1.00 92.38 356 GLN A O 1
ATOM 2719 N N . ILE A 1 357 ? 6.261 17.435 -25.351 1.00 91.81 357 ILE A N 1
ATOM 2720 C CA . ILE A 1 357 ? 5.429 18.396 -26.087 1.00 91.81 357 ILE A CA 1
ATOM 2721 C C . ILE A 1 357 ? 6.287 19.509 -26.700 1.00 91.81 357 ILE A C 1
ATOM 2723 O O . ILE A 1 357 ? 6.168 19.788 -27.891 1.00 91.81 357 ILE A O 1
ATOM 2727 N N . ALA A 1 358 ? 7.179 20.123 -25.916 1.00 91.38 358 ALA A N 1
ATOM 2728 C CA . ALA A 1 358 ? 8.049 21.194 -26.398 1.00 91.38 358 ALA A CA 1
ATOM 2729 C C . ALA A 1 358 ? 8.964 20.731 -27.544 1.00 91.38 358 ALA A C 1
ATOM 2731 O O . ALA A 1 358 ? 9.121 21.442 -28.536 1.00 91.38 358 ALA A O 1
ATOM 2732 N N . ALA A 1 359 ? 9.543 19.532 -27.428 1.00 89.94 359 ALA A N 1
ATOM 2733 C CA . ALA A 1 359 ? 10.408 18.963 -28.456 1.00 89.94 359 ALA A CA 1
ATOM 2734 C C . ALA A 1 359 ? 9.639 18.634 -29.746 1.00 89.94 359 ALA A C 1
ATOM 2736 O O . ALA A 1 359 ? 10.120 18.951 -30.833 1.00 89.94 359 ALA A O 1
ATOM 2737 N N . ILE A 1 360 ? 8.430 18.073 -29.638 1.00 88.75 360 ILE A N 1
ATOM 2738 C CA . ILE A 1 360 ? 7.596 17.788 -30.811 1.00 88.75 360 ILE A CA 1
ATOM 2739 C C . ILE A 1 360 ? 7.154 19.090 -31.488 1.00 88.75 360 ILE A C 1
ATOM 2741 O O . ILE A 1 360 ? 7.314 19.222 -32.697 1.00 88.75 360 ILE A O 1
ATOM 2745 N N . MET A 1 361 ? 6.678 20.085 -30.731 1.00 88.06 361 MET A N 1
ATOM 2746 C CA . MET A 1 361 ? 6.299 21.389 -31.294 1.00 88.06 361 MET A CA 1
ATOM 2747 C C . MET A 1 361 ? 7.471 22.080 -32.004 1.00 88.06 361 MET A C 1
ATOM 2749 O O . MET A 1 361 ? 7.286 22.682 -33.060 1.00 88.06 361 MET A O 1
ATOM 2753 N N . ALA A 1 362 ? 8.682 21.996 -31.444 1.00 86.75 362 ALA A N 1
ATOM 2754 C CA . ALA A 1 362 ? 9.876 22.551 -32.072 1.00 86.75 362 ALA A CA 1
ATOM 2755 C C . ALA A 1 362 ? 10.229 21.829 -33.385 1.00 86.75 362 ALA A C 1
ATOM 2757 O O . ALA A 1 362 ? 10.571 22.489 -34.365 1.00 86.75 362 ALA A O 1
ATOM 2758 N N . ALA A 1 363 ? 10.110 20.499 -33.431 1.00 84.38 363 ALA A N 1
ATOM 2759 C CA . ALA A 1 363 ? 10.341 19.716 -34.645 1.00 84.38 363 ALA A CA 1
ATOM 2760 C C . ALA A 1 363 ? 9.287 19.999 -35.732 1.00 84.38 363 ALA A C 1
ATOM 2762 O O . ALA A 1 363 ? 9.642 20.171 -36.900 1.00 84.38 363 ALA A O 1
ATOM 2763 N N . GLU A 1 364 ? 8.012 20.123 -35.347 1.00 83.44 364 GLU A N 1
ATOM 2764 C CA . GLU A 1 364 ? 6.919 20.537 -36.237 1.00 83.44 364 GLU A CA 1
ATOM 2765 C C . GLU A 1 364 ? 7.191 21.934 -36.826 1.00 83.44 364 GLU A C 1
ATOM 2767 O O . GLU A 1 364 ? 7.100 22.127 -38.038 1.00 83.44 364 GLU A O 1
ATOM 2772 N N . ALA A 1 365 ? 7.602 22.901 -35.995 1.00 84.62 365 ALA A N 1
ATOM 2773 C CA . ALA A 1 365 ? 7.969 24.245 -36.449 1.00 84.62 365 ALA A CA 1
ATOM 2774 C C . ALA A 1 365 ? 9.202 24.250 -37.375 1.00 84.62 365 ALA A C 1
ATOM 2776 O O . ALA A 1 365 ? 9.311 25.103 -38.255 1.00 84.62 365 ALA A O 1
ATOM 2777 N N . ALA A 1 366 ? 10.111 23.287 -37.205 1.00 82.62 366 ALA A N 1
ATOM 2778 C CA . ALA A 1 366 ? 11.280 23.075 -38.054 1.00 82.62 366 ALA A CA 1
ATOM 2779 C C . ALA A 1 366 ? 10.987 22.232 -39.316 1.00 82.62 366 ALA A C 1
ATOM 2781 O O . ALA A 1 366 ? 11.924 21.829 -40.006 1.00 82.62 366 ALA A O 1
ATOM 2782 N N . GLY A 1 367 ? 9.718 21.935 -39.621 1.00 74.81 367 GLY A N 1
ATOM 2783 C CA . GLY A 1 367 ? 9.303 21.245 -40.848 1.00 74.81 367 GLY A CA 1
ATOM 2784 C C . GLY A 1 367 ? 9.628 19.748 -40.898 1.00 74.81 367 GLY A C 1
ATOM 2785 O O . GLY A 1 367 ? 9.703 19.184 -41.989 1.00 74.81 367 GLY A O 1
ATOM 2786 N N . HIS A 1 368 ? 9.853 19.097 -39.751 1.00 65.12 368 HIS A N 1
ATOM 2787 C CA . HIS A 1 368 ? 10.096 17.651 -39.708 1.00 65.12 368 HIS A CA 1
ATOM 2788 C C . HIS A 1 368 ? 8.800 16.875 -39.997 1.00 65.12 368 HIS A C 1
ATOM 2790 O O . HIS A 1 368 ? 7.724 17.251 -39.537 1.00 65.12 368 HIS A O 1
ATOM 2796 N N . VAL A 1 369 ? 8.904 15.788 -40.771 1.00 56.34 369 VAL A N 1
ATOM 2797 C CA . VAL A 1 369 ? 7.745 15.082 -41.360 1.00 56.34 369 VAL A CA 1
ATOM 2798 C C . VAL A 1 369 ? 7.019 14.178 -40.350 1.00 56.34 369 VAL A C 1
ATOM 2800 O O . VAL A 1 369 ? 5.840 13.888 -40.533 1.00 56.34 369 VAL A O 1
ATOM 2803 N N . SER A 1 370 ? 7.684 13.759 -39.267 1.00 65.38 370 SER A N 1
ATOM 2804 C CA . SER A 1 370 ? 7.113 12.852 -38.265 1.00 65.38 370 SER A CA 1
ATOM 2805 C C . SER A 1 370 ? 7.368 13.337 -36.829 1.00 65.38 370 SER A C 1
ATOM 2807 O O . SER A 1 370 ? 8.524 13.447 -36.415 1.00 65.38 370 SER A O 1
ATOM 2809 N N . PRO A 1 371 ? 6.311 13.542 -36.016 1.00 62.12 371 PRO A N 1
ATOM 2810 C CA . PRO A 1 371 ? 6.418 13.793 -34.575 1.00 62.12 371 PRO A CA 1
ATOM 2811 C C . PRO A 1 371 ? 7.211 12.725 -33.809 1.00 62.12 371 PRO A C 1
ATOM 2813 O O . PRO A 1 371 ? 7.789 13.019 -32.763 1.00 62.12 371 PRO A O 1
ATOM 2816 N N . ARG A 1 372 ? 7.255 11.484 -34.319 1.00 65.56 372 ARG A N 1
ATOM 2817 C CA . ARG A 1 372 ? 8.003 10.384 -33.692 1.00 65.56 372 ARG A CA 1
ATOM 2818 C C . ARG A 1 372 ? 9.518 10.546 -33.813 1.00 65.56 372 ARG A C 1
ATOM 2820 O O . ARG A 1 372 ? 10.225 10.053 -32.946 1.00 65.56 372 ARG A O 1
ATOM 2827 N N . ASP A 1 373 ? 10.010 11.281 -34.807 1.00 68.38 373 ASP A N 1
ATOM 2828 C CA . ASP A 1 373 ? 11.453 11.489 -34.992 1.00 68.38 373 ASP A CA 1
ATOM 2829 C C . ASP A 1 373 ? 12.010 12.543 -34.017 1.00 68.38 373 ASP A C 1
ATOM 2831 O O . ASP A 1 373 ? 13.216 12.622 -33.791 1.00 68.38 373 ASP A O 1
ATOM 2835 N N . ALA A 1 374 ? 11.130 13.347 -33.405 1.00 76.88 374 ALA A N 1
ATOM 2836 C CA . ALA A 1 374 ? 11.501 14.407 -32.468 1.00 76.88 374 ALA A CA 1
ATOM 2837 C C . ALA A 1 374 ? 11.928 13.883 -31.087 1.00 76.88 374 ALA A C 1
ATOM 2839 O O . ALA A 1 374 ? 12.612 14.583 -30.336 1.00 76.88 374 ALA A O 1
ATOM 2840 N N . ILE A 1 375 ? 11.500 12.670 -30.727 1.00 82.44 375 ILE A N 1
ATOM 2841 C CA . ILE A 1 375 ? 11.752 12.064 -29.420 1.00 82.44 375 ILE A CA 1
ATOM 2842 C C . ILE A 1 375 ? 12.509 10.757 -29.618 1.00 82.44 375 ILE A C 1
ATOM 2844 O O . ILE A 1 375 ? 12.065 9.865 -30.331 1.00 82.44 375 ILE A O 1
ATOM 2848 N N . VAL A 1 376 ? 13.631 10.607 -28.921 1.00 82.56 376 VAL A N 1
ATOM 2849 C CA . VAL A 1 376 ? 14.360 9.338 -28.861 1.00 82.56 376 VAL A CA 1
ATOM 2850 C C . VAL A 1 376 ? 13.888 8.567 -27.634 1.00 82.56 376 VAL A C 1
ATOM 2852 O O . VAL A 1 376 ? 13.815 9.130 -26.541 1.00 82.56 376 VAL A O 1
ATOM 2855 N N . SER A 1 377 ? 13.582 7.276 -27.789 1.00 82.44 377 SER A N 1
ATOM 2856 C CA . SER A 1 377 ? 13.266 6.431 -26.634 1.00 82.44 377 SER A CA 1
ATOM 2857 C C . SER A 1 377 ? 14.496 6.294 -25.742 1.00 82.44 377 SER A C 1
ATOM 2859 O O . SER A 1 377 ? 15.534 5.802 -26.178 1.00 82.44 377 SER A O 1
ATOM 2861 N N . GLU A 1 378 ? 14.387 6.686 -24.480 1.00 84.38 378 GLU A N 1
ATOM 2862 C CA . GLU A 1 378 ? 15.509 6.703 -23.546 1.00 84.38 378 GLU A CA 1
ATOM 2863 C C . GLU A 1 378 ? 15.049 6.568 -22.093 1.00 84.38 378 GLU A C 1
ATOM 2865 O O . GLU A 1 378 ? 13.869 6.745 -21.784 1.00 84.38 378 GLU A O 1
ATOM 2870 N N . THR A 1 379 ? 16.010 6.269 -21.220 1.00 85.75 379 THR A N 1
ATOM 2871 C CA . THR A 1 379 ? 15.820 6.212 -19.769 1.00 85.75 379 THR A CA 1
ATOM 2872 C C . THR A 1 379 ? 16.362 7.497 -19.143 1.00 85.75 379 THR A C 1
ATOM 2874 O O . THR A 1 379 ? 17.520 7.887 -19.360 1.00 85.75 379 THR A O 1
ATOM 2877 N N . ARG A 1 380 ? 15.519 8.169 -18.364 1.00 90.25 380 ARG A N 1
ATOM 2878 C CA . ARG A 1 380 ? 15.791 9.454 -17.716 1.00 90.25 380 ARG A CA 1
ATOM 2879 C C . ARG A 1 380 ? 15.674 9.327 -16.199 1.00 90.25 380 ARG A C 1
ATOM 2881 O O . ARG A 1 380 ? 14.992 8.452 -15.680 1.00 90.25 380 ARG A O 1
ATOM 2888 N N . GLY A 1 381 ? 16.368 10.202 -15.487 1.00 88.75 381 GLY A N 1
ATOM 2889 C CA . GLY A 1 381 ? 16.302 10.344 -14.039 1.00 88.75 381 GLY A CA 1
ATOM 2890 C C . GLY A 1 381 ? 15.536 11.604 -13.672 1.00 88.75 381 GLY A C 1
ATOM 2891 O O . GLY A 1 381 ? 15.513 12.568 -14.442 1.00 88.75 381 GLY A O 1
ATOM 2892 N N . TRP A 1 382 ? 14.921 11.607 -12.496 1.00 89.88 382 TRP A N 1
ATOM 2893 C CA . TRP A 1 382 ? 14.236 12.774 -11.953 1.00 89.88 382 TRP A CA 1
ATOM 2894 C C . TRP A 1 382 ? 15.127 13.540 -10.973 1.00 89.88 382 TRP A C 1
ATOM 2896 O O . TRP A 1 382 ? 15.663 12.959 -10.030 1.00 89.88 382 TRP A O 1
ATOM 2906 N N . THR A 1 383 ? 15.252 14.854 -11.172 1.00 86.94 383 THR A N 1
ATOM 2907 C CA . THR A 1 383 ? 15.842 15.761 -10.182 1.00 86.94 383 THR A CA 1
ATOM 2908 C C . THR A 1 383 ? 14.748 16.689 -9.656 1.00 86.94 383 THR A C 1
ATOM 2910 O O . THR A 1 383 ? 14.232 17.503 -10.432 1.00 86.94 383 THR A O 1
ATOM 2913 N N . PRO A 1 384 ? 14.379 16.595 -8.363 1.00 83.94 384 PRO A N 1
ATOM 2914 C CA . PRO A 1 384 ? 13.388 17.488 -7.781 1.00 83.94 384 PRO A CA 1
ATOM 2915 C C . PRO A 1 384 ? 13.917 18.933 -7.731 1.00 83.94 384 PRO A C 1
ATOM 2917 O O . PRO A 1 384 ? 15.131 19.148 -7.728 1.00 83.94 384 PRO A O 1
ATOM 2920 N N . PRO A 1 385 ? 13.026 19.936 -7.670 1.00 83.00 385 PRO A N 1
ATOM 2921 C CA . PRO A 1 385 ? 13.432 21.336 -7.587 1.00 83.00 385 PRO A CA 1
ATOM 2922 C C . PRO A 1 385 ? 14.225 21.605 -6.301 1.00 83.00 385 PRO A C 1
ATOM 2924 O O . PRO A 1 385 ? 13.782 21.249 -5.207 1.00 83.00 385 PRO A O 1
ATOM 2927 N N . ALA A 1 386 ? 15.385 22.257 -6.424 1.00 74.81 386 ALA A N 1
ATOM 2928 C CA . ALA A 1 386 ? 16.284 22.496 -5.291 1.00 74.81 386 ALA A CA 1
ATOM 2929 C C . ALA A 1 386 ? 15.787 23.610 -4.350 1.00 74.81 386 ALA A C 1
ATOM 2931 O O . ALA A 1 386 ? 16.055 23.584 -3.150 1.00 74.81 386 ALA A O 1
ATOM 2932 N N . PHE A 1 387 ? 15.043 24.585 -4.883 1.00 72.38 387 PHE A N 1
ATOM 2933 C CA . PHE A 1 387 ? 14.523 25.727 -4.132 1.00 72.38 387 PHE A CA 1
ATOM 2934 C C . PHE A 1 387 ? 13.098 26.083 -4.560 1.00 72.38 387 PHE A C 1
ATOM 2936 O O . PHE A 1 387 ? 12.643 25.752 -5.655 1.00 72.38 387 PHE A O 1
ATOM 2943 N N . ALA A 1 388 ? 12.386 26.807 -3.695 1.00 54.69 388 ALA A N 1
ATOM 2944 C CA . ALA A 1 388 ? 11.063 27.329 -4.012 1.00 54.69 388 ALA A CA 1
ATOM 2945 C C . ALA A 1 388 ? 11.141 28.308 -5.199 1.00 54.69 388 ALA A C 1
ATOM 2947 O O . ALA A 1 388 ? 11.626 29.427 -5.048 1.00 54.69 388 ALA A O 1
ATOM 2948 N N . GLY A 1 389 ? 10.643 27.878 -6.361 1.00 59.25 389 GLY A N 1
ATOM 2949 C CA . GLY A 1 389 ? 10.669 28.642 -7.614 1.00 59.25 389 GLY A CA 1
ATOM 2950 C C . GLY A 1 389 ? 11.494 27.994 -8.728 1.00 59.25 389 GLY A C 1
ATOM 2951 O O . GLY A 1 389 ? 11.377 28.433 -9.865 1.00 59.25 389 GLY A O 1
ATOM 2952 N N . ASP A 1 390 ? 12.274 26.954 -8.423 1.00 70.69 390 ASP A N 1
ATOM 2953 C CA . ASP A 1 390 ? 12.925 26.131 -9.441 1.00 70.69 390 ASP A CA 1
ATOM 2954 C C . ASP A 1 390 ? 11.940 25.099 -10.015 1.00 70.69 390 ASP A C 1
ATOM 2956 O O . ASP A 1 390 ? 10.979 24.687 -9.351 1.00 70.69 390 ASP A O 1
ATOM 2960 N N . GLU A 1 391 ? 12.181 24.680 -11.252 1.00 69.94 391 GLU A N 1
ATOM 2961 C CA . GLU A 1 391 ? 11.423 23.618 -11.908 1.00 69.94 391 GLU A CA 1
ATOM 2962 C C . GLU A 1 391 ? 12.224 22.322 -11.825 1.00 69.94 391 GLU A C 1
ATOM 2964 O O . GLU A 1 391 ? 13.387 22.275 -12.228 1.00 69.94 391 GLU A O 1
ATOM 2969 N N . GLY A 1 392 ? 11.605 21.260 -11.299 1.00 80.81 392 GLY A N 1
ATOM 2970 C CA . GLY A 1 392 ? 12.194 19.925 -11.358 1.00 80.81 392 GLY A CA 1
ATOM 2971 C C . GLY A 1 392 ? 12.337 19.478 -12.813 1.00 80.81 392 GLY A C 1
ATOM 2972 O O . GLY A 1 392 ? 11.509 19.822 -13.660 1.00 80.81 392 GLY A O 1
ATOM 2973 N N . LYS A 1 393 ? 13.406 18.743 -13.123 1.00 86.94 393 LYS A N 1
ATOM 2974 C CA . LYS A 1 393 ? 13.748 18.376 -14.504 1.00 86.94 393 LYS A CA 1
ATOM 2975 C C . LYS A 1 393 ? 14.088 16.903 -14.604 1.00 86.94 393 LYS A C 1
ATOM 2977 O O . LYS A 1 393 ? 14.782 16.347 -13.751 1.00 86.94 393 LYS A O 1
ATOM 2982 N N . THR A 1 394 ? 13.659 16.295 -15.705 1.00 86.75 394 THR A N 1
ATOM 2983 C CA . THR A 1 394 ? 14.185 14.998 -16.115 1.00 86.75 394 THR A CA 1
ATOM 2984 C C . THR A 1 394 ? 15.528 15.202 -16.805 1.00 86.75 394 THR A C 1
ATOM 2986 O O . THR A 1 394 ? 15.688 16.108 -17.628 1.00 86.75 394 THR A O 1
ATOM 2989 N N . HIS A 1 395 ? 16.508 14.360 -16.504 1.00 86.56 395 HIS A N 1
ATOM 2990 C CA . HIS A 1 395 ? 17.819 14.366 -17.149 1.00 86.56 395 HIS A CA 1
ATOM 2991 C C . HIS A 1 395 ? 18.116 12.993 -17.743 1.00 86.56 395 HIS A C 1
ATOM 2993 O O . HIS A 1 395 ? 17.664 11.969 -17.241 1.00 86.56 395 HIS A O 1
ATOM 2999 N N . ARG A 1 396 ? 18.870 12.959 -18.838 1.00 85.31 396 ARG A N 1
ATOM 3000 C CA . ARG A 1 396 ? 19.244 11.706 -19.496 1.00 85.31 396 ARG A CA 1
ATOM 3001 C C . ARG A 1 396 ? 20.222 10.938 -18.604 1.00 85.31 396 ARG A C 1
ATOM 3003 O O . ARG A 1 396 ? 21.258 11.494 -18.253 1.00 85.31 396 ARG A O 1
ATOM 3010 N N . LEU A 1 397 ? 19.911 9.686 -18.259 1.00 74.94 397 LEU A N 1
ATOM 3011 C CA . LEU A 1 397 ? 20.824 8.827 -17.488 1.00 74.94 397 LEU A CA 1
ATOM 3012 C C . LEU A 1 397 ? 21.764 8.040 -18.401 1.00 74.94 397 LEU A C 1
ATOM 3014 O O . LEU A 1 397 ? 22.935 7.858 -18.084 1.00 74.94 397 LEU A O 1
ATOM 3018 N N . ARG A 1 398 ? 21.255 7.585 -19.551 1.00 67.81 398 ARG A N 1
ATOM 3019 C CA . ARG A 1 398 ? 22.008 6.769 -20.505 1.00 67.81 398 ARG A CA 1
ATOM 3020 C C . ARG A 1 398 ? 21.746 7.225 -21.935 1.00 67.81 398 ARG A C 1
ATOM 3022 O O . ARG A 1 398 ? 20.600 7.438 -22.323 1.00 67.81 398 ARG A O 1
ATOM 3029 N N . GLY A 1 399 ? 22.807 7.335 -22.735 1.00 55.34 399 GLY A N 1
ATOM 3030 C CA . GLY A 1 399 ? 22.677 7.410 -24.186 1.00 55.34 399 GLY A CA 1
ATOM 3031 C C . GLY A 1 399 ? 22.410 6.022 -24.756 1.00 55.34 399 GLY A C 1
ATOM 3032 O O . GLY A 1 399 ? 23.231 5.132 -24.564 1.00 55.34 399 GLY A O 1
ATOM 3033 N N . LYS A 1 400 ? 21.260 5.805 -25.405 1.00 49.72 400 LYS A N 1
ATOM 3034 C CA . LYS A 1 400 ? 21.024 4.562 -26.154 1.00 49.72 400 LYS A CA 1
ATOM 3035 C C . LYS A 1 400 ? 21.853 4.584 -27.440 1.00 49.72 400 LYS A C 1
ATOM 3037 O O . LYS A 1 400 ? 21.593 5.408 -28.312 1.00 49.72 400 LYS A O 1
ATOM 3042 N N . GLU A 1 401 ? 22.789 3.654 -27.573 1.00 43.75 401 GLU A N 1
ATOM 3043 C CA . GLU A 1 401 ? 23.195 3.103 -28.869 1.00 43.75 401 GLU A CA 1
ATOM 3044 C C . GLU A 1 401 ? 22.318 1.856 -29.107 1.00 43.75 401 GLU A C 1
ATOM 3046 O O . GLU A 1 401 ? 22.717 0.741 -28.793 1.00 43.75 401 GLU A O 1
ATOM 3051 N N . GLY A 1 402 ? 21.066 2.046 -29.548 1.00 52.44 402 GLY A N 1
ATOM 3052 C CA . GLY A 1 402 ? 20.102 0.955 -29.796 1.00 52.44 402 GLY A CA 1
ATOM 3053 C C . GLY A 1 402 ? 19.296 0.461 -28.579 1.00 52.44 402 GLY A C 1
ATOM 3054 O O . GLY A 1 402 ? 19.501 0.898 -27.443 1.00 52.44 402 GLY A O 1
ATOM 3055 N N . GLU A 1 403 ? 18.324 -0.429 -28.824 1.00 56.59 403 GLU A N 1
ATOM 3056 C CA . GLU A 1 403 ? 17.688 -1.219 -27.760 1.00 56.59 403 GLU A CA 1
ATOM 3057 C C . GLU A 1 403 ? 18.697 -2.236 -27.224 1.00 56.59 403 GLU A C 1
ATOM 3059 O O . GLU A 1 403 ? 19.321 -2.971 -27.987 1.00 56.59 403 GLU A O 1
ATOM 3064 N N . VAL A 1 404 ? 18.888 -2.259 -25.903 1.00 67.12 404 VAL A N 1
ATOM 3065 C CA . VAL A 1 404 ? 19.763 -3.246 -25.268 1.00 67.12 404 VAL A CA 1
ATOM 3066 C C . VAL A 1 404 ? 19.045 -4.588 -25.319 1.00 67.12 404 VAL A C 1
ATOM 3068 O O . VAL A 1 404 ? 18.057 -4.785 -24.616 1.00 67.12 404 VAL A O 1
ATOM 3071 N N . ASP A 1 405 ? 19.537 -5.498 -26.154 1.00 82.31 405 ASP A N 1
ATOM 3072 C CA . ASP A 1 405 ? 19.053 -6.874 -26.186 1.00 82.31 405 ASP A CA 1
ATOM 3073 C C . ASP A 1 405 ? 19.486 -7.599 -24.902 1.00 82.31 405 ASP A C 1
ATOM 3075 O O . ASP A 1 405 ? 20.645 -7.993 -24.733 1.00 82.31 405 ASP A O 1
ATOM 3079 N N . TYR A 1 406 ? 18.535 -7.754 -23.979 1.00 85.62 406 TYR A N 1
ATOM 3080 C CA . TYR A 1 406 ? 18.723 -8.467 -22.716 1.00 85.62 406 TYR A CA 1
ATOM 3081 C C . TYR A 1 406 ? 18.827 -9.989 -22.887 1.00 85.62 406 TYR A C 1
ATOM 3083 O O . TYR A 1 406 ? 19.089 -10.679 -21.902 1.00 85.62 406 TYR A O 1
ATOM 3091 N N . ARG A 1 407 ? 18.640 -10.529 -24.103 1.00 91.44 407 ARG A N 1
ATOM 3092 C CA . ARG A 1 407 ? 18.781 -11.956 -24.432 1.00 91.44 407 ARG A CA 1
ATOM 3093 C C . ARG A 1 407 ? 18.104 -12.856 -23.399 1.00 91.44 407 ARG A C 1
ATOM 3095 O O . ARG A 1 407 ? 18.767 -13.668 -22.750 1.00 91.44 407 ARG A O 1
ATOM 3102 N N . TYR A 1 408 ? 16.800 -12.658 -23.206 1.00 93.12 408 TYR A N 1
ATOM 3103 C CA . TYR A 1 408 ? 16.015 -13.486 -22.294 1.00 93.12 408 TYR A CA 1
ATOM 3104 C C . TYR A 1 408 ? 16.145 -14.961 -22.673 1.00 93.12 408 TYR A C 1
ATOM 3106 O O . TYR A 1 408 ? 16.050 -15.329 -23.843 1.00 93.12 408 TYR A O 1
ATOM 3114 N N . MET A 1 409 ? 16.391 -15.799 -21.673 1.00 95.19 409 MET A N 1
ATOM 3115 C CA . MET A 1 409 ? 16.534 -17.239 -21.848 1.00 95.19 409 MET A CA 1
ATOM 3116 C C . MET A 1 409 ? 15.976 -17.949 -20.615 1.00 95.19 409 MET A C 1
ATOM 3118 O O . MET A 1 409 ? 16.332 -17.533 -19.511 1.00 95.19 409 MET A O 1
ATOM 3122 N N . PRO A 1 410 ? 15.190 -19.027 -20.771 1.00 96.56 410 PRO A N 1
ATOM 3123 C CA . PRO A 1 410 ? 14.794 -19.866 -19.647 1.00 96.56 410 PRO A CA 1
ATOM 3124 C C . PRO A 1 410 ? 16.002 -20.314 -18.832 1.00 96.56 410 PRO A C 1
ATOM 3126 O O . PRO A 1 410 ? 17.008 -20.756 -19.395 1.00 96.56 410 PRO A O 1
ATOM 3129 N N . ASP A 1 411 ? 15.919 -20.175 -17.512 1.00 96.19 411 ASP A N 1
ATOM 3130 C CA . ASP A 1 411 ? 17.004 -20.583 -16.635 1.00 96.19 411 ASP A CA 1
ATOM 3131 C C . ASP A 1 411 ? 17.116 -22.123 -16.615 1.00 96.19 411 ASP A C 1
ATOM 3133 O O . ASP A 1 411 ? 16.132 -22.805 -16.326 1.00 96.19 411 ASP A O 1
ATOM 3137 N N . PRO A 1 412 ? 18.285 -22.703 -16.944 1.00 95.19 412 PRO A N 1
ATOM 3138 C CA . PRO A 1 412 ? 18.463 -24.154 -16.974 1.00 95.19 412 PRO A CA 1
ATOM 3139 C C . PRO A 1 412 ? 18.703 -24.774 -15.590 1.00 95.19 412 PRO A C 1
ATOM 3141 O O . PRO A 1 412 ? 18.585 -25.992 -15.452 1.00 95.19 412 PRO A O 1
ATOM 3144 N N . ASP A 1 413 ? 19.072 -23.970 -14.589 1.00 95.56 413 ASP A N 1
ATOM 3145 C CA . ASP A 1 413 ? 19.400 -24.433 -13.238 1.00 95.56 413 ASP A CA 1
ATOM 3146 C C . ASP A 1 413 ? 18.141 -24.525 -12.352 1.00 95.56 413 ASP A C 1
ATOM 3148 O O . ASP A 1 413 ? 18.116 -25.272 -11.371 1.00 95.56 413 ASP A O 1
ATOM 3152 N N . LEU A 1 414 ? 17.071 -23.810 -12.713 1.00 95.44 414 LEU A N 1
ATOM 3153 C CA . LEU A 1 414 ? 15.793 -23.784 -12.008 1.00 95.44 414 LEU A CA 1
ATOM 3154 C C . LEU A 1 414 ? 14.698 -24.547 -12.759 1.00 95.44 414 LEU A C 1
ATOM 3156 O O . LEU A 1 414 ? 14.321 -24.233 -13.885 1.00 95.44 414 LEU A O 1
ATOM 3160 N N . GLY A 1 415 ? 14.113 -25.536 -12.083 1.00 94.38 415 GLY A N 1
ATOM 3161 C CA . GLY A 1 415 ? 12.902 -26.197 -12.564 1.00 94.38 415 GLY A CA 1
ATOM 3162 C C . GLY A 1 415 ? 11.665 -25.284 -12.514 1.00 94.38 415 GLY A C 1
ATOM 3163 O O . GLY A 1 415 ? 11.660 -24.281 -11.797 1.00 94.38 415 GLY A O 1
ATOM 3164 N N . PRO A 1 416 ? 10.579 -25.646 -13.224 1.00 95.50 416 PRO A N 1
ATOM 3165 C CA . PRO A 1 416 ? 9.319 -24.916 -13.145 1.00 95.50 416 PRO A CA 1
ATOM 3166 C C . PRO A 1 416 ? 8.739 -24.952 -11.729 1.00 95.50 416 PRO A C 1
ATOM 3168 O O . PRO A 1 416 ? 8.706 -25.999 -11.075 1.00 95.50 416 PRO A O 1
ATOM 3171 N N . VAL A 1 417 ? 8.206 -23.817 -11.290 1.00 96.38 417 VAL A N 1
ATOM 3172 C CA . VAL A 1 417 ? 7.424 -23.703 -10.063 1.00 96.38 417 VAL A CA 1
ATOM 3173 C C . VAL A 1 417 ? 5.988 -24.107 -10.377 1.00 96.38 417 VAL A C 1
ATOM 3175 O O . VAL A 1 417 ? 5.281 -23.410 -11.100 1.00 96.38 417 VAL A O 1
ATOM 3178 N N . VAL A 1 418 ? 5.559 -25.252 -9.843 1.00 96.94 418 VAL A N 1
ATOM 3179 C CA . VAL A 1 418 ? 4.182 -25.750 -9.982 1.00 96.94 418 VAL A CA 1
ATOM 3180 C C . VAL A 1 418 ? 3.384 -25.360 -8.742 1.00 96.94 418 VAL A C 1
ATOM 3182 O O . VAL A 1 418 ? 3.664 -25.841 -7.636 1.00 96.94 418 VAL A O 1
ATOM 3185 N N . ILE A 1 419 ? 2.397 -24.489 -8.938 1.00 95.44 419 ILE A N 1
ATOM 3186 C CA . ILE A 1 419 ? 1.584 -23.899 -7.876 1.00 95.44 419 ILE A CA 1
ATOM 3187 C C . ILE A 1 419 ? 0.292 -24.702 -7.746 1.00 95.44 419 ILE A C 1
ATOM 3189 O O . ILE A 1 419 ? -0.488 -24.816 -8.687 1.00 95.44 419 ILE A O 1
ATOM 3193 N N . ASP A 1 420 ? 0.082 -25.285 -6.568 1.00 94.81 420 ASP A N 1
ATOM 3194 C CA . ASP A 1 420 ? -1.109 -26.080 -6.281 1.00 94.81 420 ASP A CA 1
ATOM 3195 C C . ASP A 1 420 ? -2.337 -25.178 -6.072 1.00 94.81 420 ASP A C 1
ATOM 3197 O O . ASP A 1 420 ? -2.293 -24.209 -5.309 1.00 94.81 420 ASP A O 1
ATOM 3201 N N . GLU A 1 421 ? -3.455 -25.510 -6.714 1.00 94.38 421 GLU A N 1
ATOM 3202 C CA . GLU A 1 421 ? -4.696 -24.732 -6.621 1.00 94.38 421 GLU A CA 1
ATOM 3203 C C . GLU A 1 421 ? -5.231 -24.657 -5.181 1.00 94.38 421 GLU A C 1
ATOM 3205 O O . GLU A 1 421 ? -5.785 -23.633 -4.773 1.00 94.38 421 GLU A O 1
ATOM 3210 N N . ALA A 1 422 ? -5.013 -25.689 -4.355 1.00 94.88 422 ALA A N 1
ATOM 3211 C CA . ALA A 1 422 ? -5.441 -25.662 -2.961 1.00 94.88 422 ALA A CA 1
ATOM 3212 C C . ALA A 1 422 ? -4.656 -24.632 -2.138 1.00 94.88 422 ALA A C 1
ATOM 3214 O O . ALA A 1 422 ? -5.216 -24.070 -1.195 1.00 94.88 422 ALA A O 1
ATOM 3215 N N . LEU A 1 423 ? -3.392 -24.351 -2.490 1.00 93.69 423 LEU A N 1
ATOM 3216 C CA . LEU A 1 423 ? -2.625 -23.263 -1.879 1.00 93.69 423 LEU A CA 1
ATOM 3217 C C . LEU A 1 423 ? -3.220 -21.906 -2.263 1.00 93.69 423 LEU A C 1
ATOM 3219 O O . LEU A 1 423 ? -3.433 -21.079 -1.379 1.00 93.69 423 LEU A O 1
ATOM 3223 N N . VAL A 1 424 ? -3.528 -21.694 -3.546 1.00 95.44 424 VAL A N 1
ATOM 3224 C CA . VAL A 1 424 ? -4.142 -20.444 -4.025 1.00 95.44 424 VAL A CA 1
ATOM 3225 C C . VAL A 1 424 ? -5.483 -20.213 -3.333 1.00 95.44 424 VAL A C 1
ATOM 3227 O O . VAL A 1 424 ? -5.691 -19.157 -2.742 1.00 95.44 424 VAL A O 1
ATOM 3230 N N . ARG A 1 425 ? -6.352 -21.229 -3.301 1.00 95.25 425 ARG A N 1
ATOM 3231 C CA . ARG A 1 425 ? -7.653 -21.160 -2.624 1.00 95.25 425 ARG A CA 1
ATOM 3232 C C . ARG A 1 425 ? -7.517 -20.913 -1.123 1.00 95.25 425 ARG A C 1
ATOM 3234 O O . ARG A 1 425 ? -8.288 -20.144 -0.558 1.00 95.25 425 ARG A O 1
ATOM 3241 N N . PHE A 1 426 ? -6.559 -21.562 -0.462 1.00 94.44 426 PHE A N 1
ATOM 3242 C CA . PHE A 1 426 ? -6.287 -21.311 0.952 1.00 94.44 426 PHE A CA 1
ATOM 3243 C C . PHE A 1 426 ? -5.879 -19.853 1.177 1.00 94.44 426 PHE A C 1
ATOM 3245 O O . PHE A 1 426 ? -6.446 -19.189 2.040 1.00 94.44 426 PHE A O 1
ATOM 3252 N N . LEU A 1 427 ? -4.952 -19.333 0.367 1.00 93.75 427 LEU A N 1
ATOM 3253 C CA . LEU A 1 427 ? -4.507 -17.948 0.474 1.00 93.75 427 LEU A CA 1
ATOM 3254 C C . LEU A 1 427 ? -5.637 -16.960 0.189 1.00 93.75 427 LEU A C 1
ATOM 3256 O O . LEU A 1 427 ? -5.773 -16.023 0.959 1.00 93.75 427 LEU A O 1
ATOM 3260 N N . GLN A 1 428 ? -6.490 -17.211 -0.806 1.00 91.62 428 GLN A N 1
ATOM 3261 C CA . GLN A 1 428 ? -7.689 -16.409 -1.077 1.00 91.62 428 GLN A CA 1
ATOM 3262 C C . GLN A 1 428 ? -8.658 -16.378 0.114 1.00 91.62 428 GLN A C 1
ATOM 3264 O O . GLN A 1 428 ? -9.138 -15.312 0.475 1.00 91.62 428 GLN A O 1
ATOM 3269 N N . LEU A 1 429 ? -8.928 -17.526 0.749 1.00 90.75 429 LEU A N 1
ATOM 3270 C CA . LEU A 1 429 ? -9.835 -17.612 1.905 1.00 90.75 429 LEU A CA 1
ATOM 3271 C C . LEU A 1 429 ? -9.262 -16.987 3.182 1.00 90.75 429 LEU A C 1
ATOM 3273 O O . LEU A 1 429 ? -10.022 -16.610 4.068 1.00 90.75 429 LEU A O 1
ATOM 3277 N N . THR A 1 430 ? -7.935 -16.938 3.302 1.00 87.75 430 THR A N 1
ATOM 3278 C CA . THR A 1 430 ? -7.236 -16.331 4.450 1.00 87.75 430 THR A CA 1
ATOM 3279 C C . THR A 1 430 ? -6.760 -14.907 4.183 1.00 87.75 430 THR A C 1
ATOM 3281 O O . THR A 1 430 ? -6.135 -14.307 5.056 1.00 87.75 430 THR A O 1
ATOM 3284 N N . LEU A 1 431 ? -7.007 -14.375 2.984 1.00 85.56 431 LEU A N 1
ATOM 3285 C CA . LEU A 1 431 ? -6.704 -12.992 2.660 1.00 85.56 431 LEU A CA 1
ATOM 3286 C C . LEU A 1 431 ? -7.685 -12.113 3.438 1.00 85.56 431 LEU A C 1
ATOM 3288 O O . LEU A 1 431 ? -8.893 -12.348 3.395 1.00 85.56 431 LEU A O 1
ATOM 3292 N N . GLY A 1 432 ? -7.165 -11.135 4.178 1.00 79.06 432 GLY A N 1
ATOM 3293 C CA . GLY A 1 432 ? -8.002 -10.162 4.874 1.00 79.06 432 GLY A CA 1
ATOM 3294 C C . GLY A 1 432 ? -8.857 -9.347 3.900 1.00 79.06 432 GLY A C 1
ATOM 3295 O O . GLY A 1 432 ? -8.617 -9.342 2.689 1.00 79.06 432 GLY A O 1
ATOM 3296 N N . ALA A 1 433 ? -9.850 -8.637 4.437 1.00 83.94 433 ALA A N 1
ATOM 3297 C CA . ALA A 1 433 ? -10.607 -7.663 3.655 1.00 83.94 433 ALA A CA 1
ATOM 3298 C C . ALA A 1 433 ? -9.659 -6.611 3.050 1.00 83.94 433 ALA A C 1
ATOM 3300 O O . ALA A 1 433 ? -8.681 -6.208 3.685 1.00 83.94 433 ALA A O 1
ATOM 3301 N N . SER A 1 434 ? -9.944 -6.168 1.823 1.00 87.69 434 SER A N 1
ATOM 3302 C CA . SER A 1 434 ? -9.211 -5.047 1.236 1.00 87.69 434 SER A CA 1
ATOM 3303 C C . SER A 1 434 ? -9.511 -3.758 2.015 1.00 87.69 434 SER A C 1
ATOM 3305 O O . SER A 1 434 ? -10.585 -3.650 2.613 1.00 87.69 434 SER A O 1
ATOM 3307 N N . PRO A 1 435 ? -8.617 -2.751 1.986 1.00 87.25 435 PRO A N 1
ATOM 3308 C CA . PRO A 1 435 ? -8.887 -1.453 2.604 1.00 87.25 435 PRO A CA 1
ATOM 3309 C C . PRO A 1 435 ? -10.202 -0.821 2.130 1.00 87.25 435 PRO A C 1
ATOM 3311 O O . PRO A 1 435 ? -10.902 -0.203 2.922 1.00 87.25 435 PRO A O 1
ATOM 3314 N N . ASP A 1 436 ? -10.570 -1.014 0.862 1.00 89.69 436 ASP A N 1
ATOM 3315 C CA . ASP A 1 436 ? -11.832 -0.489 0.332 1.00 89.69 436 ASP A CA 1
ATOM 3316 C C . ASP A 1 436 ? -13.038 -1.221 0.909 1.00 89.69 436 ASP A C 1
ATOM 3318 O O . ASP A 1 436 ? -13.965 -0.579 1.388 1.00 89.69 436 ASP A O 1
ATOM 3322 N N . ALA A 1 437 ? -12.991 -2.557 0.944 1.00 89.81 437 ALA A N 1
ATOM 3323 C CA . ALA A 1 437 ? -14.062 -3.357 1.526 1.00 89.81 437 ALA A CA 1
ATOM 3324 C C . ALA A 1 437 ? -14.231 -3.075 3.026 1.00 89.81 437 ALA A C 1
ATOM 3326 O O . ALA A 1 437 ? -15.349 -3.054 3.527 1.00 89.81 437 ALA A O 1
ATOM 3327 N N . GLU A 1 438 ? -13.131 -2.838 3.743 1.00 88.06 438 GLU A N 1
ATOM 3328 C CA . GLU A 1 438 ? -13.173 -2.428 5.145 1.00 88.06 438 GLU A CA 1
ATOM 3329 C C . GLU A 1 438 ? -13.766 -1.022 5.318 1.00 88.06 438 GLU A C 1
ATOM 3331 O O . GLU A 1 438 ? -14.561 -0.792 6.229 1.00 88.06 438 GLU A O 1
ATOM 3336 N N . MET A 1 439 ? -13.409 -0.081 4.442 1.00 90.50 439 MET A N 1
ATOM 3337 C CA . MET A 1 439 ? -13.984 1.261 4.461 1.00 90.50 439 MET A CA 1
ATOM 3338 C C . MET A 1 439 ? -15.494 1.225 4.213 1.00 90.50 439 MET A C 1
ATOM 3340 O O . MET A 1 439 ? -16.240 1.880 4.940 1.00 90.50 439 MET A O 1
ATOM 3344 N N . ASP A 1 440 ? -15.938 0.447 3.227 1.00 91.94 440 ASP A N 1
ATOM 3345 C CA . ASP A 1 440 ? -17.356 0.280 2.906 1.00 91.94 440 ASP A CA 1
ATOM 3346 C C . ASP A 1 440 ? -18.113 -0.386 4.060 1.00 91.94 440 ASP A C 1
ATOM 3348 O O . ASP A 1 440 ? -19.171 0.097 4.453 1.00 91.94 440 ASP A O 1
ATOM 3352 N N . ASP A 1 441 ? -17.540 -1.414 4.695 1.00 91.25 441 ASP A N 1
ATOM 3353 C CA . ASP A 1 441 ? -18.137 -2.057 5.872 1.00 91.25 441 ASP A CA 1
ATOM 3354 C C . ASP A 1 441 ? -18.305 -1.077 7.048 1.00 91.25 441 ASP A C 1
ATOM 3356 O O . ASP A 1 441 ? -19.373 -0.999 7.665 1.00 91.25 441 ASP A O 1
ATOM 3360 N N . LEU A 1 442 ? -17.288 -0.256 7.325 1.00 91.19 442 LEU A N 1
ATOM 3361 C CA . LEU A 1 442 ? -17.352 0.762 8.377 1.00 91.19 442 LEU A CA 1
ATOM 3362 C C . LEU A 1 442 ? -18.389 1.864 8.086 1.00 91.19 442 LEU A C 1
ATOM 3364 O O . LEU A 1 442 ? -18.988 2.418 9.014 1.00 91.19 442 LEU A O 1
ATOM 3368 N N . ILE A 1 443 ? -18.629 2.190 6.819 1.00 92.19 443 ILE A N 1
ATOM 3369 C CA . ILE A 1 443 ? -19.654 3.166 6.430 1.00 92.19 443 ILE A CA 1
ATOM 3370 C C . ILE A 1 443 ? -21.045 2.527 6.514 1.00 92.19 443 ILE A C 1
ATOM 3372 O O . ILE A 1 443 ? -21.914 3.035 7.227 1.00 92.19 443 ILE A O 1
ATOM 3376 N N . ASP A 1 444 ? -21.243 1.392 5.850 1.00 91.75 444 ASP A N 1
ATOM 3377 C CA . ASP A 1 444 ? -22.560 0.792 5.640 1.00 91.75 444 ASP A CA 1
ATOM 3378 C C . ASP A 1 444 ? -23.079 0.062 6.888 1.00 91.75 444 ASP A C 1
ATOM 3380 O O . ASP A 1 444 ? -24.250 0.200 7.251 1.00 91.75 444 ASP A O 1
ATOM 3384 N N . ASN A 1 445 ? -22.211 -0.680 7.587 1.00 89.69 445 ASN A N 1
ATOM 3385 C CA . ASN A 1 445 ? -22.595 -1.537 8.716 1.00 89.69 445 ASN A CA 1
ATOM 3386 C C . ASN A 1 445 ? -22.268 -0.929 10.090 1.00 89.69 445 ASN A C 1
ATOM 3388 O O . ASN A 1 445 ? -22.897 -1.296 11.093 1.00 89.69 445 ASN A O 1
ATOM 3392 N N . PHE A 1 446 ? -21.312 0.003 10.171 1.00 91.06 446 PHE A N 1
ATOM 3393 C CA . PHE A 1 446 ? -20.988 0.724 11.413 1.00 91.06 446 PHE A CA 1
ATOM 3394 C C . PHE A 1 446 ? -21.531 2.161 11.445 1.00 91.06 446 PHE A C 1
ATOM 3396 O O . PHE A 1 446 ? -21.518 2.781 12.511 1.00 91.06 446 PHE A O 1
ATOM 3403 N N . GLY A 1 447 ? -22.078 2.667 10.331 1.00 90.94 447 GLY A N 1
ATOM 3404 C CA . GLY A 1 447 ? -22.719 3.983 10.253 1.00 90.94 447 GLY A CA 1
ATOM 3405 C C . GLY A 1 447 ? -21.760 5.145 10.494 1.00 90.94 447 GLY A C 1
ATOM 3406 O O . GLY A 1 447 ? -22.174 6.195 10.994 1.00 90.94 447 GLY A O 1
ATOM 3407 N N . LEU A 1 448 ? -20.472 4.946 10.205 1.00 93.81 448 LEU A N 1
ATOM 3408 C CA . LEU A 1 448 ? -19.451 5.973 10.364 1.00 93.81 448 LEU A CA 1
ATOM 3409 C C . LEU A 1 448 ? -19.430 6.909 9.157 1.00 93.81 448 LEU A C 1
ATOM 3411 O O . LEU A 1 448 ? -19.710 6.517 8.025 1.00 93.81 448 LEU A O 1
ATOM 3415 N N . SER A 1 449 ? -19.065 8.171 9.390 1.00 92.50 449 SER A N 1
ATOM 3416 C CA . SER A 1 449 ? -18.867 9.103 8.282 1.00 92.50 449 SER A CA 1
ATOM 3417 C C . SER A 1 449 ? -17.598 8.734 7.496 1.00 92.50 449 SER A C 1
ATOM 3419 O O . SER A 1 449 ? -16.614 8.314 8.111 1.00 92.50 449 SER A O 1
ATOM 3421 N N . PRO A 1 450 ? -17.537 8.959 6.168 1.00 90.19 450 PRO A N 1
ATOM 3422 C CA . PRO A 1 450 ? -16.332 8.668 5.382 1.00 90.19 450 PRO A CA 1
ATOM 3423 C C . PRO A 1 450 ? -15.071 9.362 5.922 1.00 90.19 450 PRO A C 1
ATOM 3425 O O . PRO A 1 450 ? -13.972 8.816 5.873 1.00 90.19 450 PRO A O 1
ATOM 3428 N N . THR A 1 451 ? -15.229 10.561 6.495 1.00 90.25 451 THR A N 1
ATOM 3429 C CA . THR A 1 451 ? -14.130 11.302 7.132 1.00 90.25 451 THR A CA 1
ATOM 3430 C C . THR A 1 451 ? -13.615 10.601 8.389 1.00 90.25 451 THR A C 1
ATOM 3432 O O . THR A 1 451 ? -12.401 10.517 8.581 1.00 90.25 451 THR A O 1
ATOM 3435 N N . ASP A 1 452 ? -14.514 10.081 9.228 1.00 91.94 452 ASP A N 1
ATOM 3436 C CA . ASP A 1 452 ? -14.136 9.349 10.439 1.00 91.94 452 ASP A CA 1
ATOM 3437 C C . ASP A 1 452 ? -13.465 8.021 10.093 1.00 91.94 452 ASP A C 1
ATOM 3439 O O . ASP A 1 452 ? -12.453 7.680 10.701 1.00 91.94 452 ASP A O 1
ATOM 3443 N N . VAL A 1 453 ? -13.969 7.307 9.082 1.00 91.06 453 VAL A N 1
ATOM 3444 C CA . VAL A 1 453 ? -13.375 6.048 8.611 1.00 91.06 453 VAL A CA 1
ATOM 3445 C C . VAL A 1 453 ? -11.970 6.269 8.064 1.00 91.06 453 VAL A C 1
ATOM 3447 O O . VAL A 1 453 ? -11.031 5.601 8.497 1.00 91.06 453 VAL A O 1
ATOM 3450 N N . ALA A 1 454 ? -11.789 7.264 7.191 1.00 87.62 454 ALA A N 1
ATOM 3451 C CA . ALA A 1 454 ? -10.471 7.610 6.666 1.00 87.62 454 ALA A CA 1
ATOM 3452 C C . ALA A 1 454 ? -9.483 7.970 7.791 1.00 87.62 454 ALA A C 1
ATOM 3454 O O . ALA A 1 454 ? -8.334 7.527 7.774 1.00 87.62 454 ALA A O 1
ATOM 3455 N N . ALA A 1 455 ? -9.927 8.726 8.803 1.00 88.94 455 ALA A N 1
ATOM 3456 C CA . ALA A 1 455 ? -9.104 9.041 9.967 1.00 88.94 455 ALA A CA 1
ATOM 3457 C C . ALA A 1 455 ? -8.771 7.788 10.795 1.00 88.94 455 ALA A C 1
ATOM 3459 O O . ALA A 1 455 ? -7.621 7.598 11.187 1.00 88.94 455 ALA A O 1
ATOM 3460 N N . LEU A 1 456 ? -9.752 6.916 11.037 1.00 89.25 456 LEU A N 1
ATOM 3461 C CA . LEU A 1 456 ? -9.588 5.701 11.830 1.00 89.25 456 LEU A CA 1
ATOM 3462 C C . LEU A 1 456 ? -8.588 4.732 11.191 1.00 89.25 456 LEU A C 1
ATOM 3464 O O . LEU A 1 456 ? -7.734 4.183 11.884 1.00 89.25 456 LEU A O 1
ATOM 3468 N N . MET A 1 457 ? -8.671 4.560 9.872 1.00 85.75 457 MET A N 1
ATOM 3469 C CA . MET A 1 457 ? -7.786 3.678 9.114 1.00 85.75 457 MET A CA 1
ATOM 3470 C C . MET A 1 457 ? -6.369 4.245 8.958 1.00 85.75 457 MET A C 1
ATOM 3472 O O . MET A 1 457 ? -5.412 3.473 8.913 1.00 85.75 457 MET A O 1
ATOM 3476 N N . ALA A 1 458 ? -6.213 5.573 8.885 1.00 82.56 458 ALA A N 1
ATOM 3477 C CA . ALA A 1 458 ? -4.913 6.219 8.690 1.00 82.56 458 ALA A CA 1
ATOM 3478 C C . ALA A 1 458 ? -4.087 6.366 9.981 1.00 82.56 458 ALA A C 1
ATOM 3480 O O . ALA A 1 458 ? -2.855 6.416 9.925 1.00 82.56 458 ALA A O 1
ATOM 3481 N N . LEU A 1 459 ? -4.737 6.478 11.143 1.00 83.12 459 LEU A N 1
ATOM 3482 C CA . LEU A 1 459 ? -4.056 6.694 12.421 1.00 83.12 459 LEU A CA 1
ATOM 3483 C C . LEU A 1 459 ? -3.355 5.427 12.929 1.00 83.12 459 LEU A C 1
ATOM 3485 O O . LEU A 1 459 ? -3.863 4.314 12.803 1.00 83.12 459 LEU A O 1
ATOM 3489 N N . ASP A 1 460 ? -2.186 5.619 13.549 1.00 79.44 460 ASP A N 1
ATOM 3490 C CA . ASP A 1 460 ? -1.391 4.566 14.200 1.00 79.44 460 ASP A CA 1
ATOM 3491 C C . ASP A 1 460 ? -1.106 3.347 13.299 1.00 79.44 460 ASP A C 1
ATOM 3493 O O . ASP A 1 460 ? -1.114 2.204 13.753 1.00 79.44 460 ASP A O 1
ATOM 3497 N N . GLY A 1 461 ? -0.920 3.577 11.992 1.00 72.25 461 GLY A N 1
ATOM 3498 C CA . GLY A 1 461 ? -0.686 2.502 11.020 1.00 72.25 461 GLY A CA 1
ATOM 3499 C C . GLY A 1 461 ? -1.852 1.514 10.904 1.00 72.25 461 GLY A C 1
ATOM 3500 O O . GLY A 1 461 ? -1.637 0.355 10.568 1.00 72.25 461 GLY A O 1
ATOM 3501 N N . GLY A 1 462 ? -3.074 1.946 11.229 1.00 76.50 462 GLY A N 1
ATOM 3502 C CA . GLY A 1 462 ? -4.269 1.106 11.241 1.00 76.50 462 GLY A CA 1
ATOM 3503 C C . GLY A 1 462 ? -4.548 0.411 12.577 1.00 76.50 462 GLY A C 1
ATOM 3504 O O . GLY A 1 462 ? -5.648 -0.108 12.759 1.00 76.50 462 GLY A O 1
ATOM 3505 N N . GLY A 1 463 ? -3.625 0.460 13.547 1.00 83.25 463 GLY A N 1
ATOM 3506 C CA . GLY A 1 463 ? -3.848 -0.100 14.886 1.00 83.25 463 GLY A CA 1
ATOM 3507 C C . GLY A 1 463 ? -5.036 0.545 15.609 1.00 83.25 463 GLY A C 1
ATOM 3508 O O . GLY A 1 463 ? -5.741 -0.108 16.376 1.00 83.25 463 GLY A O 1
ATOM 3509 N N . ARG A 1 464 ? -5.334 1.814 15.294 1.00 88.19 464 ARG A N 1
ATOM 3510 C CA . ARG A 1 464 ? -6.497 2.529 15.833 1.00 88.19 464 ARG A CA 1
ATOM 3511 C C . ARG A 1 464 ? -7.827 1.887 15.435 1.00 88.19 464 ARG A C 1
ATOM 3513 O O . ARG A 1 464 ? -8.735 1.823 16.261 1.00 88.19 464 ARG A O 1
ATOM 3520 N N . ALA A 1 465 ? -7.939 1.426 14.194 1.00 89.56 465 ALA A N 1
ATOM 3521 C CA . ALA A 1 465 ? -9.130 0.752 13.698 1.00 89.56 465 ALA A CA 1
ATOM 3522 C C . ALA A 1 465 ? -9.294 -0.641 14.324 1.00 89.56 465 ALA A C 1
ATOM 3524 O O . ALA A 1 465 ? -10.396 -0.984 14.739 1.00 89.56 465 ALA A O 1
ATOM 3525 N N . GLN A 1 466 ? -8.200 -1.392 14.513 1.00 88.44 466 GLN A N 1
ATOM 3526 C CA . GLN A 1 466 ? -8.257 -2.662 15.248 1.00 88.44 466 GLN A CA 1
ATOM 3527 C C . GLN A 1 466 ? -8.727 -2.462 16.695 1.00 88.44 466 GLN A C 1
ATOM 3529 O O . GLN A 1 466 ? -9.663 -3.120 17.142 1.00 88.44 466 GLN A O 1
ATOM 3534 N N . TYR A 1 467 ? -8.145 -1.488 17.401 1.00 91.06 467 TYR A N 1
ATOM 3535 C CA . TYR A 1 467 ? -8.573 -1.132 18.755 1.00 91.06 467 TYR A CA 1
ATOM 3536 C C . TYR A 1 467 ? -10.048 -0.707 18.801 1.00 91.06 467 TYR A C 1
ATOM 3538 O O . TYR A 1 467 ? -10.763 -1.035 19.743 1.00 91.06 467 TYR A O 1
ATOM 3546 N N . TYR A 1 468 ? -10.523 0.013 17.781 1.00 93.81 468 TYR A N 1
ATOM 3547 C CA . TYR A 1 468 ? -11.930 0.377 17.662 1.00 93.81 468 TYR A CA 1
ATOM 3548 C C . TYR A 1 468 ? -12.843 -0.851 17.591 1.00 93.81 468 TYR A C 1
ATOM 3550 O O . TYR A 1 468 ? -13.807 -0.899 18.354 1.00 93.81 468 TYR A O 1
ATOM 3558 N N . TYR A 1 469 ? -12.540 -1.843 16.746 1.00 91.75 469 TYR A N 1
ATOM 3559 C CA . TYR A 1 469 ? -13.342 -3.070 16.669 1.00 91.75 469 TYR A CA 1
ATOM 3560 C C . TYR A 1 469 ? -13.391 -3.806 18.006 1.00 91.75 469 TYR A C 1
ATOM 3562 O O . TYR A 1 469 ? -14.478 -4.164 18.460 1.00 91.75 469 TYR A O 1
ATOM 3570 N N . ASP A 1 470 ? -12.242 -3.956 18.669 1.00 93.12 470 ASP A N 1
ATOM 3571 C CA . ASP A 1 470 ? -12.155 -4.631 19.966 1.00 93.12 470 ASP A CA 1
ATOM 3572 C C . ASP A 1 470 ? -13.014 -3.913 21.028 1.00 93.12 470 ASP A C 1
ATOM 3574 O O . ASP A 1 470 ? -13.698 -4.547 21.836 1.00 93.12 470 ASP A O 1
ATOM 3578 N N . VAL A 1 471 ? -13.017 -2.574 21.020 1.00 94.62 471 VAL A N 1
ATOM 3579 C CA . VAL A 1 471 ? -13.837 -1.761 21.932 1.00 94.62 471 VAL A CA 1
ATOM 3580 C C . VAL A 1 471 ? -15.317 -1.849 21.576 1.00 94.62 471 VAL A C 1
ATOM 3582 O O . VAL A 1 471 ? -16.134 -1.960 22.489 1.00 94.62 471 VAL A O 1
ATOM 3585 N N . VAL A 1 472 ? -15.684 -1.822 20.291 1.00 94.44 472 VAL A N 1
ATOM 3586 C CA . VAL A 1 472 ? -17.077 -2.013 19.861 1.00 94.44 472 VAL A CA 1
ATOM 3587 C C . VAL A 1 472 ? -17.586 -3.363 20.347 1.00 94.44 472 VAL A C 1
ATOM 3589 O O . VAL A 1 472 ? -18.592 -3.391 21.050 1.00 94.44 472 VAL A O 1
ATOM 3592 N N . GLU A 1 473 ? -16.868 -4.456 20.078 1.00 92.94 473 GLU A N 1
ATOM 3593 C CA . GLU A 1 473 ? -17.254 -5.795 20.534 1.00 92.94 473 GLU A CA 1
ATOM 3594 C C . GLU A 1 473 ? -17.442 -5.825 22.062 1.00 92.94 473 GLU A C 1
ATOM 3596 O O . GLU A 1 473 ? -18.471 -6.280 22.571 1.00 92.94 473 GLU A O 1
ATOM 3601 N N . ALA A 1 474 ? -16.483 -5.274 22.809 1.00 93.44 474 ALA A N 1
ATOM 3602 C CA . ALA A 1 474 ? -16.517 -5.254 24.267 1.00 93.44 474 ALA A CA 1
ATOM 3603 C C . ALA A 1 474 ? -17.652 -4.389 24.851 1.00 93.44 474 ALA A C 1
ATOM 3605 O O . ALA A 1 474 ? -18.199 -4.731 25.907 1.00 93.44 474 ALA A O 1
ATOM 3606 N N . VAL A 1 475 ? -18.007 -3.274 24.203 1.00 93.75 475 VAL A N 1
ATOM 3607 C CA . VAL A 1 475 ? -19.144 -2.418 24.588 1.00 93.75 475 VAL A CA 1
ATOM 3608 C C . VAL A 1 475 ? -20.457 -3.108 24.251 1.00 93.75 475 VAL A C 1
ATOM 3610 O O . VAL A 1 475 ? -21.3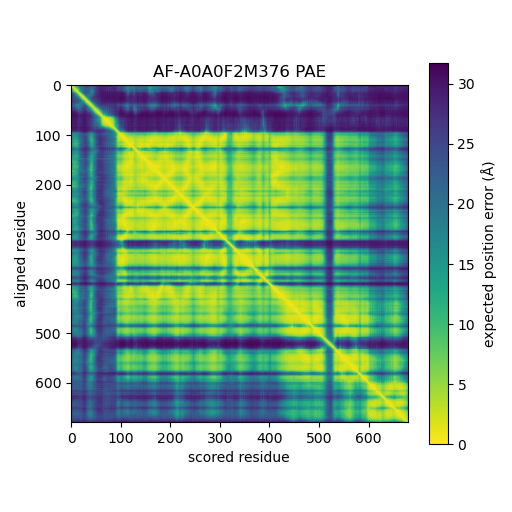63 -3.135 25.086 1.00 93.75 475 VAL A O 1
ATOM 3613 N N . GLU A 1 476 ? -20.568 -3.699 23.062 1.00 92.38 476 GLU A N 1
ATOM 3614 C CA . GLU A 1 476 ? -21.790 -4.368 22.632 1.00 92.38 476 GLU A CA 1
ATOM 3615 C C . GLU A 1 476 ? -22.129 -5.553 23.545 1.00 92.38 476 GLU A C 1
ATOM 3617 O O . GLU A 1 476 ? -23.280 -5.696 23.958 1.00 92.38 476 GLU A O 1
ATOM 3622 N N . GLN A 1 477 ? -21.124 -6.335 23.957 1.00 91.44 477 GLN A N 1
ATOM 3623 C CA . GLN A 1 477 ? -21.285 -7.414 24.937 1.00 91.44 477 GLN A CA 1
ATOM 3624 C C . GLN A 1 477 ? -21.813 -6.904 26.289 1.00 91.44 477 GLN A C 1
ATOM 3626 O O . GLN A 1 477 ? -22.735 -7.495 26.857 1.00 91.44 477 GLN A O 1
ATOM 3631 N N . ARG A 1 478 ? -21.275 -5.787 26.800 1.00 90.50 478 ARG A N 1
ATOM 3632 C CA . ARG A 1 478 ? -21.713 -5.173 28.070 1.00 90.50 478 ARG A CA 1
ATOM 3633 C C . ARG A 1 478 ? -23.139 -4.640 27.997 1.00 90.50 478 ARG A C 1
ATOM 3635 O O . ARG A 1 478 ? -23.912 -4.813 28.939 1.00 90.50 478 ARG A O 1
ATOM 3642 N N . LEU A 1 479 ? -23.498 -3.998 26.887 1.00 89.38 479 LEU A N 1
ATOM 3643 C CA . LEU A 1 479 ? -24.845 -3.473 26.683 1.00 89.38 479 LEU A CA 1
ATOM 3644 C C . LEU A 1 479 ? -25.861 -4.603 26.511 1.00 89.38 479 LEU A C 1
ATOM 3646 O O . LEU A 1 479 ? -26.897 -4.568 27.170 1.00 89.38 479 LEU A O 1
ATOM 3650 N N . ALA A 1 480 ? -25.544 -5.630 25.718 1.00 88.56 480 ALA A N 1
ATOM 3651 C CA . ALA A 1 480 ? -26.406 -6.794 25.535 1.00 88.56 480 ALA A CA 1
ATOM 3652 C C . ALA A 1 480 ? -26.663 -7.533 26.859 1.00 88.56 480 ALA A C 1
ATOM 3654 O O . ALA A 1 480 ? -27.794 -7.938 27.126 1.00 88.56 480 ALA A O 1
ATOM 3655 N N . ALA A 1 481 ? -25.647 -7.651 27.722 1.00 86.44 481 ALA A N 1
ATOM 3656 C CA . ALA A 1 481 ? -25.800 -8.230 29.056 1.00 86.44 481 ALA A CA 1
ATOM 3657 C C . ALA A 1 481 ? -26.731 -7.409 29.972 1.00 86.44 481 ALA A C 1
ATOM 3659 O O . ALA A 1 481 ? -27.389 -7.979 30.840 1.00 86.44 481 ALA A O 1
ATOM 3660 N N . ALA A 1 482 ? -26.802 -6.088 29.784 1.00 82.31 482 ALA A N 1
ATOM 3661 C CA . ALA A 1 482 ? -27.617 -5.197 30.607 1.00 82.31 482 ALA A CA 1
ATOM 3662 C C . ALA A 1 482 ? -29.060 -5.029 30.097 1.00 82.31 482 ALA A C 1
ATOM 3664 O O . ALA A 1 482 ? -29.981 -4.924 30.904 1.00 82.31 482 ALA A O 1
ATOM 3665 N N . THR A 1 483 ? -29.268 -4.977 28.778 1.00 79.75 483 THR A N 1
ATOM 3666 C CA . THR A 1 483 ? -30.574 -4.657 28.168 1.00 79.75 483 THR A CA 1
ATOM 3667 C C . THR A 1 483 ? -31.268 -5.860 27.531 1.00 79.75 483 THR A C 1
ATOM 3669 O O . THR A 1 483 ? -32.462 -5.791 27.249 1.00 79.75 483 THR A O 1
ATOM 3672 N N . GLY A 1 484 ? -30.545 -6.958 27.278 1.00 75.88 484 GLY A N 1
ATOM 3673 C CA . GLY A 1 484 ? -31.058 -8.141 26.580 1.00 75.88 484 GLY A CA 1
ATOM 3674 C C . GLY A 1 484 ? -31.316 -7.940 25.080 1.00 75.88 484 GLY A C 1
ATOM 3675 O O . GLY A 1 484 ? -31.817 -8.856 24.428 1.00 75.88 484 GLY A O 1
ATOM 3676 N N . ALA A 1 485 ? -30.984 -6.771 24.523 1.00 73.88 485 ALA A N 1
ATOM 3677 C CA . ALA A 1 485 ? -31.165 -6.436 23.113 1.00 73.88 485 ALA A CA 1
ATOM 3678 C C . ALA A 1 485 ? -29.816 -6.188 22.428 1.00 73.88 485 ALA A C 1
ATOM 3680 O O . ALA A 1 485 ? -28.875 -5.688 23.046 1.00 73.88 485 ALA A O 1
ATOM 3681 N N . ALA A 1 486 ? -29.739 -6.515 21.136 1.00 72.94 486 ALA A N 1
ATOM 3682 C CA . ALA A 1 486 ? -28.572 -6.185 20.333 1.00 72.94 486 ALA A CA 1
ATOM 3683 C C . ALA A 1 486 ? -28.475 -4.651 20.179 1.00 72.94 486 ALA A C 1
ATOM 3685 O O . ALA A 1 486 ? -29.455 -4.024 19.764 1.00 72.94 486 ALA A O 1
ATOM 3686 N N . PRO A 1 487 ? -27.339 -4.035 20.534 1.00 76.50 487 PRO A N 1
ATOM 3687 C CA . PRO A 1 487 ? -27.129 -2.602 20.361 1.00 76.50 487 PRO A CA 1
ATOM 3688 C C . PRO A 1 487 ? -27.175 -2.199 18.881 1.00 76.50 487 PRO A C 1
ATOM 3690 O O . PRO A 1 487 ? -26.766 -2.951 17.999 1.00 76.50 487 PRO A O 1
ATOM 3693 N N . GLY A 1 488 ? -27.708 -1.006 18.612 1.00 82.50 488 GLY A N 1
ATOM 3694 C CA . GLY A 1 488 ? -27.821 -0.460 17.260 1.00 82.50 488 GLY A CA 1
ATOM 3695 C C . GLY A 1 488 ? -26.546 0.234 16.774 1.00 82.50 488 GLY A C 1
ATOM 3696 O O . GLY A 1 488 ? -25.618 0.494 17.540 1.00 82.50 488 GLY A O 1
ATOM 3697 N N . VAL A 1 489 ? -26.551 0.617 15.495 1.00 87.81 489 VAL A N 1
ATOM 3698 C CA . VAL A 1 489 ? -25.450 1.318 14.802 1.00 87.81 489 VAL A CA 1
ATOM 3699 C C . VAL A 1 489 ? -25.007 2.601 15.529 1.00 87.81 489 VAL A C 1
ATOM 3701 O O . VAL A 1 489 ? -23.829 2.949 15.535 1.00 87.81 489 VAL A O 1
ATOM 3704 N N . GLU A 1 490 ? -25.918 3.267 16.240 1.00 89.50 490 GLU A N 1
ATOM 3705 C CA . GLU A 1 490 ? -25.625 4.469 17.034 1.00 89.50 490 GLU A CA 1
ATOM 3706 C C . GLU A 1 490 ? -24.549 4.246 18.109 1.00 89.50 490 GLU A C 1
ATOM 3708 O O . GLU A 1 490 ? -23.754 5.147 18.384 1.00 89.50 490 GLU A O 1
ATOM 3713 N N . VAL A 1 491 ? -24.483 3.045 18.699 1.00 91.88 491 VAL A N 1
ATOM 3714 C CA . VAL A 1 491 ? -23.445 2.690 19.682 1.00 91.88 491 VAL A CA 1
ATOM 3715 C C . VAL A 1 491 ? -22.073 2.673 19.015 1.00 91.88 491 VAL A C 1
ATOM 3717 O O . VAL A 1 491 ? -21.109 3.198 19.568 1.00 91.88 491 VAL A O 1
ATOM 3720 N N . ARG A 1 492 ? -21.983 2.125 17.802 1.00 93.81 492 ARG A N 1
ATOM 3721 C CA . ARG A 1 492 ? -20.735 2.016 17.032 1.00 93.81 492 ARG A CA 1
ATOM 3722 C C . ARG A 1 492 ? -20.196 3.390 16.653 1.00 93.81 492 ARG A C 1
ATOM 3724 O O . ARG A 1 492 ? -19.007 3.655 16.851 1.00 93.81 492 ARG A O 1
ATOM 3731 N N . ALA A 1 493 ? -21.074 4.286 16.201 1.00 92.69 493 ALA A N 1
ATOM 3732 C CA . ALA A 1 493 ? -20.735 5.680 15.922 1.00 92.69 493 ALA A CA 1
ATOM 3733 C C . ALA A 1 493 ? -20.321 6.444 17.191 1.00 92.69 493 ALA A C 1
ATOM 3735 O O . ALA A 1 493 ? -19.347 7.204 17.185 1.00 92.69 493 ALA A O 1
ATOM 3736 N N . PHE A 1 494 ? -21.008 6.202 18.313 1.00 93.69 494 PHE A N 1
ATOM 3737 C CA . PHE A 1 494 ? -20.630 6.761 19.608 1.00 93.69 494 PHE A CA 1
ATOM 3738 C C . PHE A 1 494 ? -19.221 6.316 20.026 1.00 93.69 494 PHE A C 1
ATOM 3740 O O . PHE A 1 494 ? -18.399 7.164 20.369 1.00 93.69 494 PHE A O 1
ATOM 3747 N N . VAL A 1 495 ? -18.904 5.020 19.940 1.00 95.12 495 VAL A N 1
ATOM 3748 C CA . VAL A 1 495 ? -17.565 4.493 20.258 1.00 95.12 495 VAL A CA 1
ATOM 3749 C C . VAL A 1 495 ? -16.498 5.125 19.357 1.00 95.12 495 VAL A C 1
ATOM 3751 O O . VAL A 1 495 ? -15.459 5.559 19.861 1.00 95.12 495 VAL A O 1
ATOM 3754 N N . ALA A 1 496 ? -16.761 5.264 18.053 1.00 94.38 496 ALA A N 1
ATOM 3755 C CA . ALA A 1 496 ? -15.808 5.847 17.106 1.00 94.38 496 ALA A CA 1
ATOM 3756 C C . ALA A 1 496 ? -15.443 7.288 17.482 1.00 94.38 496 ALA A C 1
ATOM 3758 O O . ALA A 1 496 ? -14.266 7.649 17.486 1.00 94.38 496 ALA A O 1
ATOM 3759 N N . ASN A 1 497 ? -16.425 8.092 17.904 1.00 93.12 497 ASN A N 1
ATOM 3760 C CA . ASN A 1 497 ? -16.187 9.456 18.377 1.00 93.12 497 ASN A CA 1
ATOM 3761 C C . ASN A 1 497 ? -15.200 9.500 19.558 1.00 93.12 497 ASN A C 1
ATOM 3763 O O . ASN A 1 497 ? -14.317 10.362 19.611 1.00 93.12 497 ASN A O 1
ATOM 3767 N N . TRP A 1 498 ? -15.321 8.561 20.501 1.00 94.00 498 TRP A N 1
ATOM 3768 C CA . TRP A 1 498 ? -14.410 8.469 21.642 1.00 94.00 498 TRP A CA 1
ATOM 3769 C C . TRP A 1 498 ? -13.012 8.020 21.228 1.00 94.00 498 TRP A C 1
ATOM 3771 O O . TRP A 1 498 ? -12.028 8.647 21.635 1.00 94.00 498 TRP A O 1
ATOM 3781 N N . VAL A 1 499 ? -12.926 7.001 20.374 1.00 93.00 499 VAL A N 1
ATOM 3782 C CA . VAL A 1 499 ? -11.657 6.452 19.883 1.00 93.00 499 VAL A CA 1
ATOM 3783 C C . VAL A 1 499 ? -10.884 7.447 19.015 1.00 93.00 499 VAL A C 1
ATOM 3785 O O . VAL A 1 499 ? -9.660 7.541 19.136 1.00 93.00 499 VAL A O 1
ATOM 3788 N N . LEU A 1 500 ? -11.574 8.242 18.197 1.00 90.62 500 LEU A N 1
ATOM 3789 C CA . LEU A 1 500 ? -10.955 9.258 17.346 1.00 90.62 500 LEU A CA 1
ATOM 3790 C C . LEU A 1 500 ? -10.628 10.538 18.116 1.00 90.62 500 LEU A C 1
ATOM 3792 O O . LEU A 1 500 ? -9.502 11.033 18.060 1.00 90.62 500 LEU A O 1
ATOM 3796 N N . HIS A 1 501 ? -11.591 11.093 18.854 1.00 88.88 501 HIS A N 1
ATOM 3797 C CA . HIS A 1 501 ? -11.444 12.439 19.408 1.00 88.88 501 HIS A CA 1
ATOM 3798 C C . HIS A 1 501 ? -11.031 12.470 20.873 1.00 88.88 501 HIS A C 1
ATOM 3800 O O . HIS A 1 501 ? -10.238 13.336 21.242 1.00 88.88 501 HIS A O 1
ATOM 3806 N N . GLN A 1 502 ? -11.564 11.593 21.731 1.00 89.06 502 GLN A N 1
ATOM 3807 C CA . GLN A 1 502 ? -11.220 11.646 23.157 1.00 89.06 502 GLN A CA 1
ATOM 3808 C C . GLN A 1 502 ? -9.840 11.046 23.406 1.00 89.06 502 GLN A C 1
ATOM 3810 O O . GLN A 1 502 ? -9.039 11.690 24.076 1.00 89.06 502 GLN A O 1
ATOM 3815 N N . LEU A 1 503 ? -9.504 9.908 22.787 1.00 86.00 503 LEU A N 1
ATOM 3816 C CA . LEU A 1 503 ? -8.151 9.352 22.898 1.00 86.00 503 LEU A CA 1
ATOM 3817 C C . LEU A 1 503 ? -7.086 10.318 22.351 1.00 86.00 503 LEU A C 1
ATOM 3819 O O . LEU A 1 503 ? -6.066 10.527 22.999 1.00 86.00 503 LEU A O 1
ATOM 3823 N N . GLY A 1 504 ? -7.333 10.969 21.207 1.00 79.62 504 GLY A N 1
ATOM 3824 C CA . GLY A 1 504 ? -6.398 11.959 20.647 1.00 79.62 504 GLY A CA 1
ATOM 3825 C C . GLY A 1 504 ? -6.206 13.212 21.520 1.00 79.62 504 GLY A C 1
ATOM 3826 O O . GLY A 1 504 ? -5.177 13.881 21.446 1.00 79.62 504 GLY A O 1
ATOM 3827 N N . ARG A 1 505 ? -7.172 13.536 22.390 1.00 83.38 505 ARG A N 1
ATOM 3828 C CA . ARG A 1 505 ? -7.045 14.650 23.346 1.00 83.38 505 ARG A CA 1
ATOM 3829 C C . ARG A 1 505 ? -6.135 14.322 24.526 1.00 83.38 505 ARG A C 1
ATOM 3831 O O . ARG A 1 505 ? -5.537 15.246 25.070 1.00 83.38 505 ARG A O 1
ATOM 3838 N N . LEU A 1 506 ? -6.001 13.046 24.894 1.00 80.44 506 LEU A N 1
ATOM 3839 C CA . LEU A 1 506 ? -5.157 12.613 26.018 1.00 80.44 506 LEU A CA 1
ATOM 3840 C C . LEU A 1 506 ? -3.674 12.899 25.766 1.00 80.44 506 LEU A C 1
ATOM 3842 O O . LEU A 1 506 ? -2.938 13.210 26.695 1.00 80.44 506 LEU A O 1
ATOM 3846 N N . THR A 1 507 ? -3.255 12.859 24.501 1.00 71.56 507 THR A N 1
ATOM 3847 C CA . THR A 1 507 ? -1.871 13.102 24.074 1.00 71.56 507 THR A CA 1
ATOM 3848 C C . THR A 1 507 ? -1.595 14.565 23.713 1.00 71.56 507 THR A C 1
ATOM 3850 O O . THR A 1 507 ? -0.506 14.892 23.254 1.00 71.56 507 THR A O 1
ATOM 3853 N N . SER A 1 508 ? -2.572 15.465 23.875 1.00 67.31 508 SER A N 1
ATOM 3854 C CA . SER A 1 508 ? -2.408 16.892 23.567 1.00 67.31 508 SER A CA 1
ATOM 3855 C C . SER A 1 508 ? -1.711 17.641 24.716 1.00 67.31 508 SER A C 1
ATOM 3857 O O . SER A 1 508 ? -2.072 17.460 25.878 1.00 67.31 508 SER A O 1
ATOM 3859 N N . ASP A 1 509 ? -0.791 18.565 24.396 1.00 50.91 509 ASP A N 1
ATOM 3860 C CA . ASP A 1 509 ? 0.079 19.303 25.345 1.00 50.91 509 ASP A CA 1
ATOM 3861 C C . ASP A 1 509 ? -0.622 19.903 26.580 1.00 50.91 509 ASP A C 1
ATOM 3863 O O . ASP A 1 509 ? -0.015 20.024 27.643 1.00 50.91 509 ASP A O 1
ATOM 3867 N N . ARG A 1 510 ? -1.915 20.249 26.483 1.00 49.59 510 ARG A N 1
ATOM 3868 C CA . ARG A 1 510 ? -2.717 20.766 27.612 1.00 49.59 510 ARG A CA 1
ATOM 3869 C C . ARG A 1 510 ? -2.808 19.812 28.805 1.00 49.59 510 ARG A C 1
ATOM 3871 O O . ARG A 1 510 ? -3.025 20.281 29.917 1.00 49.59 510 ARG A O 1
ATOM 3878 N N . HIS A 1 511 ? -2.667 18.510 28.578 1.00 48.28 511 HIS A N 1
ATOM 3879 C CA . HIS A 1 511 ? -2.712 17.493 29.626 1.00 48.28 511 HIS A CA 1
ATOM 3880 C C . HIS A 1 511 ? -1.320 16.992 30.033 1.00 48.28 511 HIS A C 1
ATOM 3882 O O . HIS A 1 511 ? -1.177 16.416 31.109 1.00 48.28 511 HIS A O 1
ATOM 3888 N N . ALA A 1 512 ? -0.285 17.281 29.235 1.00 45.50 512 ALA A N 1
ATOM 3889 C CA . ALA A 1 512 ? 1.109 17.022 29.593 1.00 45.50 512 ALA A CA 1
ATOM 3890 C C . ALA A 1 512 ? 1.624 17.993 30.679 1.00 45.50 512 ALA A C 1
ATOM 3892 O O . ALA A 1 512 ? 2.536 17.658 31.429 1.00 45.50 512 ALA A O 1
ATOM 3893 N N . SER A 1 513 ? 1.028 19.187 30.794 1.00 40.19 513 SER A N 1
ATOM 3894 C CA . SER A 1 513 ? 1.492 20.268 31.676 1.00 40.19 513 SER A CA 1
ATOM 3895 C C . SER A 1 513 ? 0.893 20.293 33.090 1.00 40.19 513 SER A C 1
ATOM 3897 O O . SER A 1 513 ? 1.173 21.227 33.834 1.00 40.19 513 SER A O 1
ATOM 3899 N N . VAL A 1 514 ? 0.063 19.321 33.487 1.00 40.91 514 VAL A N 1
ATOM 3900 C CA . VAL A 1 514 ? -0.585 19.324 34.822 1.00 40.91 514 VAL A CA 1
ATOM 3901 C C . VAL A 1 514 ? 0.379 18.900 35.953 1.00 40.91 514 VAL A C 1
ATOM 3903 O O . VAL A 1 514 ? 0.055 19.054 37.122 1.00 40.91 514 VAL A O 1
ATOM 3906 N N . ASN A 1 515 ? 1.606 18.469 35.633 1.00 39.78 515 ASN A N 1
ATOM 3907 C CA . ASN A 1 515 ? 2.631 18.084 36.615 1.00 39.78 515 ASN A CA 1
ATOM 3908 C C . ASN A 1 515 ? 3.757 19.121 36.772 1.00 39.78 515 ASN A C 1
ATOM 3910 O O . ASN A 1 515 ? 4.932 18.800 36.617 1.00 39.78 515 ASN A O 1
ATOM 3914 N N . ILE A 1 516 ? 3.409 20.359 37.123 1.00 36.25 516 ILE A N 1
ATOM 3915 C CA . ILE A 1 516 ? 4.319 21.215 37.900 1.00 36.25 516 ILE A CA 1
ATOM 3916 C C . ILE A 1 516 ? 3.513 21.754 39.081 1.00 36.25 516 ILE A C 1
ATOM 3918 O O . ILE A 1 516 ? 3.009 22.872 39.063 1.00 36.25 516 ILE A O 1
ATOM 3922 N N . GLY A 1 517 ? 3.315 20.887 40.074 1.00 30.89 517 GLY A N 1
ATOM 3923 C CA . GLY A 1 517 ? 3.069 21.328 41.438 1.00 30.89 517 GLY A CA 1
ATOM 3924 C C . GLY A 1 517 ? 4.422 21.661 42.054 1.00 30.89 517 GLY A C 1
ATOM 3925 O O . GLY A 1 517 ? 5.309 20.806 42.093 1.00 30.89 517 GLY A O 1
ATOM 3926 N N . ASP A 1 518 ? 4.587 22.910 42.469 1.00 29.64 518 ASP A N 1
ATOM 3927 C CA . ASP A 1 518 ? 5.676 23.348 43.332 1.00 29.64 518 ASP A CA 1
ATOM 3928 C C . ASP A 1 518 ? 5.562 22.577 44.654 1.00 29.64 518 ASP A C 1
ATOM 3930 O O . ASP A 1 518 ? 4.750 22.967 45.475 1.00 29.64 518 ASP A O 1
ATOM 3934 N N . ASP A 1 519 ? 6.248 21.436 44.799 1.00 32.88 519 ASP A N 1
ATOM 3935 C CA . ASP A 1 519 ? 6.675 20.822 46.075 1.00 32.88 519 ASP A CA 1
ATOM 3936 C C . ASP A 1 519 ? 7.178 19.382 45.845 1.00 32.88 519 ASP A C 1
ATOM 3938 O O . ASP A 1 519 ? 6.417 18.425 45.934 1.00 32.88 519 ASP A O 1
ATOM 3942 N N . ALA A 1 520 ? 8.474 19.218 45.545 1.00 29.48 520 ALA A N 1
ATOM 3943 C CA . ALA A 1 520 ? 9.279 18.037 45.913 1.00 29.48 520 ALA A CA 1
ATOM 3944 C C . ALA A 1 520 ? 10.721 18.189 45.400 1.00 29.48 520 ALA A C 1
ATOM 3946 O O . ALA A 1 520 ? 11.129 17.625 44.383 1.00 29.48 520 ALA A O 1
ATOM 3947 N N . ALA A 1 521 ? 11.527 18.944 46.143 1.00 31.69 521 ALA A N 1
ATOM 3948 C CA . ALA A 1 521 ? 12.960 18.705 46.157 1.00 31.69 521 ALA A CA 1
ATOM 3949 C C . ALA A 1 521 ? 13.232 17.423 46.966 1.00 31.69 521 ALA A C 1
ATOM 3951 O O . ALA A 1 521 ? 12.716 17.270 48.069 1.00 31.69 521 ALA A O 1
ATOM 3952 N N . ALA A 1 522 ? 14.095 16.564 46.419 1.00 31.12 522 ALA A N 1
ATOM 3953 C CA . ALA A 1 522 ? 14.711 15.387 47.040 1.00 31.12 522 ALA A CA 1
ATOM 3954 C C . ALA A 1 522 ? 13.863 14.100 47.149 1.00 31.12 522 ALA A C 1
ATOM 3956 O O . ALA A 1 522 ? 13.244 13.823 48.167 1.00 31.12 522 ALA A O 1
ATOM 3957 N N . SER A 1 523 ? 13.994 13.222 46.149 1.00 26.83 523 SER A N 1
ATOM 3958 C CA . SER A 1 523 ? 14.316 11.805 46.381 1.00 26.83 523 SER A CA 1
ATOM 3959 C C . SER A 1 523 ? 14.727 11.134 45.068 1.00 26.83 523 SER A C 1
ATOM 3961 O O . SER A 1 523 ? 14.005 11.153 44.074 1.00 26.83 523 SER A O 1
ATOM 3963 N N . THR A 1 524 ? 15.931 10.578 45.066 1.00 33.81 524 THR A N 1
ATOM 3964 C CA . THR A 1 524 ? 16.559 9.858 43.960 1.00 33.81 524 THR A CA 1
ATOM 3965 C C . THR A 1 524 ? 16.007 8.428 43.893 1.00 33.81 524 THR A C 1
ATOM 3967 O O . THR A 1 524 ? 15.806 7.803 44.934 1.00 33.81 524 THR A O 1
ATOM 3970 N N . THR A 1 525 ? 15.924 7.865 42.678 1.00 29.42 525 THR A N 1
ATOM 3971 C CA . THR A 1 525 ? 15.763 6.425 42.338 1.00 29.42 525 THR A CA 1
ATOM 3972 C C . THR A 1 525 ? 14.337 5.904 42.063 1.00 29.42 525 THR A C 1
ATOM 3974 O O . THR A 1 525 ? 13.805 5.104 42.819 1.00 29.42 525 THR A O 1
ATOM 3977 N N . ALA A 1 526 ? 13.758 6.285 40.917 1.00 25.77 526 ALA A N 1
ATOM 3978 C CA . ALA A 1 526 ? 12.926 5.428 40.053 1.00 25.77 526 ALA A CA 1
ATOM 3979 C C . ALA A 1 526 ? 12.650 6.178 38.738 1.00 25.77 526 ALA A C 1
ATOM 3981 O O . ALA A 1 526 ? 12.019 7.232 38.728 1.00 25.77 526 ALA A O 1
ATOM 3982 N N . THR A 1 527 ? 13.161 5.671 37.621 1.00 30.03 527 THR A N 1
ATOM 3983 C CA . THR A 1 527 ? 13.038 6.294 36.297 1.00 30.03 527 THR A CA 1
ATOM 3984 C C . THR A 1 527 ? 11.637 6.047 35.724 1.00 30.03 527 THR A C 1
ATOM 3986 O O . THR A 1 527 ? 11.452 5.176 34.882 1.00 30.03 527 THR A O 1
ATOM 3989 N N . ALA A 1 528 ? 10.630 6.788 36.191 1.00 31.94 528 ALA A N 1
ATOM 3990 C CA . ALA A 1 528 ? 9.325 6.858 35.537 1.00 31.94 528 ALA A CA 1
ATOM 3991 C C . ALA A 1 528 ? 9.394 7.904 34.414 1.00 31.94 528 ALA A C 1
ATOM 3993 O O . ALA A 1 528 ? 9.184 9.096 34.624 1.00 31.94 528 ALA A O 1
ATOM 3994 N N . THR A 1 529 ? 9.761 7.469 33.211 1.00 33.91 529 THR A N 1
ATOM 3995 C CA . THR A 1 529 ? 9.645 8.285 32.000 1.00 33.91 529 THR A CA 1
ATOM 3996 C C . THR A 1 529 ? 8.159 8.492 31.712 1.00 33.91 529 THR A C 1
ATOM 3998 O O . THR A 1 529 ? 7.487 7.571 31.256 1.00 33.91 529 THR A O 1
ATOM 4001 N N . THR A 1 530 ? 7.620 9.676 32.004 1.00 43.34 530 THR A N 1
ATOM 4002 C CA . THR A 1 530 ? 6.222 10.031 31.713 1.00 43.34 530 THR A CA 1
ATOM 4003 C C . THR A 1 530 ? 6.027 10.134 30.197 1.00 43.34 530 THR A C 1
ATOM 4005 O O . THR A 1 530 ? 6.180 11.199 29.602 1.00 43.34 530 THR A O 1
ATOM 4008 N N . THR A 1 531 ? 5.766 9.005 29.540 1.00 51.00 531 THR A N 1
ATOM 4009 C CA . THR A 1 531 ? 5.512 8.930 28.099 1.00 51.00 531 THR A CA 1
ATOM 4010 C C . THR A 1 531 ? 4.128 9.493 27.776 1.00 51.00 531 THR A C 1
ATOM 4012 O O . THR A 1 531 ? 3.113 9.008 28.263 1.00 51.00 531 THR A O 1
ATOM 4015 N N . THR A 1 532 ? 4.080 10.518 26.925 1.00 63.72 532 THR A N 1
ATOM 4016 C CA . THR A 1 532 ? 2.863 11.194 26.429 1.00 63.72 532 THR A CA 1
ATOM 4017 C C . THR A 1 532 ? 2.160 10.435 25.290 1.00 63.72 532 THR A C 1
ATOM 4019 O O . THR A 1 532 ? 1.342 11.005 24.571 1.00 63.72 532 THR A O 1
ATOM 4022 N N . SER A 1 533 ? 2.486 9.154 25.103 1.00 77.19 533 SER A N 1
ATOM 4023 C CA . SER A 1 533 ? 2.066 8.315 23.975 1.00 77.19 533 SER A CA 1
ATOM 4024 C C . SER A 1 533 ? 0.983 7.310 24.388 1.00 77.19 533 SER A C 1
ATOM 4026 O O . SER A 1 533 ? 0.936 6.859 25.532 1.00 77.19 533 SER A O 1
ATOM 4028 N N . LEU A 1 534 ? 0.103 6.958 23.442 1.00 80.31 534 LEU A N 1
ATOM 4029 C CA . LEU A 1 534 ? -0.918 5.909 23.599 1.00 80.31 534 LEU A CA 1
ATOM 4030 C C . LEU A 1 534 ? -0.356 4.492 23.427 1.00 80.31 534 LEU A C 1
ATOM 4032 O O . LEU A 1 534 ? -1.078 3.530 23.689 1.00 80.31 534 LEU A O 1
ATOM 4036 N N . ASP A 1 535 ? 0.894 4.377 22.970 1.00 81.69 535 ASP A N 1
ATOM 4037 C CA . ASP A 1 535 ? 1.619 3.122 22.741 1.00 81.69 535 ASP A CA 1
ATOM 4038 C C . ASP A 1 535 ? 0.793 2.121 21.916 1.00 81.69 535 ASP A C 1
ATOM 4040 O O . ASP A 1 535 ? 0.694 0.937 22.237 1.00 81.69 535 ASP A O 1
ATOM 4044 N N . MET A 1 536 ? 0.146 2.641 20.863 1.00 83.06 536 MET A N 1
ATOM 4045 C CA . MET A 1 536 ? -0.717 1.866 19.978 1.00 83.06 536 MET A CA 1
ATOM 4046 C C . MET A 1 536 ? 0.120 0.918 19.116 1.00 83.06 536 MET A C 1
ATOM 4048 O O . MET A 1 536 ? 1.071 1.337 18.456 1.00 83.06 536 MET A O 1
ATOM 4052 N N . THR A 1 537 ? -0.254 -0.357 19.107 1.00 79.50 537 THR A N 1
ATOM 4053 C CA . THR A 1 537 ? 0.375 -1.401 18.282 1.00 79.50 537 THR A CA 1
ATOM 4054 C C . THR A 1 537 ? -0.491 -1.733 17.064 1.00 79.50 537 THR A C 1
ATOM 4056 O O . THR A 1 537 ? -1.705 -1.509 17.111 1.00 79.50 537 THR A O 1
ATOM 4059 N N . PRO A 1 538 ? 0.083 -2.308 15.989 1.00 68.56 538 PRO A N 1
ATOM 4060 C CA . PRO A 1 538 ? -0.689 -2.765 14.831 1.00 68.56 538 PRO A CA 1
ATOM 4061 C C . PRO A 1 538 ? -1.778 -3.784 15.189 1.00 68.56 538 PRO A C 1
ATOM 4063 O O . PRO A 1 538 ? -2.833 -3.799 14.566 1.00 68.56 538 PRO A O 1
ATOM 4066 N N . GLU A 1 539 ? -1.566 -4.587 16.236 1.00 73.25 539 GLU A N 1
ATOM 4067 C CA . GLU A 1 539 ? -2.549 -5.557 16.738 1.00 73.25 539 GLU A CA 1
ATOM 4068 C C . GLU A 1 539 ? -3.665 -4.909 17.577 1.00 73.25 539 GLU A C 1
ATOM 4070 O O . GLU A 1 539 ? -4.405 -5.609 18.262 1.00 73.25 539 GLU A O 1
ATOM 4075 N N . GLY A 1 540 ? -3.754 -3.577 17.596 1.00 78.44 540 GLY A N 1
ATOM 4076 C CA . GLY A 1 540 ? -4.776 -2.844 18.335 1.00 78.44 540 GLY A CA 1
ATOM 4077 C C . GLY A 1 540 ? -4.531 -2.765 19.838 1.00 78.44 540 GLY A C 1
ATOM 4078 O O . GLY A 1 540 ? -5.396 -2.300 20.569 1.00 78.44 540 GLY A O 1
ATOM 4079 N N . ARG A 1 541 ? -3.363 -3.167 20.359 1.00 84.31 541 ARG A N 1
ATOM 4080 C CA . ARG A 1 541 ? -3.065 -2.917 21.781 1.00 84.31 541 ARG A CA 1
ATOM 4081 C C . ARG A 1 541 ? -2.827 -1.437 21.992 1.00 84.31 541 ARG A C 1
ATOM 4083 O O . ARG A 1 541 ? -2.015 -0.852 21.285 1.00 84.31 541 ARG A O 1
ATOM 4090 N N . CYS A 1 542 ? -3.478 -0.888 23.005 1.00 87.56 542 CYS A N 1
ATOM 4091 C CA . CYS A 1 542 ? -3.324 0.482 23.462 1.00 87.56 542 CYS A CA 1
ATOM 4092 C C . CYS A 1 542 ? -2.962 0.473 24.948 1.00 87.56 542 CYS A C 1
ATOM 4094 O O . CYS A 1 542 ? -3.357 -0.436 25.682 1.00 87.56 542 CYS A O 1
ATOM 4096 N N . ARG A 1 543 ? -2.279 1.523 25.411 1.00 87.81 543 ARG A N 1
ATOM 4097 C CA . ARG A 1 543 ? -2.075 1.795 26.840 1.00 87.81 543 ARG A CA 1
ATOM 4098 C C . ARG A 1 543 ? -3.381 1.786 27.636 1.00 87.81 543 ARG A C 1
ATOM 4100 O O . ARG A 1 543 ? -3.377 1.410 28.800 1.00 87.81 543 ARG A O 1
ATOM 4107 N N . ILE A 1 544 ? -4.483 2.203 27.015 1.00 89.62 544 ILE A N 1
ATOM 4108 C CA . ILE A 1 544 ? -5.821 2.156 27.606 1.00 89.62 544 ILE A CA 1
ATOM 4109 C C . ILE A 1 544 ? -6.409 0.768 27.326 1.00 89.62 544 ILE A C 1
ATOM 4111 O O . ILE A 1 544 ? -6.716 0.473 26.165 1.00 89.62 544 ILE A O 1
ATOM 4115 N N . PRO A 1 545 ? -6.606 -0.087 28.345 1.00 90.81 545 PRO A N 1
ATOM 4116 C CA . PRO A 1 545 ? -7.152 -1.419 28.128 1.00 90.81 545 PRO A CA 1
ATOM 4117 C C . PRO A 1 545 ? -8.560 -1.352 27.533 1.00 90.81 545 PRO A C 1
ATOM 4119 O O . PRO A 1 545 ? -9.388 -0.542 27.959 1.00 90.81 545 PRO A O 1
ATOM 4122 N N . VAL A 1 546 ? -8.842 -2.245 26.580 1.00 91.69 546 VAL A N 1
ATOM 4123 C CA . VAL A 1 546 ? -10.151 -2.353 25.912 1.00 91.69 546 VAL A CA 1
ATOM 4124 C C . VAL A 1 546 ? -11.280 -2.506 26.934 1.00 91.69 546 VAL A C 1
ATOM 4126 O O . VAL A 1 546 ? -12.304 -1.839 26.818 1.00 91.69 546 VAL A O 1
ATOM 4129 N N . ALA A 1 547 ? -11.073 -3.326 27.971 1.00 90.81 547 ALA A N 1
ATOM 4130 C CA . ALA A 1 547 ? -12.052 -3.543 29.033 1.00 90.81 547 ALA A CA 1
ATOM 4131 C C . ALA A 1 547 ? -12.423 -2.237 29.756 1.00 90.81 547 ALA A C 1
ATOM 4133 O O . ALA A 1 547 ? -13.602 -1.895 29.813 1.00 90.81 547 ALA A O 1
ATOM 4134 N N . CYS A 1 548 ? -11.427 -1.467 30.210 1.00 91.12 548 CYS A N 1
ATOM 4135 C CA . CYS A 1 548 ? -11.655 -0.211 30.924 1.00 91.12 548 CYS A CA 1
ATOM 4136 C C . CYS A 1 548 ? -12.435 0.799 30.076 1.00 91.12 548 CYS A C 1
ATOM 4138 O O . CYS A 1 548 ? -13.402 1.395 30.552 1.00 91.12 548 CYS A O 1
ATOM 4140 N N . LEU A 1 549 ? -12.034 0.993 28.813 1.00 93.19 549 LEU A N 1
ATOM 4141 C CA . LEU A 1 549 ? -12.749 1.909 27.924 1.00 93.19 549 LEU A CA 1
ATOM 4142 C C . LEU A 1 549 ? -14.178 1.415 27.673 1.00 93.19 549 LEU A C 1
ATOM 4144 O O . LEU A 1 549 ? -15.113 2.211 27.726 1.00 93.19 549 LEU A O 1
ATOM 4148 N N . ALA A 1 550 ? -14.367 0.113 27.464 1.00 93.69 550 ALA A N 1
ATOM 4149 C CA . ALA A 1 550 ? -15.687 -0.455 27.240 1.00 93.69 550 ALA A CA 1
ATOM 4150 C C . ALA A 1 550 ? -16.628 -0.277 28.444 1.00 93.69 550 ALA A C 1
ATOM 4152 O O . ALA A 1 550 ? -17.799 0.043 28.243 1.00 93.69 550 ALA A O 1
ATOM 4153 N N . ASP A 1 551 ? -16.133 -0.409 29.679 1.00 91.88 551 ASP A N 1
ATOM 4154 C CA . ASP A 1 551 ? -16.913 -0.137 30.895 1.00 91.88 551 ASP A CA 1
ATOM 4155 C C . ASP A 1 551 ? -17.340 1.332 30.982 1.00 91.88 551 ASP A C 1
ATOM 4157 O O . ASP A 1 551 ? -18.526 1.629 31.152 1.00 91.88 551 ASP A O 1
ATOM 4161 N N . ILE A 1 552 ? -16.397 2.262 30.786 1.00 92.56 552 ILE A N 1
ATOM 4162 C CA . ILE A 1 552 ? -16.681 3.706 30.791 1.00 92.56 552 ILE A CA 1
ATOM 4163 C C . ILE A 1 552 ? -17.752 4.041 29.746 1.00 92.56 552 ILE A C 1
ATOM 4165 O O . ILE A 1 552 ? -18.716 4.752 30.043 1.00 92.56 552 ILE A O 1
ATOM 4169 N N . LEU A 1 553 ? -17.603 3.528 28.523 1.00 94.31 553 LEU A N 1
ATOM 4170 C CA . LEU A 1 553 ? -18.528 3.812 27.429 1.00 94.31 553 LEU A CA 1
ATOM 4171 C C . LEU A 1 553 ? -19.899 3.170 27.650 1.00 94.31 553 LEU A C 1
ATOM 4173 O O . LEU A 1 553 ? -20.904 3.832 27.394 1.00 94.31 553 LEU A O 1
ATOM 4177 N N . ALA A 1 554 ? -19.965 1.945 28.175 1.00 91.88 554 ALA A N 1
ATOM 4178 C CA . ALA A 1 554 ? -21.229 1.286 28.494 1.00 91.88 554 ALA A CA 1
ATOM 4179 C C . ALA A 1 554 ? -22.006 2.053 29.575 1.00 91.88 554 ALA A C 1
ATOM 4181 O O . ALA A 1 554 ? -23.183 2.368 29.381 1.00 91.88 554 ALA A O 1
ATOM 4182 N N . TYR A 1 555 ? -21.348 2.441 30.675 1.00 91.38 555 TYR A N 1
ATOM 4183 C CA . TYR A 1 555 ? -21.979 3.245 31.726 1.00 91.38 555 TYR A CA 1
ATOM 4184 C C . TYR A 1 555 ? -22.398 4.623 31.219 1.00 91.38 555 TYR A C 1
ATOM 4186 O O . TYR A 1 555 ? -23.483 5.105 31.555 1.00 91.38 555 TYR A O 1
ATOM 4194 N N . ARG A 1 556 ? -21.575 5.252 30.373 1.00 92.62 556 ARG A N 1
ATOM 4195 C CA . ARG A 1 556 ? -21.902 6.551 29.784 1.00 92.62 556 ARG A CA 1
ATOM 4196 C C . ARG A 1 556 ? -23.097 6.465 28.840 1.00 92.62 556 ARG A C 1
ATOM 4198 O O . ARG A 1 556 ? -23.938 7.364 28.878 1.00 92.62 556 ARG A O 1
ATOM 4205 N N . TYR A 1 557 ? -23.165 5.431 28.006 1.00 90.06 557 TYR A N 1
ATOM 4206 C CA . TYR A 1 557 ? -24.254 5.230 27.051 1.00 90.06 557 TYR A CA 1
ATOM 4207 C C . TYR A 1 557 ? -25.581 4.942 27.766 1.00 90.06 557 TYR A C 1
ATOM 4209 O O . TYR A 1 557 ? -26.611 5.485 27.390 1.00 90.06 557 TYR A O 1
ATOM 4217 N N . GLN A 1 558 ? -25.542 4.185 28.867 1.00 87.38 558 GLN A N 1
ATOM 4218 C CA . GLN A 1 558 ? -26.701 3.924 29.732 1.00 87.38 558 GLN A CA 1
ATOM 4219 C C . GLN A 1 558 ? -27.138 5.134 30.581 1.00 87.38 558 GLN A C 1
ATOM 4221 O O . GLN A 1 558 ? -28.106 5.027 31.326 1.00 87.38 558 GLN A O 1
ATOM 4226 N N . GLY A 1 559 ? -26.414 6.260 30.536 1.00 85.00 559 GLY A N 1
ATOM 4227 C CA . GLY A 1 559 ? -26.700 7.436 31.366 1.00 85.00 559 GLY A CA 1
ATOM 4228 C C . GLY A 1 559 ? -26.332 7.276 32.846 1.00 85.00 559 GLY A C 1
ATOM 4229 O O . GLY A 1 559 ? -26.675 8.128 33.655 1.00 85.00 559 GLY A O 1
ATOM 4230 N N . ARG A 1 560 ? -25.600 6.217 33.216 1.00 86.00 560 ARG A N 1
ATOM 4231 C CA . ARG A 1 560 ? -25.189 5.946 34.606 1.00 86.00 560 ARG A CA 1
ATOM 4232 C C . ARG A 1 560 ? -24.059 6.846 35.095 1.00 86.00 560 ARG A C 1
ATOM 4234 O O . ARG A 1 560 ? -23.820 6.906 36.296 1.00 86.00 560 ARG A O 1
ATOM 4241 N N . ILE A 1 561 ? -23.343 7.499 34.182 1.00 88.81 561 ILE A N 1
ATOM 4242 C CA . ILE A 1 561 ? -22.304 8.491 34.478 1.00 88.81 561 ILE A CA 1
ATOM 4243 C C . ILE A 1 561 ? -22.402 9.666 33.502 1.00 88.81 561 ILE A C 1
ATOM 4245 O O . ILE A 1 561 ? -22.824 9.510 32.350 1.00 88.81 561 ILE A O 1
ATOM 4249 N N . THR A 1 562 ? -21.961 10.847 33.936 1.00 86.06 562 THR A N 1
ATOM 4250 C CA . THR A 1 562 ? -21.946 12.045 33.087 1.00 86.06 562 THR A CA 1
ATOM 4251 C C . THR A 1 562 ? -20.785 12.028 32.087 1.00 86.06 562 THR A C 1
ATOM 4253 O O . THR A 1 562 ? -19.806 11.291 32.218 1.00 86.06 562 THR A O 1
ATOM 4256 N N . ALA A 1 563 ? -20.855 12.892 31.069 1.00 85.06 563 ALA A N 1
ATOM 4257 C CA . ALA A 1 563 ? -19.765 13.047 30.105 1.00 85.06 563 ALA A CA 1
ATOM 4258 C C . ALA A 1 563 ? -18.480 13.640 30.717 1.00 85.06 563 ALA A C 1
ATOM 4260 O O . ALA A 1 563 ? -17.412 13.448 30.142 1.00 85.06 563 ALA A O 1
ATOM 4261 N N . GLY A 1 564 ? -18.582 14.389 31.822 1.00 84.44 564 GLY A N 1
ATOM 4262 C CA . GLY A 1 564 ? -17.424 14.908 32.557 1.00 84.44 564 GLY A CA 1
ATOM 4263 C C . GLY A 1 564 ? -16.688 13.775 33.263 1.00 84.44 564 GLY A C 1
ATOM 4264 O O . GLY A 1 564 ? -15.528 13.518 32.953 1.00 84.44 564 GLY A O 1
ATOM 4265 N N . VAL A 1 565 ? -17.428 13.009 34.071 1.00 86.50 565 VAL A N 1
ATOM 4266 C CA . VAL A 1 565 ? -16.929 11.828 34.793 1.00 86.50 565 VAL A CA 1
ATOM 4267 C C . VAL A 1 565 ? -16.283 10.822 33.841 1.00 86.50 565 VAL A C 1
ATOM 4269 O O . VAL A 1 565 ? -15.167 10.373 34.074 1.00 86.50 565 VAL A O 1
ATOM 4272 N N . ALA A 1 566 ? -16.926 10.513 32.713 1.00 89.31 566 ALA A N 1
ATOM 4273 C CA . ALA A 1 566 ? -16.367 9.579 31.735 1.00 89.31 566 ALA A CA 1
ATOM 4274 C C . ALA A 1 566 ? -15.005 10.036 31.165 1.00 89.31 566 ALA A C 1
ATOM 4276 O O . ALA A 1 566 ? -14.132 9.207 30.916 1.00 89.31 566 ALA A O 1
ATOM 4277 N N . LYS A 1 567 ? -14.795 11.347 30.975 1.00 90.31 567 LYS A N 1
ATOM 4278 C CA . LYS A 1 567 ? -13.505 11.891 30.511 1.00 90.31 567 LYS A CA 1
ATOM 4279 C C . LYS A 1 567 ? -12.440 11.848 31.601 1.00 90.31 567 LYS A C 1
ATOM 4281 O O . LYS A 1 567 ? -11.286 11.564 31.296 1.00 90.31 567 LYS A O 1
ATOM 4286 N N . GLU A 1 568 ? -12.818 12.129 32.842 1.00 87.25 568 GLU A N 1
ATOM 4287 C CA . GLU A 1 568 ? -11.912 12.060 33.991 1.00 87.25 568 GLU A CA 1
ATOM 4288 C C . GLU A 1 568 ? -11.463 10.624 34.261 1.00 87.25 568 GLU A C 1
ATOM 4290 O O . GLU A 1 568 ? -10.266 10.381 34.391 1.00 87.25 568 GLU A O 1
ATOM 4295 N N . LEU A 1 569 ? -12.388 9.660 34.224 1.00 88.12 569 LEU A N 1
ATOM 4296 C CA . LEU A 1 569 ? -12.071 8.233 34.325 1.00 88.12 569 LEU A CA 1
ATOM 4297 C C . LEU A 1 569 ? -11.142 7.786 33.196 1.00 88.12 569 LEU A C 1
ATOM 4299 O O . LEU A 1 569 ? -10.160 7.095 33.447 1.00 88.12 569 LEU A O 1
ATOM 4303 N N . LEU A 1 570 ? -11.404 8.217 31.959 1.00 90.00 570 LEU A N 1
ATOM 4304 C CA . LEU A 1 570 ? -10.527 7.911 30.829 1.00 90.00 570 LEU A CA 1
ATOM 4305 C C . LEU A 1 570 ? -9.104 8.448 31.055 1.00 90.00 570 LEU A C 1
ATOM 4307 O O . LEU A 1 570 ? -8.126 7.769 30.744 1.00 90.00 570 LEU A O 1
ATOM 4311 N N . PHE A 1 571 ? -8.984 9.651 31.618 1.00 88.38 571 PHE A N 1
ATOM 4312 C CA . PHE A 1 571 ? -7.694 10.243 31.957 1.00 88.38 571 PHE A CA 1
ATOM 4313 C C . PHE A 1 571 ? -6.996 9.499 33.106 1.00 88.38 571 PHE A C 1
ATOM 4315 O O . PHE A 1 571 ? -5.796 9.246 33.024 1.00 88.38 571 PHE A O 1
ATOM 4322 N N . ALA A 1 572 ? -7.739 9.087 34.136 1.00 86.31 572 ALA A N 1
ATOM 4323 C CA . ALA A 1 572 ? -7.224 8.281 35.242 1.00 86.31 572 ALA A CA 1
ATOM 4324 C C . ALA A 1 572 ? -6.690 6.919 34.758 1.00 86.31 572 ALA A C 1
ATOM 4326 O O . ALA A 1 572 ? -5.588 6.519 35.134 1.00 86.31 572 ALA A O 1
ATOM 4327 N N . VAL A 1 573 ? -7.406 6.253 33.842 1.00 87.44 573 VAL A N 1
ATOM 4328 C CA . VAL A 1 573 ? -6.941 5.011 33.197 1.00 87.44 573 VAL A CA 1
ATOM 4329 C C . VAL A 1 573 ? -5.666 5.257 32.388 1.00 87.44 573 VAL A C 1
ATOM 4331 O O . VAL A 1 573 ? -4.718 4.484 32.480 1.00 87.44 573 VAL A O 1
ATOM 4334 N N . PHE A 1 574 ? -5.594 6.355 31.631 1.00 86.56 574 PHE A N 1
ATOM 4335 C CA . PHE A 1 574 ? -4.398 6.697 30.855 1.00 86.56 574 PHE A CA 1
ATOM 4336 C C . PHE A 1 574 ? -3.156 6.935 31.737 1.00 86.56 574 PHE A C 1
ATOM 4338 O O . PHE A 1 574 ? -2.052 6.512 31.376 1.00 86.56 574 PHE A O 1
ATOM 4345 N N . ARG A 1 575 ? -3.331 7.558 32.912 1.00 83.94 575 ARG A N 1
ATOM 4346 C CA . ARG A 1 575 ? -2.258 7.737 33.909 1.00 83.94 575 ARG A CA 1
ATOM 4347 C C . ARG A 1 575 ? -1.855 6.439 34.613 1.00 83.94 575 ARG A C 1
ATOM 4349 O O . ARG A 1 575 ? -0.739 6.371 35.120 1.00 83.94 575 ARG A O 1
ATOM 4356 N N . GLY A 1 576 ? -2.713 5.421 34.586 1.00 80.75 576 GLY A N 1
ATOM 4357 C CA . GLY A 1 576 ? -2.521 4.163 35.307 1.00 80.75 576 GLY A CA 1
ATOM 4358 C C . GLY A 1 576 ? -3.055 4.184 36.742 1.00 80.75 576 GLY A C 1
ATOM 4359 O O . GLY A 1 576 ? -2.725 3.289 37.508 1.00 80.75 576 GLY A O 1
ATOM 4360 N N . ASP A 1 577 ? -3.877 5.173 37.110 1.00 79.06 577 ASP A N 1
ATOM 4361 C CA . ASP A 1 577 ? -4.512 5.243 38.438 1.00 79.06 577 ASP A CA 1
ATOM 4362 C C . ASP A 1 577 ? -5.638 4.202 38.583 1.00 79.06 577 ASP A C 1
ATOM 4364 O O . ASP A 1 577 ? -5.970 3.767 39.684 1.00 79.06 577 ASP A O 1
ATOM 4368 N N . VAL A 1 578 ? -6.239 3.821 37.451 1.00 76.69 578 VAL A N 1
ATOM 4369 C CA . VAL A 1 578 ? -7.328 2.845 37.344 1.00 76.69 578 VAL A CA 1
ATOM 4370 C C . VAL A 1 578 ? -6.911 1.794 36.327 1.00 76.69 578 VAL A C 1
ATOM 4372 O O . VAL A 1 578 ? -6.838 2.073 35.127 1.00 76.69 578 VAL A O 1
ATOM 4375 N N . THR A 1 579 ? -6.636 0.583 36.799 1.00 69.50 579 THR A N 1
ATOM 4376 C CA . THR A 1 579 ? -6.241 -0.539 35.946 1.00 69.50 579 THR A CA 1
ATOM 4377 C C . THR A 1 579 ? -6.954 -1.806 36.402 1.00 69.50 579 THR A C 1
ATOM 4379 O O . THR A 1 579 ? -6.825 -2.235 37.542 1.00 69.50 579 THR A O 1
ATOM 4382 N N . ASP A 1 580 ? -7.704 -2.424 35.487 1.00 64.00 580 ASP A N 1
ATOM 4383 C CA . ASP A 1 580 ? -8.363 -3.721 35.719 1.00 64.00 580 ASP A CA 1
ATOM 4384 C C . ASP A 1 580 ? -7.350 -4.889 35.708 1.00 64.00 580 ASP A C 1
ATOM 4386 O O . ASP A 1 580 ? -7.605 -6.005 36.154 1.00 64.00 580 ASP A O 1
ATOM 4390 N N . THR A 1 581 ? -6.144 -4.617 35.208 1.00 55.47 581 THR A N 1
ATOM 4391 C CA . THR A 1 581 ? -4.989 -5.512 35.229 1.00 55.47 581 THR A CA 1
ATOM 4392 C C . THR A 1 581 ? -3.994 -5.036 36.290 1.00 55.47 581 THR A C 1
ATOM 4394 O O . THR A 1 581 ? -3.780 -3.835 36.432 1.00 55.47 581 THR A O 1
ATOM 4397 N N . ASP A 1 582 ? -3.388 -5.978 37.019 1.00 51.44 582 ASP A N 1
ATOM 4398 C CA . ASP A 1 582 ? -2.381 -5.767 38.082 1.00 51.44 582 ASP A CA 1
ATOM 4399 C C . ASP A 1 582 ? -2.897 -5.367 39.481 1.00 51.44 582 ASP A C 1
ATOM 4401 O O . ASP A 1 582 ? -2.155 -4.818 40.292 1.00 51.44 582 ASP A O 1
ATOM 4405 N N . GLY A 1 583 ? -4.146 -5.712 39.822 1.00 55.53 583 GLY A N 1
ATOM 4406 C CA . GLY A 1 583 ? -4.672 -5.555 41.189 1.00 55.53 583 GLY A CA 1
ATOM 4407 C C . GLY A 1 583 ? -4.990 -4.111 41.598 1.00 55.53 583 GLY A C 1
ATOM 4408 O O . GLY A 1 583 ? -5.185 -3.849 42.786 1.00 55.53 583 GLY A O 1
ATOM 4409 N N . GLY A 1 584 ? -5.036 -3.190 40.630 1.00 59.78 584 GLY A N 1
ATOM 4410 C CA . GLY A 1 584 ? -5.583 -1.844 40.790 1.00 59.78 584 GLY A CA 1
ATOM 4411 C C . GLY A 1 584 ? -7.117 -1.843 40.888 1.00 59.78 584 GLY A C 1
ATOM 4412 O O . GLY A 1 584 ? -7.756 -2.869 40.643 1.00 59.78 584 GLY A O 1
ATOM 4413 N N . PRO A 1 585 ? -7.732 -0.711 41.280 1.00 69.06 585 PRO A N 1
ATOM 4414 C CA . PRO A 1 585 ? -9.185 -0.594 41.326 1.00 69.06 585 PRO A CA 1
ATOM 4415 C C . PRO A 1 585 ? -9.764 -0.687 39.909 1.00 69.06 585 PRO A C 1
ATOM 4417 O O . PRO A 1 585 ? -9.279 -0.019 38.990 1.00 69.06 585 PRO A O 1
ATOM 4420 N N . SER A 1 586 ? -10.823 -1.483 39.732 1.00 83.06 586 SER A N 1
ATOM 4421 C CA . SER A 1 586 ? -11.557 -1.511 38.465 1.00 83.06 586 SER A CA 1
ATOM 4422 C C . SER A 1 586 ? -12.245 -0.163 38.216 1.00 83.06 586 SER A C 1
ATOM 4424 O O . SER A 1 586 ? -12.454 0.632 39.138 1.00 83.06 586 SER A O 1
ATOM 4426 N N . VAL A 1 587 ? -12.667 0.101 36.974 1.00 83.69 587 VAL A N 1
ATOM 4427 C CA . VAL A 1 587 ? -13.467 1.302 36.654 1.00 83.69 587 VAL A CA 1
ATOM 4428 C C . VAL A 1 587 ? -14.706 1.385 37.552 1.00 83.69 587 VAL A C 1
ATOM 4430 O O . VAL A 1 587 ? -15.060 2.457 38.033 1.00 83.69 587 VAL A O 1
ATOM 4433 N N . THR A 1 588 ? -15.345 0.247 37.818 1.00 85.00 588 THR A N 1
ATOM 4434 C CA . THR A 1 588 ? -16.529 0.166 38.678 1.00 85.00 588 THR A CA 1
ATOM 4435 C C . THR A 1 588 ? -16.196 0.512 40.131 1.00 85.00 588 THR A C 1
ATOM 4437 O O . THR A 1 588 ? -16.947 1.258 40.762 1.00 85.00 588 THR A O 1
ATOM 4440 N N . ASP A 1 589 ? -15.061 0.029 40.644 1.00 84.25 589 ASP A N 1
ATOM 4441 C CA . ASP A 1 589 ? -14.611 0.315 42.011 1.00 84.25 589 ASP A CA 1
ATOM 4442 C C . ASP A 1 589 ? -14.239 1.788 42.178 1.00 84.25 589 ASP A C 1
ATOM 4444 O O . ASP A 1 589 ? -14.623 2.406 43.168 1.00 84.25 589 ASP A O 1
ATOM 4448 N N . ALA A 1 590 ? -13.563 2.374 41.186 1.00 83.50 590 ALA A N 1
ATOM 4449 C CA . ALA A 1 590 ? -13.219 3.793 41.177 1.00 83.50 590 ALA A CA 1
ATOM 4450 C C . ALA A 1 590 ? -14.476 4.680 41.195 1.00 83.50 590 ALA A C 1
ATOM 4452 O O . ALA A 1 590 ? -14.562 5.623 41.982 1.00 83.50 590 ALA A O 1
ATOM 4453 N N . ILE A 1 591 ? -15.493 4.341 40.391 1.00 83.38 591 ILE A N 1
ATOM 4454 C CA . ILE A 1 591 ? -16.777 5.059 40.394 1.00 83.38 591 ILE A CA 1
ATOM 4455 C C . ILE A 1 591 ? -17.474 4.928 41.756 1.00 83.38 591 ILE A C 1
ATOM 4457 O O . ILE A 1 591 ? -18.029 5.905 42.259 1.00 83.38 591 ILE A O 1
ATOM 4461 N N . ALA A 1 592 ? -17.461 3.738 42.362 1.00 84.19 592 ALA A N 1
ATOM 4462 C CA . ALA A 1 592 ? -18.105 3.499 43.651 1.00 84.19 592 ALA A CA 1
ATOM 4463 C C . ALA A 1 592 ? -17.392 4.210 44.815 1.00 84.19 592 ALA A C 1
ATOM 4465 O O . ALA A 1 592 ? -18.064 4.803 45.661 1.00 84.19 592 ALA A O 1
ATOM 4466 N N . ALA A 1 593 ? -16.057 4.178 44.846 1.00 83.00 593 ALA A N 1
ATOM 4467 C CA . ALA A 1 593 ? -15.241 4.797 45.889 1.00 83.00 593 ALA A CA 1
ATOM 4468 C C . ALA A 1 593 ? -15.425 6.321 45.934 1.00 83.00 593 ALA A C 1
ATOM 4470 O O . ALA A 1 593 ? -15.647 6.885 47.004 1.00 83.00 593 ALA A O 1
ATOM 4471 N N . GLU A 1 594 ? -15.427 6.963 44.765 1.00 81.19 594 GLU A N 1
ATOM 4472 C CA . GLU A 1 594 ? -15.546 8.419 44.620 1.00 81.19 594 GLU A CA 1
ATOM 4473 C C . GLU A 1 594 ? -17.006 8.895 44.465 1.00 81.19 594 GLU A C 1
ATOM 4475 O O . GLU A 1 594 ? -17.265 10.074 44.236 1.00 81.19 594 GLU A O 1
ATOM 4480 N N . ARG A 1 595 ? -17.989 7.986 44.593 1.00 78.94 595 ARG A N 1
ATOM 4481 C CA . ARG A 1 595 ? -19.434 8.260 44.433 1.00 78.94 595 ARG A CA 1
ATOM 4482 C C . ARG A 1 595 ? -19.778 8.976 43.117 1.00 78.94 595 ARG A C 1
ATOM 4484 O O . ARG A 1 595 ? -20.604 9.883 43.090 1.00 78.94 595 ARG A O 1
ATOM 4491 N N . LEU A 1 596 ? -19.171 8.531 42.018 1.00 81.50 596 LEU A N 1
ATOM 4492 C CA . LEU A 1 596 ? -19.294 9.146 40.689 1.00 81.50 596 LEU A CA 1
ATOM 4493 C C . LEU A 1 596 ? -20.475 8.611 39.858 1.00 81.50 596 LEU A C 1
ATOM 4495 O O . LEU A 1 596 ? -20.627 8.981 38.690 1.00 81.50 596 LEU A O 1
ATOM 4499 N N . TRP A 1 597 ? -21.298 7.721 40.423 1.00 84.56 597 TRP A N 1
ATOM 4500 C CA . TRP A 1 597 ? -22.550 7.300 39.794 1.00 84.56 597 TRP A CA 1
ATOM 4501 C C . TRP A 1 597 ? -23.490 8.497 39.655 1.00 84.56 597 TRP A C 1
ATOM 4503 O O . TRP A 1 597 ? -23.610 9.313 40.567 1.00 84.56 597 TRP A O 1
ATOM 4513 N N . PHE A 1 598 ? -24.168 8.587 38.514 1.00 80.06 598 PHE A N 1
ATOM 4514 C CA . PHE A 1 598 ? -25.179 9.605 38.285 1.00 80.06 598 PHE A CA 1
ATOM 4515 C C . PHE A 1 598 ? -26.368 9.359 39.221 1.00 80.06 598 PHE A C 1
ATOM 4517 O O . PHE A 1 598 ? -27.150 8.432 39.015 1.00 80.06 598 PHE A O 1
ATOM 4524 N N . ASP A 1 599 ? -26.455 10.172 40.273 1.00 78.62 599 ASP A N 1
ATOM 4525 C CA . ASP A 1 599 ? -27.548 10.175 41.242 1.00 78.62 599 ASP A CA 1
ATOM 4526 C C . ASP A 1 599 ? -28.451 11.377 40.970 1.00 78.62 599 ASP A C 1
ATOM 4528 O O . ASP A 1 599 ? -28.169 12.502 41.399 1.00 78.62 599 ASP A O 1
ATOM 4532 N N . GLU A 1 600 ? -29.491 11.139 40.179 1.00 78.06 600 GLU A N 1
ATOM 4533 C CA . GLU A 1 600 ? -30.374 12.183 39.683 1.00 78.06 600 GLU A CA 1
ATOM 4534 C C . GLU A 1 600 ? -31.230 12.795 40.802 1.00 78.06 600 GLU A C 1
ATOM 4536 O O . GLU A 1 600 ? -31.794 12.086 41.637 1.00 78.06 600 GLU A O 1
ATOM 4541 N N . ILE A 1 601 ? -31.350 14.126 40.805 1.00 82.44 601 ILE A N 1
ATOM 4542 C CA . ILE A 1 601 ? -32.271 14.822 41.711 1.00 82.44 601 ILE A CA 1
ATOM 4543 C C . ILE A 1 601 ? -33.735 14.480 41.396 1.00 82.44 601 ILE A C 1
ATOM 4545 O O . ILE A 1 601 ? -34.108 14.165 40.265 1.00 82.44 601 ILE A O 1
ATOM 4549 N N . SER A 1 602 ? -34.595 14.554 42.407 1.00 85.12 602 SER A N 1
ATOM 4550 C CA . SER A 1 602 ? -36.014 14.223 42.253 1.00 85.12 602 SER A CA 1
ATOM 4551 C C . SER A 1 602 ? -36.749 15.206 41.328 1.00 85.12 602 SER A C 1
ATOM 4553 O O . SER A 1 602 ? -36.355 16.362 41.160 1.00 85.12 602 SER A O 1
ATOM 4555 N N . ALA A 1 603 ? -37.875 14.772 40.749 1.00 82.06 603 ALA A N 1
ATOM 4556 C CA . ALA A 1 603 ? -38.712 15.630 39.902 1.00 82.06 603 ALA A CA 1
ATOM 4557 C C . ALA A 1 603 ? -39.191 16.906 40.629 1.00 82.06 603 ALA A C 1
ATOM 4559 O O . ALA A 1 603 ? -39.321 17.963 40.008 1.00 82.06 603 ALA A O 1
ATOM 4560 N N . ASP A 1 604 ? -39.405 16.819 41.943 1.00 83.62 604 ASP A N 1
ATOM 4561 C CA . ASP A 1 604 ? -39.802 17.953 42.778 1.00 83.62 604 ASP A CA 1
ATOM 4562 C C . ASP A 1 604 ? -38.648 18.949 42.971 1.00 83.62 604 ASP A C 1
ATOM 4564 O O . ASP A 1 604 ? -38.854 20.162 42.894 1.00 83.62 604 ASP A O 1
ATOM 4568 N N . GLU A 1 605 ? -37.417 18.459 43.134 1.00 84.50 605 GLU A N 1
ATOM 4569 C CA . GLU A 1 605 ? -36.217 19.302 43.194 1.00 84.50 605 GLU A CA 1
ATOM 4570 C C . GLU A 1 605 ? -35.939 19.981 41.848 1.00 84.50 605 GLU A C 1
ATOM 4572 O O . GLU A 1 605 ? -35.635 21.175 41.819 1.00 84.50 605 GLU A O 1
ATOM 4577 N N . TYR A 1 606 ? -36.124 19.280 40.722 1.00 86.88 606 TYR A N 1
ATOM 4578 C CA . TYR A 1 606 ? -36.076 19.909 39.398 1.00 86.88 606 TYR A CA 1
ATOM 4579 C C . TYR A 1 606 ? -37.118 21.015 39.251 1.00 86.88 606 TYR A C 1
ATOM 4581 O O . TYR A 1 606 ? -36.818 22.064 38.681 1.00 86.88 606 TYR A O 1
ATOM 4589 N N . ALA A 1 607 ? -38.339 20.803 39.749 1.00 85.38 607 ALA A N 1
ATOM 4590 C CA . ALA A 1 607 ? -39.391 21.809 39.696 1.00 85.38 607 ALA A CA 1
ATOM 4591 C C . ALA A 1 607 ? -39.048 23.038 40.553 1.00 85.38 607 ALA A C 1
ATOM 4593 O O . ALA A 1 607 ? -39.261 24.164 40.101 1.00 85.38 607 ALA A O 1
ATOM 4594 N N . ALA A 1 608 ? -38.475 22.838 41.744 1.00 86.69 608 ALA A N 1
ATOM 4595 C CA . ALA A 1 608 ? -38.019 23.919 42.615 1.00 86.69 608 ALA A CA 1
ATOM 4596 C C . ALA A 1 608 ? -36.876 24.726 41.974 1.00 86.69 608 ALA A C 1
ATOM 4598 O O . ALA A 1 608 ? -36.967 25.949 41.865 1.00 86.69 608 ALA 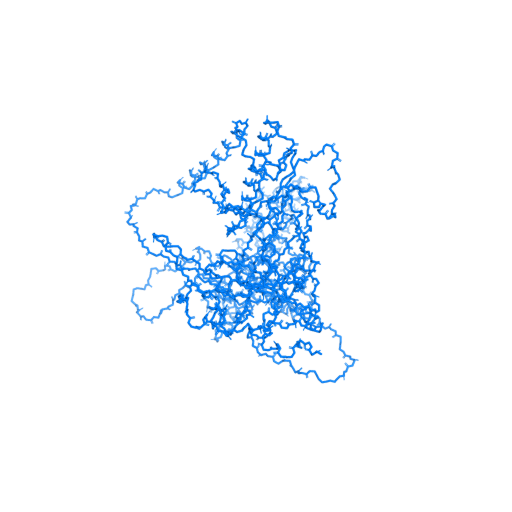A O 1
ATOM 4599 N N . LEU A 1 609 ? -35.851 24.047 41.449 1.00 87.19 609 LEU A N 1
ATOM 4600 C CA . LEU A 1 609 ? -34.735 24.690 40.747 1.00 87.19 609 LEU A CA 1
ATOM 4601 C C . LEU A 1 609 ? -35.184 25.384 39.458 1.00 87.19 609 LEU A C 1
ATOM 4603 O O . LEU A 1 609 ? -34.663 26.441 39.106 1.00 87.19 609 LEU A O 1
ATOM 4607 N N . ALA A 1 610 ? -36.164 24.823 38.745 1.00 86.44 610 ALA A N 1
ATOM 4608 C CA . ALA A 1 610 ? -36.755 25.467 37.579 1.00 86.44 610 ALA A CA 1
ATOM 4609 C C . ALA A 1 610 ? -37.501 26.747 37.962 1.00 86.44 610 ALA A C 1
ATOM 4611 O O . ALA A 1 610 ? -37.351 27.749 37.266 1.00 86.44 610 ALA A O 1
ATOM 4612 N N . GLN A 1 611 ? -38.259 26.741 39.065 1.00 86.25 611 GLN A N 1
ATOM 4613 C CA . GLN A 1 611 ? -38.921 27.935 39.598 1.00 86.25 611 GLN A CA 1
ATOM 4614 C C . GLN A 1 611 ? -37.910 29.012 40.006 1.00 86.25 611 GLN A C 1
ATOM 4616 O O . GLN A 1 611 ? -38.085 30.177 39.653 1.00 86.25 611 GLN A O 1
ATOM 4621 N N . GLU A 1 612 ? -36.823 28.625 40.668 1.00 87.81 612 GLU A N 1
ATOM 4622 C CA . GLU A 1 612 ? -35.738 29.533 41.042 1.00 87.81 612 GLU A CA 1
ATOM 4623 C C . GLU A 1 612 ? -35.015 30.105 39.811 1.00 87.81 612 GLU A C 1
ATOM 4625 O O . GLU A 1 612 ? -34.802 31.314 39.704 1.00 87.81 612 GLU A O 1
ATOM 4630 N N . ALA A 1 613 ? -34.721 29.266 38.811 1.00 86.56 613 ALA A N 1
ATOM 4631 C CA . ALA A 1 613 ? -34.067 29.694 37.577 1.00 86.56 613 ALA A CA 1
ATOM 4632 C C . ALA A 1 613 ? -34.885 30.752 36.814 1.00 86.56 613 ALA A C 1
ATOM 4634 O O . ALA A 1 613 ? -34.300 31.649 36.191 1.00 86.56 613 ALA A O 1
ATOM 4635 N N . ILE A 1 614 ? -36.222 30.665 36.867 1.00 88.69 614 ILE A N 1
ATOM 4636 C CA . ILE A 1 614 ? -37.123 31.603 36.186 1.00 88.69 614 ILE A CA 1
ATOM 4637 C C . ILE A 1 614 ? -37.520 32.823 37.033 1.00 88.69 614 ILE A C 1
ATOM 4639 O O . ILE A 1 614 ? -37.919 33.829 36.446 1.00 88.69 614 ILE A O 1
ATOM 4643 N N . ALA A 1 615 ? -37.396 32.774 38.365 1.00 84.19 615 ALA A N 1
ATOM 4644 C CA . ALA A 1 615 ? -37.895 33.806 39.284 1.00 84.19 615 ALA A CA 1
ATOM 4645 C C . ALA A 1 615 ? -37.391 35.224 38.945 1.00 84.19 615 ALA A C 1
ATOM 4647 O O . ALA A 1 615 ? -38.180 36.168 38.887 1.00 84.19 615 ALA A O 1
ATOM 4648 N N . ASP A 1 616 ? -36.107 35.354 38.600 1.00 77.50 616 ASP A N 1
ATOM 4649 C CA . ASP A 1 616 ? -35.467 36.644 38.291 1.00 77.50 616 ASP A CA 1
ATOM 4650 C C . ASP A 1 616 ? -35.462 37.006 36.790 1.00 77.50 616 ASP A C 1
ATOM 4652 O O . ASP A 1 616 ? -34.832 37.974 36.363 1.00 77.50 616 ASP A O 1
ATOM 4656 N N . GLU A 1 617 ? -36.167 36.244 35.949 1.00 84.25 617 GLU A N 1
ATOM 4657 C CA . GLU A 1 617 ? -36.094 36.339 34.483 1.00 84.25 617 GLU A CA 1
ATOM 4658 C C . GLU A 1 617 ? -37.389 36.855 33.840 1.00 84.25 617 GLU A C 1
ATOM 4660 O O . GLU A 1 617 ? -37.732 36.501 32.709 1.00 84.25 617 GLU A O 1
ATOM 4665 N N . ALA A 1 618 ? -38.106 37.760 34.513 1.00 78.19 618 ALA A N 1
ATOM 4666 C CA . ALA A 1 618 ? -39.393 38.294 34.046 1.00 78.19 618 ALA A CA 1
ATOM 4667 C C . ALA A 1 618 ? -39.348 38.873 32.613 1.00 78.19 618 ALA A C 1
ATOM 4669 O O . ALA A 1 618 ? -40.314 38.769 31.853 1.00 78.19 618 ALA A O 1
ATOM 4670 N N . LYS A 1 619 ? -38.216 39.467 32.201 1.00 80.12 619 LYS A N 1
ATOM 4671 C CA . LYS A 1 619 ? -38.017 39.983 30.833 1.00 80.12 619 LYS A CA 1
ATOM 4672 C C . LYS A 1 619 ? -37.926 38.861 29.793 1.00 80.12 619 LYS A C 1
ATOM 4674 O O . LYS A 1 619 ? -38.415 39.028 28.676 1.00 80.12 619 LYS A O 1
ATOM 4679 N N . THR A 1 620 ? -37.303 37.743 30.154 1.00 81.31 620 THR A N 1
ATOM 4680 C CA . THR A 1 620 ? -37.153 36.555 29.309 1.00 81.31 620 THR A CA 1
ATOM 4681 C C . THR A 1 620 ? -38.480 35.791 29.233 1.00 81.31 620 THR A C 1
ATOM 4683 O O . THR A 1 620 ? -38.906 35.428 28.139 1.00 81.31 620 THR A O 1
ATOM 4686 N N . LEU A 1 621 ? -39.197 35.658 30.354 1.00 80.88 621 LEU A N 1
ATOM 4687 C CA . LEU A 1 621 ? -40.500 34.987 30.451 1.00 80.88 621 LEU A CA 1
ATOM 4688 C C . LEU A 1 621 ? -41.611 35.668 29.635 1.00 80.88 621 LEU A C 1
ATOM 4690 O O . LEU A 1 621 ? -42.363 34.994 28.932 1.00 80.88 621 LEU A O 1
ATOM 4694 N N . LYS A 1 622 ? -41.659 37.008 29.608 1.00 80.50 622 LYS A N 1
ATOM 4695 C CA . LYS A 1 622 ? -42.615 37.770 28.773 1.00 80.50 622 LYS A CA 1
ATOM 4696 C C . LYS A 1 622 ? -42.534 37.434 27.280 1.00 80.50 622 LYS A C 1
ATOM 4698 O O . LYS A 1 622 ? -43.522 37.578 26.565 1.00 80.50 622 LYS A O 1
ATOM 4703 N N . GLN A 1 623 ? -41.379 36.977 26.796 1.00 79.62 623 GLN A N 1
ATOM 4704 C CA . GLN A 1 623 ? -41.216 36.589 25.393 1.00 79.62 623 GLN A CA 1
ATOM 4705 C C . GLN A 1 623 ? -41.966 35.291 25.073 1.00 79.62 623 GLN A C 1
ATOM 4707 O O . GLN A 1 623 ? -42.475 35.165 23.961 1.00 79.62 623 GLN A O 1
ATOM 4712 N N . PHE A 1 624 ? -42.107 34.383 26.045 1.00 80.50 624 PHE A N 1
ATOM 4713 C CA . PHE A 1 624 ? -42.881 33.143 25.914 1.00 80.50 624 PHE A CA 1
ATOM 4714 C C . PHE A 1 624 ? -44.398 33.378 25.952 1.00 80.50 624 PHE A C 1
ATOM 4716 O O . PHE A 1 624 ? -45.138 32.606 25.353 1.00 80.50 624 PHE A O 1
ATOM 4723 N N . ALA A 1 625 ? -44.857 34.463 26.584 1.00 74.81 625 ALA A N 1
ATOM 4724 C CA . ALA A 1 625 ? -46.268 34.864 26.611 1.00 74.81 625 ALA A CA 1
ATOM 4725 C C . ALA A 1 625 ? -46.716 35.671 25.371 1.00 74.81 625 ALA A C 1
ATOM 4727 O O . ALA A 1 625 ? -47.892 36.005 25.240 1.00 74.81 625 ALA A O 1
ATOM 4728 N N . SER A 1 626 ? -45.797 36.021 24.462 1.00 72.50 626 SER A N 1
ATOM 4729 C CA . SER A 1 626 ? -46.108 36.855 23.293 1.00 72.50 626 SER A CA 1
ATOM 4730 C C . SER A 1 626 ? -46.863 36.084 22.187 1.00 72.50 626 SER A C 1
ATOM 4732 O O . SER A 1 626 ? -46.600 34.895 21.987 1.00 72.50 626 SER A O 1
ATOM 4734 N N . PRO A 1 627 ? -47.714 36.747 21.371 1.00 62.50 627 PRO A N 1
ATOM 4735 C CA . PRO A 1 627 ? -48.392 36.112 20.228 1.00 62.50 627 PRO A CA 1
ATOM 4736 C C . PRO A 1 627 ? -47.426 35.480 19.207 1.00 62.50 627 PRO A C 1
ATOM 4738 O O . PRO A 1 627 ? -47.773 34.540 18.497 1.00 62.50 627 PRO A O 1
ATOM 4741 N N . ALA A 1 628 ? -46.181 35.969 19.141 1.00 62.03 628 ALA A N 1
ATOM 4742 C CA . ALA A 1 628 ? -45.133 35.415 18.287 1.00 62.03 628 ALA A CA 1
ATOM 4743 C C . ALA A 1 628 ? -44.608 34.053 18.785 1.00 62.03 628 ALA A C 1
ATOM 4745 O O . ALA A 1 628 ? -44.283 33.189 17.968 1.00 62.03 628 ALA A O 1
ATOM 4746 N N . ALA A 1 629 ? -44.570 33.828 20.103 1.00 62.41 629 ALA A N 1
ATOM 4747 C CA . ALA A 1 629 ? -44.140 32.559 20.695 1.00 62.41 629 ALA A CA 1
ATOM 4748 C C . ALA A 1 629 ? -45.160 31.428 20.489 1.00 62.41 629 ALA A C 1
ATOM 4750 O O . ALA A 1 629 ? -44.757 30.273 20.361 1.00 62.41 629 ALA A O 1
ATOM 4751 N N . GLN A 1 630 ? -46.452 31.760 20.357 1.00 61.16 630 GLN A N 1
ATOM 4752 C CA . GLN A 1 630 ? -47.503 30.808 19.963 1.00 61.16 630 GLN A CA 1
ATOM 4753 C C . GLN A 1 630 ? -47.324 30.294 18.524 1.00 61.16 630 GLN A C 1
ATOM 4755 O O . GLN A 1 630 ? -47.780 29.202 18.200 1.00 61.16 630 GLN A O 1
ATOM 4760 N N . LYS A 1 631 ? -46.627 31.054 17.665 1.00 61.81 631 LYS A N 1
ATOM 4761 C CA . LYS A 1 631 ? -46.332 30.673 16.274 1.00 61.81 631 LYS A CA 1
ATOM 4762 C C . LYS A 1 631 ? -44.973 29.975 16.120 1.00 61.81 631 LYS A C 1
ATOM 4764 O O . LYS A 1 631 ? -44.823 29.130 15.242 1.00 61.81 631 LYS A O 1
ATOM 4769 N N . LYS A 1 632 ? -43.976 30.319 16.950 1.00 73.31 632 LYS A N 1
ATOM 4770 C CA . LYS A 1 632 ? -42.649 29.675 16.992 1.00 73.31 632 LYS A CA 1
ATOM 4771 C C . LYS A 1 632 ? -42.063 29.735 18.407 1.00 73.31 632 LYS A C 1
ATOM 4773 O O . LYS A 1 632 ? -41.686 30.807 18.876 1.00 73.31 632 LYS A O 1
ATOM 4778 N N . TYR A 1 633 ? -41.932 28.579 19.059 1.00 77.88 633 TYR A N 1
ATOM 4779 C CA . TYR A 1 633 ? -41.409 28.488 20.425 1.00 77.88 633 TYR A CA 1
ATOM 4780 C C . TYR A 1 633 ? -39.939 28.967 20.494 1.00 77.88 633 TYR A C 1
ATOM 4782 O O . TYR A 1 633 ? -39.106 28.480 19.720 1.00 77.88 633 TYR A O 1
ATOM 4790 N N . PRO A 1 634 ? -39.575 29.908 21.389 1.00 81.56 634 PRO A N 1
ATOM 4791 C CA . PRO A 1 634 ? -38.236 30.501 21.417 1.00 81.56 634 PRO A CA 1
ATOM 4792 C C . PRO A 1 634 ? -37.193 29.571 22.074 1.00 81.56 634 PRO A C 1
ATOM 4794 O O . PRO A 1 634 ? -36.763 29.776 23.209 1.00 81.56 634 PRO A O 1
ATOM 4797 N N . HIS A 1 635 ? -36.736 28.560 21.324 1.00 83.19 635 HIS A N 1
ATOM 4798 C CA . HIS A 1 635 ? -35.818 27.507 21.794 1.00 83.19 635 HIS A CA 1
ATOM 4799 C C . HIS A 1 635 ? -34.502 28.040 22.393 1.00 83.19 635 HIS A C 1
ATOM 4801 O O . HIS A 1 635 ? -34.068 27.572 23.438 1.00 83.19 635 HIS A O 1
ATOM 4807 N N . GLY A 1 636 ? -33.893 29.079 21.808 1.00 85.25 636 GLY A N 1
ATOM 4808 C CA . GLY A 1 636 ? -32.646 29.649 22.343 1.00 85.25 636 GLY A CA 1
ATOM 4809 C C . GLY A 1 636 ? -32.792 30.285 23.734 1.00 85.25 636 GLY A C 1
ATOM 4810 O O . GLY A 1 636 ? -31.845 30.292 24.515 1.00 85.25 636 GLY A O 1
ATOM 4811 N N . LYS A 1 637 ? -33.983 30.797 24.073 1.00 85.62 637 LYS A N 1
ATOM 4812 C CA . LYS A 1 637 ? -34.274 31.328 25.414 1.00 85.62 637 LYS A CA 1
ATOM 4813 C C . LYS A 1 637 ? -34.578 30.216 26.409 1.00 85.62 637 LYS A C 1
ATOM 4815 O O . LYS A 1 637 ? -34.200 30.339 27.567 1.00 85.62 637 LYS A O 1
ATOM 4820 N N . LEU A 1 638 ? -35.190 29.127 25.944 1.00 86.19 638 LEU A N 1
ATOM 4821 C CA . LEU A 1 638 ? -35.367 27.925 26.750 1.00 86.19 638 LEU A CA 1
ATOM 4822 C C . LEU A 1 638 ? -34.002 27.360 27.157 1.00 86.19 638 LEU A C 1
ATOM 4824 O O . LEU A 1 638 ? -33.751 27.206 28.344 1.00 86.19 638 LEU A O 1
ATOM 4828 N N . GLN A 1 639 ? -33.085 27.175 26.203 1.00 87.38 639 GLN A N 1
ATOM 4829 C CA . GLN A 1 639 ? -31.738 26.664 26.487 1.00 87.38 639 GLN A CA 1
ATOM 4830 C C . GLN A 1 639 ? -30.925 27.581 27.416 1.00 87.38 639 GLN A C 1
ATOM 4832 O O . GLN A 1 639 ? -30.121 27.103 28.211 1.00 87.38 639 GLN A O 1
ATOM 4837 N N . TYR A 1 640 ? -31.165 28.897 27.384 1.00 89.12 640 TYR A N 1
ATOM 4838 C CA . TYR A 1 640 ? -30.584 29.822 28.364 1.00 89.12 640 TYR A CA 1
ATOM 4839 C C . TYR A 1 640 ? -31.071 29.542 29.796 1.00 89.12 640 TYR A C 1
ATOM 4841 O O . TYR A 1 640 ? -30.253 29.492 30.714 1.00 89.12 640 TYR A O 1
ATOM 4849 N N . LEU A 1 641 ? -32.380 29.336 29.982 1.00 87.50 641 LEU A N 1
ATOM 4850 C CA . LEU A 1 641 ? -32.979 29.017 31.283 1.00 87.50 641 LEU A CA 1
ATOM 4851 C C . LEU A 1 641 ? -32.570 27.620 31.769 1.00 87.50 641 LEU A C 1
ATOM 4853 O O . LEU A 1 641 ? -32.223 27.466 32.936 1.00 87.50 641 LEU A O 1
ATOM 4857 N N . VAL A 1 642 ? -32.507 26.635 30.870 1.00 85.31 642 VAL A N 1
ATOM 4858 C CA . VAL A 1 642 ? -31.964 25.296 31.158 1.00 85.31 642 VAL A CA 1
ATOM 4859 C C . VAL A 1 642 ? -30.510 25.395 31.611 1.00 85.31 642 VAL A C 1
ATOM 4861 O O . VAL A 1 642 ? -30.153 24.868 32.657 1.00 85.31 642 VAL A O 1
ATOM 4864 N N . GLY A 1 643 ? -29.676 26.166 30.909 1.00 84.62 643 GLY A N 1
ATOM 4865 C CA . GLY A 1 643 ? -28.292 26.410 31.320 1.00 84.62 643 GLY A CA 1
ATOM 4866 C C . GLY A 1 643 ? -28.145 27.208 32.624 1.00 84.62 643 GLY A C 1
ATOM 4867 O O . GLY A 1 643 ? -27.058 27.228 33.202 1.00 84.62 643 GLY A O 1
ATOM 4868 N N . LYS A 1 644 ? -29.191 27.904 33.087 1.00 87.06 644 LYS A N 1
ATOM 4869 C CA . LYS A 1 644 ? -29.230 28.557 34.405 1.00 87.06 644 LYS A CA 1
ATOM 4870 C C . LYS A 1 644 ? -29.622 27.552 35.490 1.00 87.06 644 LYS A C 1
ATOM 4872 O O . LYS A 1 644 ? -28.923 27.485 36.493 1.00 87.06 644 LYS A O 1
ATOM 4877 N N . LEU A 1 645 ? -30.637 26.718 35.245 1.00 86.88 645 LEU A N 1
ATOM 4878 C CA . LEU A 1 645 ? -31.010 25.604 36.124 1.00 86.88 645 LEU A CA 1
ATOM 4879 C C . LEU A 1 645 ? -29.822 24.664 36.351 1.00 86.88 645 LEU A C 1
ATOM 4881 O O . LEU A 1 645 ? -29.476 24.400 37.494 1.00 86.88 645 LEU A O 1
ATOM 4885 N N . LEU A 1 646 ? -29.133 24.242 35.287 1.00 83.56 646 LEU A N 1
ATOM 4886 C CA . LEU A 1 646 ? -27.965 23.356 35.385 1.00 83.56 646 LEU A CA 1
ATOM 4887 C C . LEU A 1 646 ? -26.798 23.957 36.191 1.00 83.56 646 LEU A C 1
ATOM 4889 O O . LEU A 1 646 ? -25.963 23.214 36.686 1.00 83.56 646 LEU A O 1
ATOM 4893 N N . ARG A 1 647 ? -26.721 25.291 36.313 1.00 83.25 647 ARG A N 1
ATOM 4894 C CA . ARG A 1 647 ? -25.724 25.979 37.155 1.00 83.25 647 ARG A CA 1
ATOM 4895 C C . ARG A 1 647 ? -26.163 26.140 38.611 1.00 83.25 647 ARG A C 1
ATOM 4897 O O . ARG A 1 647 ? -25.303 26.293 39.467 1.00 83.25 647 ARG A O 1
ATOM 4904 N N . LEU A 1 648 ? -27.471 26.181 38.864 1.00 82.81 648 LEU A N 1
ATOM 4905 C CA . LEU A 1 648 ? -28.055 26.256 40.208 1.00 82.81 648 LEU A CA 1
ATOM 4906 C C . LEU A 1 648 ? -28.143 24.874 40.861 1.00 82.81 648 LEU A C 1
ATOM 4908 O O . LEU A 1 648 ? -28.003 24.749 42.073 1.00 82.81 648 LEU A O 1
ATOM 4912 N N . GLY A 1 649 ? -28.383 23.841 40.055 1.00 77.12 649 GLY A N 1
ATOM 4913 C CA . GLY A 1 649 ? -28.454 22.469 40.523 1.00 77.12 649 GLY A CA 1
ATOM 4914 C C . GLY A 1 649 ? -27.091 21.916 40.959 1.00 77.12 649 GLY A C 1
ATOM 4915 O O . GLY A 1 649 ? -26.050 22.392 40.503 1.00 77.12 649 GLY A O 1
ATOM 4916 N N . PRO A 1 650 ? -27.085 20.890 41.826 1.00 74.44 650 PRO A N 1
ATOM 4917 C CA . PRO A 1 650 ? -25.858 20.230 42.261 1.00 74.44 650 PRO A CA 1
ATOM 4918 C C . PRO A 1 650 ? -25.068 19.656 41.071 1.00 74.44 650 PRO A C 1
ATOM 4920 O O . PRO A 1 650 ? -25.637 19.014 40.178 1.00 74.44 650 PRO A O 1
ATOM 4923 N N . GLU A 1 651 ? -23.749 19.894 41.061 1.00 68.31 651 GLU A N 1
ATOM 4924 C CA . GLU A 1 651 ? -22.853 19.465 39.980 1.00 68.31 651 GLU A CA 1
ATOM 4925 C C . GLU A 1 651 ? -22.941 17.948 39.758 1.00 68.31 651 GLU A C 1
ATOM 4927 O O . GLU A 1 651 ? -22.858 17.155 40.692 1.00 68.31 651 GLU A O 1
ATOM 4932 N N . GLY A 1 652 ? -23.138 17.537 38.502 1.00 66.06 652 GLY A N 1
ATOM 4933 C CA . GLY A 1 652 ? -23.153 16.124 38.119 1.00 66.06 652 GLY A CA 1
ATOM 4934 C C . GLY A 1 652 ? -24.407 15.331 38.504 1.00 66.06 652 GLY A C 1
ATOM 4935 O O . GLY A 1 652 ? -24.433 14.138 38.228 1.00 66.06 652 GLY A O 1
ATOM 4936 N N . ARG A 1 653 ? -25.441 15.964 39.081 1.00 75.94 653 ARG A N 1
ATOM 4937 C CA . ARG A 1 653 ? -26.715 15.320 39.485 1.00 75.94 653 ARG A CA 1
ATOM 4938 C C . ARG A 1 653 ? -27.943 15.798 38.703 1.00 75.94 653 ARG A C 1
ATOM 4940 O O . ARG A 1 653 ? -29.072 15.433 39.019 1.00 75.94 653 ARG A O 1
ATOM 4947 N N . THR A 1 654 ? -27.725 16.645 37.699 1.00 75.94 654 THR A N 1
ATOM 4948 C CA . THR A 1 654 ? -28.775 17.210 36.848 1.00 75.94 654 THR A CA 1
ATOM 4949 C C . THR A 1 654 ? -28.614 16.749 35.400 1.00 75.94 654 THR A C 1
ATOM 4951 O O . THR A 1 654 ? -27.567 16.935 34.779 1.00 75.94 654 THR A O 1
ATOM 4954 N N . ASP A 1 655 ? -29.661 16.131 34.861 1.00 79.94 655 ASP A N 1
ATOM 4955 C CA . ASP A 1 655 ? -29.784 15.702 33.476 1.00 79.94 655 ASP A CA 1
ATOM 4956 C C . ASP A 1 655 ? -30.364 16.847 32.619 1.00 79.94 655 ASP A C 1
ATOM 4958 O O . ASP A 1 655 ? -31.398 17.429 32.967 1.00 79.94 655 ASP A O 1
ATOM 4962 N N . PRO A 1 656 ? -29.732 17.196 31.484 1.00 80.75 656 PRO A N 1
ATOM 4963 C CA . PRO A 1 656 ? -30.208 18.267 30.617 1.00 80.75 656 PRO A CA 1
ATOM 4964 C C . PRO A 1 656 ? -31.618 18.066 30.041 1.00 80.75 656 PRO A C 1
ATOM 4966 O O . PRO A 1 656 ? -32.314 19.061 29.835 1.00 80.75 656 PRO A O 1
ATOM 4969 N N . GLN A 1 657 ? -32.051 16.831 29.763 1.00 81.69 657 GLN A N 1
ATOM 4970 C CA . GLN A 1 657 ? -33.378 16.575 29.186 1.00 81.69 657 GLN A CA 1
ATOM 4971 C C . GLN A 1 657 ? -34.469 16.771 30.237 1.00 81.69 657 GLN A C 1
ATOM 4973 O O . GLN A 1 657 ? -35.457 17.465 29.978 1.00 81.69 657 GLN A O 1
ATOM 4978 N N . ASN A 1 658 ? -34.258 16.242 31.443 1.00 83.56 658 ASN A N 1
ATOM 4979 C CA . ASN A 1 658 ? -35.182 16.434 32.560 1.00 83.56 658 ASN A CA 1
ATOM 4980 C C . ASN A 1 658 ? -35.194 17.892 33.044 1.00 83.56 658 ASN A C 1
ATOM 4982 O O . ASN A 1 658 ? -36.265 18.442 33.313 1.00 83.56 658 ASN A O 1
ATOM 4986 N N . ALA A 1 659 ? -34.045 18.575 33.026 1.00 84.25 659 ALA A N 1
ATOM 4987 C CA . ALA A 1 659 ? -33.971 20.016 33.253 1.00 84.25 659 ALA A CA 1
ATOM 4988 C C . ALA A 1 659 ? -34.755 20.815 32.195 1.00 84.25 659 ALA A C 1
ATOM 4990 O O . ALA A 1 659 ? -35.484 21.745 32.547 1.00 84.25 659 ALA A O 1
ATOM 4991 N N . GLU A 1 660 ? -34.662 20.461 30.904 1.00 87.69 660 GLU A N 1
ATOM 4992 C CA . GLU A 1 660 ? -35.473 21.095 29.855 1.00 87.69 660 GLU A CA 1
ATOM 4993 C C . GLU A 1 660 ? -36.969 20.880 30.091 1.00 87.69 660 GLU A C 1
ATOM 4995 O O . GLU A 1 660 ? -37.744 21.838 29.995 1.00 87.69 660 GLU A O 1
ATOM 5000 N N . ALA A 1 661 ? -37.381 19.657 30.433 1.00 86.31 661 ALA A N 1
ATOM 5001 C CA . ALA A 1 661 ? -38.773 19.340 30.733 1.00 86.31 661 ALA A CA 1
ATOM 5002 C C . ALA A 1 661 ? -39.296 20.147 31.935 1.00 86.31 661 ALA A C 1
ATOM 5004 O O . ALA A 1 661 ? -40.372 20.748 31.852 1.00 86.31 661 ALA A O 1
ATOM 5005 N N . ALA A 1 662 ? -38.512 20.238 33.012 1.00 86.88 662 ALA A N 1
ATOM 5006 C CA . ALA A 1 662 ? -38.860 20.991 34.213 1.00 86.88 662 ALA A CA 1
ATOM 5007 C C . ALA A 1 662 ? -38.962 22.501 33.951 1.00 86.88 662 ALA A C 1
ATOM 5009 O O . ALA A 1 662 ? -39.955 23.129 34.327 1.00 86.88 662 ALA A O 1
ATOM 5010 N N . VAL A 1 663 ? -37.997 23.089 33.232 1.00 87.31 663 VAL A N 1
ATOM 5011 C CA . VAL A 1 663 ? -38.046 24.507 32.831 1.00 87.31 663 VAL A CA 1
ATOM 5012 C C . VAL A 1 663 ? -39.241 24.768 31.922 1.00 87.31 663 VAL A C 1
ATOM 5014 O O . VAL A 1 663 ? -39.950 25.756 32.108 1.00 87.31 663 VAL A O 1
ATOM 5017 N N . ARG A 1 664 ? -39.518 23.882 30.960 1.00 88.69 664 ARG A N 1
ATOM 5018 C CA . ARG A 1 664 ? -40.674 24.012 30.065 1.00 88.69 664 ARG A CA 1
ATOM 5019 C C . ARG A 1 664 ? -41.991 23.991 30.844 1.00 88.69 664 ARG A C 1
ATOM 5021 O O . ARG A 1 664 ? -42.859 24.818 30.564 1.00 88.69 664 ARG A O 1
ATOM 5028 N N . ALA A 1 665 ? -42.124 23.102 31.828 1.00 86.38 665 ALA A N 1
ATOM 5029 C CA . ALA A 1 665 ? -43.291 23.034 32.703 1.00 86.38 665 ALA A CA 1
ATOM 5030 C C . ALA A 1 665 ? -43.429 24.287 33.588 1.00 86.38 665 ALA A C 1
ATOM 5032 O O . ALA A 1 665 ? -44.526 24.831 33.716 1.00 86.38 665 ALA A O 1
ATOM 5033 N N . ALA A 1 666 ? -42.326 24.791 34.149 1.00 86.69 666 ALA A N 1
ATOM 5034 C CA . ALA A 1 666 ? -42.321 25.999 34.973 1.00 86.69 666 ALA A CA 1
ATOM 5035 C C . ALA A 1 666 ? -42.687 27.257 34.162 1.00 86.69 666 ALA A C 1
ATOM 5037 O O . ALA A 1 666 ? -43.497 28.071 34.606 1.00 86.69 666 ALA A O 1
ATOM 5038 N N . VAL A 1 667 ? -42.164 27.383 32.937 1.00 86.75 667 VAL A N 1
ATOM 5039 C CA . VAL A 1 667 ? -42.523 28.463 32.005 1.00 86.75 667 VAL A CA 1
ATOM 5040 C C . VAL A 1 667 ? -43.998 28.374 31.605 1.00 86.75 667 VAL A C 1
ATOM 5042 O O . VAL A 1 667 ? -44.670 29.401 31.578 1.00 86.75 667 VAL A O 1
ATOM 5045 N N . ALA A 1 668 ? -44.521 27.176 31.322 1.00 85.06 668 ALA A N 1
ATOM 5046 C CA . ALA A 1 668 ? -45.933 26.993 30.981 1.00 85.06 668 ALA A CA 1
ATOM 5047 C C . ALA A 1 668 ? -46.858 27.442 32.124 1.00 85.06 668 ALA A C 1
ATOM 5049 O O . ALA A 1 668 ? -47.768 28.235 31.890 1.00 85.06 668 ALA A O 1
ATOM 5050 N N . ARG A 1 669 ? -46.558 27.031 33.365 1.00 84.69 669 ARG A N 1
ATOM 5051 C CA . ARG A 1 669 ? -47.293 27.471 34.564 1.00 84.69 669 ARG A CA 1
ATOM 5052 C C . ARG A 1 669 ? -47.247 28.989 34.739 1.00 84.69 669 ARG A C 1
ATOM 5054 O O . ARG A 1 669 ? -48.283 29.612 34.931 1.00 84.69 669 ARG A O 1
ATOM 5061 N N . TRP A 1 670 ? -46.075 29.602 34.575 1.00 85.25 670 TRP A N 1
ATOM 5062 C CA . TRP A 1 670 ? -45.938 31.059 34.663 1.00 85.25 670 TRP A CA 1
ATOM 5063 C C . TRP A 1 670 ? -46.760 31.803 33.599 1.00 85.25 670 TRP A C 1
ATOM 5065 O O . TRP A 1 670 ? -47.346 32.851 33.884 1.00 85.25 670 TRP A O 1
ATOM 5075 N N . VAL A 1 671 ? -46.816 31.278 32.368 1.00 82.69 671 VAL A N 1
ATOM 5076 C CA . VAL A 1 671 ? -47.629 31.855 31.285 1.00 82.69 671 VAL A CA 1
ATOM 5077 C C . VAL A 1 671 ? -49.120 31.739 31.608 1.00 82.69 671 VAL A C 1
ATOM 5079 O O . VAL A 1 671 ? -49.838 32.722 31.433 1.00 82.69 671 VAL A O 1
ATOM 5082 N N . GLU A 1 672 ? -49.579 30.592 32.116 1.00 81.00 672 GLU A N 1
ATOM 5083 C CA . GLU A 1 672 ? -50.968 30.411 32.562 1.00 81.00 672 GLU A CA 1
ATOM 5084 C C . GLU A 1 672 ? -51.338 31.373 33.700 1.00 81.00 672 GLU A C 1
ATOM 5086 O O . GLU A 1 672 ? -52.376 32.034 33.635 1.00 81.00 672 GLU A O 1
ATOM 5091 N N . ASP A 1 673 ? -50.480 31.511 34.712 1.00 80.12 673 ASP A N 1
ATOM 5092 C CA . ASP A 1 673 ? -50.721 32.398 35.856 1.00 80.12 673 ASP A CA 1
ATOM 5093 C C . ASP A 1 673 ? -50.738 33.877 35.441 1.00 80.12 673 ASP A C 1
ATOM 5095 O O . ASP A 1 673 ? -51.576 34.655 35.910 1.00 80.12 673 ASP A O 1
ATOM 5099 N N . SER A 1 674 ? -49.872 34.257 34.496 1.00 74.38 674 SER A N 1
ATOM 5100 C CA . SER A 1 674 ? -49.827 35.608 33.925 1.00 74.38 674 SER A CA 1
ATOM 5101 C C . SER A 1 674 ? -51.069 35.931 33.087 1.00 74.38 674 SER A C 1
ATOM 5103 O O . SER A 1 674 ? -51.534 37.072 33.095 1.00 74.38 674 SER A O 1
ATOM 5105 N N . GLN A 1 675 ? -51.632 34.942 32.384 1.00 70.06 675 GLN A N 1
ATOM 5106 C CA . GLN A 1 675 ? -52.885 35.089 31.632 1.00 70.06 675 GLN A CA 1
ATOM 5107 C C . GLN A 1 675 ? -54.106 35.189 32.557 1.00 70.06 675 GLN A C 1
ATOM 5109 O O . GLN A 1 675 ? -55.015 35.962 32.271 1.00 70.06 675 GLN A O 1
ATOM 5114 N N . ARG A 1 676 ? -54.110 34.490 33.701 1.00 65.62 676 ARG A N 1
ATOM 5115 C CA . ARG A 1 676 ? -55.179 34.601 34.716 1.00 65.62 676 ARG A CA 1
ATOM 5116 C C . ARG A 1 676 ? -55.197 35.936 35.462 1.00 65.62 676 ARG A C 1
ATOM 5118 O O . ARG A 1 676 ? -56.242 36.310 35.968 1.00 65.62 676 ARG A O 1
ATOM 5125 N N . HIS A 1 677 ? -54.063 36.633 35.550 1.00 59.78 677 HIS A N 1
ATOM 5126 C CA . HIS A 1 677 ? -53.966 37.957 36.185 1.00 59.78 677 HIS A CA 1
ATOM 5127 C C . HIS A 1 677 ? -54.215 39.125 35.213 1.00 59.78 677 HIS A C 1
ATOM 5129 O O . HIS A 1 677 ? -54.252 40.277 35.642 1.00 59.78 677 HIS A O 1
ATOM 5135 N N . THR A 1 678 ? -54.327 38.852 33.908 1.00 55.69 678 THR A N 1
ATOM 5136 C CA . THR A 1 678 ? -54.583 39.863 32.864 1.00 55.69 678 THR A CA 1
ATOM 5137 C C . THR A 1 678 ? -55.974 39.761 32.229 1.00 55.69 678 THR A C 1
ATOM 5139 O O . THR A 1 678 ? -56.352 40.679 31.499 1.00 55.69 678 THR A O 1
ATOM 5142 N N . ALA A 1 679 ? -56.722 38.691 32.520 1.00 46.00 679 ALA A N 1
ATOM 5143 C CA . ALA A 1 679 ? -58.170 38.583 32.328 1.00 46.00 679 ALA A CA 1
ATOM 5144 C C . ALA A 1 679 ? -58.901 39.089 33.578 1.00 46.00 679 ALA A C 1
ATOM 5146 O O . ALA A 1 679 ? -59.982 39.696 33.407 1.00 46.00 679 ALA A O 1
#

Mean predicted aligned error: 14.77 Å

Sequence (679 aa):
MAGLPARPLGRCLFRGRSARRTLLWAGGCPQCRPLLAFRHDRFSSTSTTSPTTTTPPTRALPVSLRKQIKDETKARKAKAAQQKGSAAGSGLAHRGQTVPGWELTVGIEIHAQLNTAHKLFSSAQATSPLSESEPNAPAHVAFFDVALPGAQPIFQPATLIPAIRAALALGCTIQPVSRFDRKHYFHWDQPAGYQLTQYYEPLARDGHVDLYGDRDGIAAEDGDHVRVAIVQVQMEQDTAKTVAQPGGVHWLDYNRVGMPLVEIITAPQLHHPATAAAFVRKVQQLLVAVDACTSGLEAGGLRADVNVSVRRVAGGDSERGEDKADTERLGVRTEIKNLNSFRAVEDAIIAERNRQIAAIMAAEAAGHVSPRDAIVSETRGWTPPAFAGDEGKTHRLRGKEGEVDYRYMPDPDLGPVVIDEALVRFLQLTLGASPDAEMDDLIDNFGLSPTDVAALMALDGGGRAQYYYDVVEAVEQRLAAATGAAPGVEVRAFVANWVLHQLGRLTSDRHASVNIGDDAAASTTATATTTTSLDMTPEGRCRIPVACLADILAYRYQGRITAGVAKELLFAVFRGDVTDTDGGPSVTDAIAAERLWFDEISADEYAALAQEAIADEAKTLKQFASPAAQKKYPHGKLQYLVGKLLRLGPEGRTDPQNAEAAVRAAVARWVEDSQRHTA

Solvent-accessible surface area (backbone atoms only — not comparable to full-atom values): 38881 Å² total; per-residue (Å²): 135,86,51,60,57,57,73,86,46,48,74,67,76,61,80,74,83,78,92,77,88,76,80,81,88,76,81,90,78,99,81,77,83,87,78,86,75,88,73,86,65,73,52,76,75,89,84,82,84,83,87,86,88,86,86,90,83,86,91,80,88,87,75,70,65,71,56,55,56,52,52,50,52,51,48,51,53,51,51,56,56,50,58,72,68,60,74,86,74,70,90,90,76,74,88,56,67,72,51,95,66,48,43,51,38,30,25,44,38,34,41,32,30,43,70,34,71,44,16,39,36,39,88,21,40,37,66,76,73,61,86,81,51,65,79,55,33,74,64,26,42,41,58,48,57,63,42,40,91,89,54,66,74,45,76,40,74,68,53,50,56,28,52,51,42,37,35,51,67,35,53,26,47,72,42,56,54,24,39,51,19,32,42,37,48,86,45,89,47,35,64,67,37,40,42,54,26,30,80,92,34,30,48,22,31,68,18,40,46,81,43,37,36,94,77,53,57,41,39,78,90,63,47,61,58,49,78,45,48,29,53,33,32,21,53,31,49,40,54,26,48,78,46,82,46,85,92,84,41,72,48,78,27,44,44,45,24,34,29,34,28,38,40,39,34,40,50,55,73,39,54,33,36,46,33,50,24,28,48,58,50,50,52,51,51,45,28,44,54,54,48,12,37,39,62,50,41,81,74,65,17,28,42,47,36,41,35,42,25,52,38,75,58,59,103,76,73,78,74,82,68,93,69,73,74,60,72,89,72,56,42,52,54,33,37,36,37,79,39,57,42,56,64,48,45,22,54,46,47,47,37,46,50,53,50,53,51,51,40,30,53,51,33,52,75,68,68,51,92,49,69,61,76,51,48,78,67,39,48,26,35,58,43,76,47,89,49,99,87,53,76,47,45,70,42,81,72,52,86,68,88,66,83,82,79,37,68,75,40,75,37,89,83,54,75,71,47,44,50,33,66,68,39,53,52,50,50,61,73,68,52,51,78,51,73,66,59,49,50,49,44,42,34,74,71,30,60,36,53,72,68,56,47,55,51,35,50,63,36,65,82,28,6,48,39,45,32,45,52,55,26,44,54,49,23,42,53,55,42,26,76,73,70,77,45,84,74,57,49,68,56,46,37,52,50,47,50,43,62,60,53,52,55,56,51,67,58,32,70,85,62,70,64,74,79,74,70,97,80,81,86,87,84,88,89,76,93,76,76,86,71,71,66,58,69,64,32,60,88,21,47,42,67,58,50,52,67,58,53,16,52,46,50,39,38,40,74,72,57,43,27,48,77,64,57,45,52,52,52,53,50,35,30,65,75,59,73,36,26,80,67,90,84,43,48,32,69,68,50,51,32,60,75,70,61,55,57,46,59,69,66,52,74,67,54,41,42,52,42,23,44,58,48,48,67,86,33,62,79,64,52,53,54,66,66,33,80,64,25,79,77,50,70,63,58,74,59,50,53,51,43,32,59,42,26,63,68,72,43,64,85,79,26,68,54,72,68,62,41,42,53,27,35,54,52,43,51,52,51,52,43,54,55,54,50,66,75,73,108